Protein AF-A0AAD7FJ85-F1 (afdb_monomer_lite)

Organism: NCBI:txid1738132

Foldseek 3Di:
DDDDPPCDPLLVVLLVVLQVLQVVCCPPQPQNPPPDPPPPDPVLSVVQSVLCLSPSLSSLLLSQLLNQNPDHSVVSSVLLVPQDDFDPDDPCRSVLSSLLSLLVVQPDNPLVLLVLLCVLLPHFFQPVQSCLLVVHDQCPSVNRCSSVCSQKVRDPDSPDRGTIHGPDVVSSVQLQDCVRNPSSNNHAPDPSNQVSLLSLLVLQLVVVPDDPDDDPPRSNVSDALLSSLSHQDEPSSLVSNVSGDLVRLLVDPPSLVSLVSSLVRQCNYPPRHDPVSSVVSVLSNLLSLLQVLQPVLLVCLVPDDPVLADDVVVLVVQADPVNLLLLLLQLLQSPPPDADRDGPVLSCVLVVHDVVRVSVRRVVVCVVQNSDSVSSNRSSSNSNHPVCVCVSPVDDDSPPSNVSSVVVRCCVPVVDDPPPDD

Radius of gyration: 30.22 Å; chains: 1; bounding box: 59×48×95 Å

Secondary structure (DSSP, 8-state):
--------HHHHHHHHHHHHHHHHHHHH-TT-TTPPSS-S-HHHHHHHHHHTTT-HHHHHHHHHHHT-TTS-HHHHHHHHHHSPPPPTT-TTHHHHHHHHHHHTT-S-HHHHHHHHHHHHTT---BHHHHHHHHTPPTTHHHHHHGGGTTTEE--SSTT--PBPEESSHHHHHHHT-HHHHGGG--STT-HHHHHHHHHHHHHHHHTTT-SS-S-TT-GGGG--GGGGGGS---HHHHHHHTTS-GGGGGGSTTHHHHHHHHHHHHHT-SSPPPHHHHHHHHHHHHHHHHHHHHHHHHHHTTT--GGGSPPHHHHHHH--HHHHHHHHHHHHHHT-TTPPPPPHHHHHHHHT--HHHHHHHHTTHHHHH-S-HHHHHHHHHHHH-HHHHHHH-SS--HHHHHHHHHHHHHHHHS----TT--

pLDDT: mean 79.04, std 17.52, range [26.59, 97.38]

Sequence (422 aa):
MHQQMNISPSFTDIRTYLRDEFGRISRDHKMMVSVTAPWPSQQVLEHLIERSSGYFIYAATVIKFLDDPDFRPTDGVSIIMGMATPKHGSPYAALDQLYTQILEQVPDSSQLLLILAVLNAGYRLPMSQIEQLLGLESGDVSLTLRRAHSVIDVPSNPAAKTKLRPHHASFLNFLKDKARSGAFFTGPGSIHHQHLAGHILDALSYTYEDQYLNAVGHVAWEFTLTDIIQFLPTEDLVARLQLVNPDFILRYRNAESSAEAVLKWLKATQPAPPKDLIQVWEAYHFMAVCDSAWHPAAEKTRTASIDALLDIKQVLAWTSPGLRELLHVYVLLYNSVRGPTPSLYGIRHILDYSWDDLRRIICPLHETVGQESEALELLFLSACHPTRIQQLHPAATPQHLAQRGMRTMINLTTNRLPPNFW

Structure (mmCIF, N/CA/C/O backbone):
data_AF-A0AAD7FJ85-F1
#
_entry.id   AF-A0AAD7FJ85-F1
#
loop_
_atom_site.group_PDB
_atom_site.id
_atom_site.type_symbol
_atom_site.label_atom_id
_atom_site.label_alt_id
_atom_site.label_comp_id
_atom_site.label_asym_id
_atom_site.label_entity_id
_atom_site.label_seq_id
_atom_site.pdbx_PDB_ins_code
_atom_site.Cartn_x
_atom_site.Cartn_y
_atom_site.Cartn_z
_atom_site.occupancy
_atom_site.B_iso_or_equiv
_atom_site.auth_seq_id
_atom_site.auth_comp_id
_atom_site.auth_asym_id
_atom_site.auth_atom_id
_atom_site.pdbx_PDB_model_num
ATOM 1 N N . MET A 1 1 ? -16.459 21.238 41.725 1.00 31.16 1 MET A N 1
ATOM 2 C CA . MET A 1 1 ? -17.151 22.173 40.813 1.00 31.16 1 MET A CA 1
ATOM 3 C C . MET A 1 1 ? -17.684 21.368 39.647 1.00 31.16 1 MET A C 1
ATOM 5 O O . MET A 1 1 ? -16.892 20.875 38.858 1.00 31.16 1 MET A O 1
ATOM 9 N N . HIS A 1 2 ? -19.000 21.167 39.598 1.00 34.59 2 HIS A N 1
ATOM 10 C CA . HIS A 1 2 ? -19.678 20.538 38.469 1.00 34.59 2 HIS A CA 1
ATOM 11 C C . HIS A 1 2 ? -19.586 21.467 37.258 1.00 34.59 2 HIS A C 1
ATOM 13 O O . HIS A 1 2 ? -20.258 22.496 37.214 1.00 34.59 2 HIS A O 1
ATOM 19 N N . GLN A 1 3 ? -18.732 21.125 36.296 1.00 36.75 3 GLN A N 1
ATOM 20 C CA . GLN A 1 3 ? -18.805 21.702 34.962 1.00 36.75 3 GLN A CA 1
ATOM 21 C C . GLN A 1 3 ? -20.082 21.151 34.324 1.00 36.75 3 GLN A C 1
ATOM 23 O O . GLN A 1 3 ? -20.166 19.968 34.007 1.00 36.75 3 GLN A O 1
ATOM 28 N N . GLN A 1 4 ? -21.105 21.999 34.212 1.00 37.09 4 GLN A N 1
ATOM 29 C CA . GLN A 1 4 ? -22.248 21.735 33.349 1.00 37.09 4 GLN A CA 1
ATOM 30 C C . GLN A 1 4 ? -21.700 21.467 31.947 1.00 37.09 4 GLN A C 1
ATOM 32 O O . GLN A 1 4 ? -21.165 22.373 31.305 1.00 37.09 4 GLN A O 1
ATOM 37 N N . MET A 1 5 ? -21.783 20.209 31.507 1.00 46.00 5 MET A N 1
ATOM 38 C CA . MET A 1 5 ? -21.565 19.837 30.116 1.00 46.00 5 MET A CA 1
ATOM 39 C C . MET A 1 5 ? -22.492 20.706 29.273 1.00 46.00 5 MET A C 1
ATOM 41 O O . MET A 1 5 ? -23.710 20.553 29.319 1.00 46.00 5 MET A O 1
ATOM 45 N N . ASN A 1 6 ? -21.917 21.652 28.540 1.00 43.84 6 ASN A N 1
ATOM 46 C CA . ASN A 1 6 ? -22.616 22.359 27.486 1.00 43.84 6 ASN A CA 1
ATOM 47 C C . ASN A 1 6 ? -22.908 21.299 26.413 1.00 43.84 6 ASN A C 1
ATOM 49 O O . ASN A 1 6 ? -22.005 20.920 25.668 1.00 43.84 6 ASN A O 1
ATOM 53 N N . ILE A 1 7 ? -24.105 20.702 26.447 1.00 55.72 7 ILE A N 1
ATOM 54 C CA . ILE A 1 7 ? -24.459 19.540 25.624 1.00 55.72 7 ILE A CA 1
ATOM 55 C C . ILE A 1 7 ? -24.549 20.019 24.173 1.00 55.72 7 ILE A C 1
ATOM 57 O O . ILE A 1 7 ? -25.596 20.479 23.722 1.00 55.72 7 ILE A O 1
ATOM 61 N N . SER A 1 8 ? -23.437 19.960 23.437 1.00 75.38 8 SER A N 1
ATOM 62 C CA . SER A 1 8 ? -23.457 20.223 22.001 1.00 75.38 8 SER A CA 1
ATOM 63 C C . SER A 1 8 ? -24.345 19.182 21.301 1.00 75.38 8 SER A C 1
ATOM 65 O O . SER A 1 8 ? -24.464 18.053 21.793 1.00 75.38 8 SER A O 1
ATOM 67 N N . PRO A 1 9 ? -24.955 19.515 20.147 1.00 79.38 9 PRO A N 1
ATOM 68 C CA . PRO A 1 9 ? -25.798 18.584 19.388 1.00 79.38 9 PRO A CA 1
ATOM 69 C C . PRO A 1 9 ? -25.147 17.206 19.183 1.00 79.38 9 PRO A C 1
ATOM 71 O O . PRO A 1 9 ? -25.791 16.183 19.387 1.00 79.38 9 PRO A O 1
ATOM 74 N N . SER A 1 10 ? -23.830 17.179 18.956 1.00 86.75 10 SER A N 1
ATOM 75 C CA . SER A 1 10 ? -23.044 15.947 18.823 1.00 86.75 10 SER A CA 1
ATOM 76 C C . SER A 1 10 ? -23.133 14.995 20.024 1.00 86.75 10 SER A C 1
ATOM 78 O O . SER A 1 10 ? -23.246 13.790 19.823 1.00 86.75 10 SER A O 1
ATOM 80 N N . PHE A 1 11 ? -23.123 15.483 21.271 1.00 90.62 11 PHE A N 1
ATOM 81 C CA . PHE A 1 11 ? -23.262 14.610 22.448 1.00 90.62 11 PHE A CA 1
ATOM 82 C C . PHE A 1 11 ? -24.676 14.034 22.569 1.00 90.62 11 PHE A C 1
ATOM 84 O O . PHE A 1 11 ? -24.843 12.905 23.034 1.00 90.62 11 PHE A O 1
ATOM 91 N N . THR A 1 12 ? -25.690 14.789 22.140 1.00 92.88 12 THR A N 1
ATOM 92 C CA . THR A 1 12 ? -27.086 14.324 22.132 1.00 92.88 12 THR A CA 1
ATOM 93 C C . THR A 1 12 ? -27.291 13.230 21.085 1.00 92.88 12 THR A C 1
ATOM 95 O O . THR A 1 12 ? -27.898 12.197 21.386 1.00 92.88 12 THR A O 1
ATOM 98 N N . ASP A 1 13 ? -26.719 13.410 19.893 1.00 94.94 13 ASP A N 1
ATOM 99 C CA . ASP A 1 13 ? -26.773 12.420 18.815 1.00 94.94 13 ASP A CA 1
ATOM 100 C C . ASP A 1 13 ? -26.036 11.134 19.207 1.00 94.94 13 ASP A C 1
ATOM 102 O O . ASP A 1 13 ? -26.581 10.039 19.072 1.00 94.94 13 ASP A O 1
ATOM 106 N N . ILE A 1 14 ? -24.836 11.255 19.788 1.00 95.94 14 ILE A N 1
ATOM 107 C CA . ILE A 1 14 ? -24.052 10.109 20.277 1.00 95.94 14 ILE A CA 1
ATOM 108 C C . ILE A 1 14 ? -24.794 9.357 21.382 1.00 95.94 14 ILE A C 1
ATOM 110 O O . ILE A 1 14 ? -24.831 8.130 21.364 1.00 95.94 14 ILE A O 1
ATOM 114 N N . ARG A 1 15 ? -25.411 10.068 22.332 1.00 96.75 15 ARG A N 1
ATOM 115 C CA . ARG A 1 15 ? -26.214 9.450 23.396 1.00 96.75 15 ARG A CA 1
ATOM 116 C C . ARG A 1 15 ? -27.369 8.636 22.826 1.00 96.75 15 ARG A C 1
ATOM 118 O O . ARG A 1 15 ? -27.588 7.509 23.265 1.00 96.75 15 ARG A O 1
ATOM 125 N N . THR A 1 16 ? -28.108 9.223 21.887 1.00 96.62 16 THR A N 1
ATOM 126 C CA . THR A 1 16 ? -29.258 8.573 21.249 1.00 96.62 16 THR A CA 1
ATOM 127 C C . THR A 1 16 ? -28.800 7.326 20.502 1.00 96.62 16 THR A C 1
ATOM 129 O O . THR A 1 16 ? -29.293 6.238 20.781 1.00 96.62 16 THR A O 1
ATOM 132 N N . TYR A 1 17 ? -27.766 7.466 19.669 1.00 97.38 17 TYR A N 1
ATOM 133 C CA . TYR A 1 17 ? -27.159 6.364 18.930 1.00 97.38 17 TYR A CA 1
ATOM 134 C C . TYR A 1 17 ? -26.688 5.222 19.840 1.00 97.38 17 TYR A C 1
ATOM 136 O O . TYR A 1 17 ? -27.084 4.078 19.641 1.00 97.38 17 TYR A O 1
ATOM 144 N N . LEU A 1 18 ? -25.888 5.518 20.871 1.00 97.00 18 LEU A N 1
ATOM 145 C CA . LEU A 1 18 ? -25.374 4.497 21.785 1.00 97.00 18 LEU A CA 1
ATOM 146 C C . LEU A 1 18 ? -26.506 3.777 22.519 1.00 97.00 18 LEU A C 1
ATOM 148 O O . LEU A 1 18 ? -26.473 2.557 22.627 1.00 97.00 18 LEU A O 1
ATOM 152 N N . ARG A 1 19 ? -27.517 4.502 23.012 1.00 96.44 19 ARG A N 1
ATOM 153 C CA . ARG A 1 19 ? -28.655 3.886 23.710 1.00 96.44 19 ARG A CA 1
ATOM 154 C C . ARG A 1 19 ? -29.410 2.916 22.802 1.00 96.44 19 ARG A C 1
ATOM 156 O O . ARG A 1 19 ? -29.754 1.818 23.241 1.00 96.44 19 ARG A O 1
ATOM 163 N N . ASP A 1 20 ? -29.655 3.319 21.562 1.00 96.50 20 ASP A N 1
ATOM 164 C CA . ASP A 1 20 ? -30.409 2.515 20.606 1.00 96.50 20 ASP A CA 1
ATOM 165 C C . ASP A 1 20 ? -29.607 1.267 20.188 1.00 96.50 20 ASP A C 1
ATOM 167 O O . ASP A 1 20 ? -30.140 0.153 20.225 1.00 96.50 20 ASP A O 1
ATOM 171 N N . GLU A 1 21 ? -28.308 1.420 19.910 1.00 97.31 21 GLU A N 1
ATOM 172 C CA . GLU A 1 21 ? -27.412 0.316 19.539 1.00 97.31 21 GLU A CA 1
ATOM 173 C C . GLU A 1 21 ? -27.123 -0.646 20.695 1.00 97.31 21 GLU A C 1
ATOM 175 O O . GLU A 1 21 ? -27.128 -1.859 20.497 1.00 97.31 21 GLU A O 1
ATOM 180 N N . PHE A 1 22 ? -26.948 -0.159 21.925 1.00 96.62 22 PHE A N 1
ATOM 181 C CA . PHE A 1 22 ? -26.843 -1.036 23.093 1.00 96.62 22 PHE A CA 1
ATOM 182 C C . PHE A 1 22 ? -28.128 -1.827 23.326 1.00 96.62 22 PHE A C 1
ATOM 184 O O . PHE A 1 22 ? -28.075 -3.022 23.620 1.00 96.62 22 PHE A O 1
ATOM 191 N N . GLY A 1 23 ? -29.284 -1.185 23.133 1.00 94.69 23 GLY A N 1
ATOM 192 C CA . GLY A 1 23 ? -30.572 -1.865 23.152 1.00 94.69 23 GLY A CA 1
ATOM 193 C C . GLY A 1 23 ? -30.667 -2.951 22.078 1.00 94.69 23 GLY A C 1
ATOM 194 O O . GLY A 1 23 ? -31.196 -4.025 22.357 1.00 94.69 23 GLY A O 1
ATOM 195 N N . ARG A 1 24 ? -30.142 -2.698 20.872 1.00 95.56 24 ARG A N 1
ATOM 196 C CA . ARG A 1 24 ? -30.060 -3.687 19.787 1.00 95.56 24 ARG A CA 1
ATOM 197 C C . ARG A 1 24 ? -29.148 -4.857 20.160 1.00 95.56 24 ARG A C 1
ATOM 199 O O . ARG A 1 24 ? -29.616 -5.989 20.156 1.00 95.56 24 ARG A O 1
ATOM 206 N N . ILE A 1 25 ? -27.905 -4.598 20.569 1.00 95.44 25 ILE A N 1
ATOM 207 C CA . ILE A 1 25 ? -26.946 -5.641 20.979 1.00 95.44 25 ILE A CA 1
ATOM 208 C C . ILE A 1 25 ? -27.525 -6.486 22.121 1.00 95.44 25 ILE A C 1
ATOM 210 O O . ILE A 1 25 ? -27.482 -7.712 22.066 1.00 95.44 25 ILE A O 1
ATOM 214 N N . SER A 1 26 ? -28.133 -5.858 23.132 1.00 94.06 26 SER A N 1
ATOM 215 C CA . SER A 1 26 ? -28.737 -6.575 24.261 1.00 94.06 26 SER A CA 1
ATOM 216 C C . SER A 1 26 ? -29.875 -7.517 23.851 1.00 94.06 26 SER A C 1
ATOM 218 O O . SER A 1 26 ? -30.113 -8.487 24.567 1.00 94.06 26 SER A O 1
ATOM 220 N N . ARG A 1 27 ? -30.599 -7.228 22.761 1.00 92.19 27 ARG A N 1
ATOM 221 C CA . ARG A 1 27 ? -31.697 -8.072 22.260 1.00 92.19 27 ARG A CA 1
ATOM 222 C C . ARG A 1 27 ? -31.218 -9.143 21.286 1.00 92.19 27 ARG A C 1
ATOM 224 O O . ARG A 1 27 ? -31.671 -10.280 21.374 1.00 92.19 27 ARG A O 1
ATOM 231 N N . ASP A 1 28 ? -30.326 -8.772 20.374 1.00 92.81 28 ASP A N 1
ATOM 232 C CA . ASP A 1 28 ? -30.057 -9.555 19.167 1.00 92.81 28 ASP A CA 1
ATOM 233 C C . ASP A 1 28 ? -28.776 -10.398 19.290 1.00 92.81 28 ASP A C 1
ATOM 235 O O . ASP A 1 28 ? -28.624 -11.418 18.614 1.00 92.81 28 ASP A O 1
ATOM 239 N N . HIS A 1 29 ? -27.839 -10.006 20.159 1.00 92.12 29 HIS A N 1
ATOM 240 C CA . HIS A 1 29 ? -26.547 -10.672 20.257 1.00 92.12 29 HIS A CA 1
ATOM 241 C C . HIS A 1 29 ? -26.658 -12.016 20.995 1.00 92.12 29 HIS A C 1
ATOM 243 O O . HIS A 1 29 ? -27.034 -12.082 22.167 1.00 92.12 29 HIS A O 1
ATOM 249 N N . LYS A 1 30 ? -26.238 -13.111 20.346 1.00 90.56 30 LYS A N 1
ATOM 250 C CA . LYS A 1 30 ? -26.391 -14.496 20.851 1.00 90.56 30 LYS A CA 1
ATOM 251 C C . LYS A 1 30 ? -25.794 -14.747 22.244 1.00 90.56 30 LYS A C 1
ATOM 253 O O . LYS A 1 30 ? -26.230 -15.653 22.946 1.00 90.56 30 LYS A O 1
ATOM 258 N N . MET A 1 31 ? -24.793 -13.962 22.648 1.00 90.75 31 MET A N 1
ATOM 259 C CA . MET A 1 31 ? -24.142 -14.077 23.963 1.00 90.75 31 MET A CA 1
ATOM 260 C C . MET A 1 31 ? -24.776 -13.201 25.061 1.00 90.75 31 MET A C 1
ATOM 262 O O . MET A 1 31 ? -24.275 -13.197 26.181 1.00 90.75 31 MET A O 1
ATOM 266 N N . MET A 1 32 ? -25.860 -12.474 24.764 1.00 91.44 32 MET A N 1
ATOM 267 C CA . MET A 1 32 ? -26.547 -11.574 25.706 1.00 91.44 32 MET A CA 1
ATOM 268 C C . MET A 1 32 ? -27.770 -12.199 26.392 1.00 91.44 32 MET A C 1
ATOM 270 O O . MET A 1 32 ? -28.359 -11.573 27.266 1.00 91.44 32 MET A O 1
ATOM 274 N N . VAL A 1 33 ? -28.126 -13.449 26.063 1.00 85.19 33 VAL A N 1
ATOM 275 C CA . VAL A 1 33 ? -29.340 -14.139 26.557 1.00 85.19 33 VAL A CA 1
ATOM 276 C C . VAL A 1 33 ? -29.439 -14.174 28.090 1.00 85.19 33 VAL A C 1
ATOM 278 O O . VAL A 1 33 ? -30.535 -14.125 28.639 1.00 85.19 33 VAL A O 1
ATOM 281 N N . SER A 1 34 ? -28.305 -14.252 28.791 1.00 84.94 34 SER A N 1
ATOM 282 C CA . SER A 1 34 ? -28.247 -14.314 30.257 1.00 84.94 34 SER A CA 1
ATOM 283 C C . SER A 1 34 ? -27.930 -12.974 30.931 1.00 84.94 34 SER A C 1
ATOM 285 O O . SER A 1 34 ? -27.691 -12.951 32.138 1.00 84.94 34 SER A O 1
ATOM 287 N N . VAL A 1 35 ? -27.858 -11.871 30.181 1.00 87.88 35 VAL A N 1
ATOM 288 C CA . VAL A 1 35 ? -27.495 -10.553 30.716 1.00 87.88 35 VAL A CA 1
ATOM 289 C C . VAL A 1 35 ? -28.759 -9.763 31.048 1.00 87.88 35 VAL A C 1
ATOM 291 O O . VAL A 1 35 ? -29.616 -9.542 30.197 1.00 87.88 35 VAL A O 1
ATOM 294 N N . THR A 1 36 ? -28.880 -9.322 32.300 1.00 87.38 36 THR A N 1
ATOM 295 C CA . THR A 1 36 ? -30.046 -8.566 32.775 1.00 87.38 36 THR A CA 1
ATOM 296 C C . THR A 1 36 ? -30.060 -7.146 32.206 1.00 87.38 36 THR A C 1
ATOM 298 O O . THR A 1 36 ? -29.076 -6.417 32.320 1.00 87.38 36 THR A O 1
ATOM 301 N N . ALA A 1 37 ? -31.197 -6.732 31.644 1.00 84.88 37 ALA A N 1
ATOM 302 C CA . ALA A 1 37 ? -31.424 -5.359 31.195 1.00 84.88 37 ALA A CA 1
ATOM 303 C C . ALA A 1 37 ? -31.725 -4.403 32.379 1.00 84.88 37 ALA A C 1
ATOM 305 O O . ALA A 1 37 ? -32.321 -4.835 33.368 1.00 84.88 37 ALA A O 1
ATOM 306 N N . PRO A 1 38 ? -31.397 -3.097 32.279 1.00 86.00 38 PRO A N 1
ATOM 307 C CA . PRO A 1 38 ? -30.753 -2.435 31.144 1.00 86.00 38 PRO A CA 1
ATOM 308 C C . PRO A 1 38 ? -29.258 -2.762 31.048 1.00 86.00 38 PRO A C 1
ATOM 310 O O . PRO A 1 38 ? -28.552 -2.784 32.056 1.00 86.00 38 PRO A O 1
ATOM 313 N N . TRP A 1 39 ? -28.781 -2.977 29.820 1.00 92.56 39 TRP A N 1
ATOM 314 C CA . TRP A 1 39 ? -27.364 -3.151 29.522 1.00 92.56 39 TRP A CA 1
ATOM 315 C C . TRP A 1 39 ? -26.922 -2.178 28.417 1.00 92.56 39 TRP A C 1
ATOM 317 O O . TRP A 1 39 ? -27.640 -2.039 27.424 1.00 92.56 39 TRP A O 1
ATOM 327 N N . PRO A 1 40 ? -25.749 -1.533 28.558 1.00 94.12 40 PRO A N 1
ATOM 328 C CA . PRO A 1 40 ? -24.911 -1.472 29.757 1.00 94.12 40 PRO A CA 1
ATOM 329 C C . PRO A 1 40 ? -25.559 -0.587 30.841 1.00 94.12 40 PRO A C 1
ATOM 331 O O . PRO A 1 40 ? -26.653 -0.052 30.660 1.00 94.12 40 PRO A O 1
ATOM 334 N N . SER A 1 41 ? -24.902 -0.432 31.994 1.00 93.69 41 SER A N 1
ATOM 335 C CA . SER A 1 41 ? -25.393 0.484 33.030 1.00 93.69 41 SER A CA 1
ATOM 336 C C . SER A 1 41 ? -25.371 1.937 32.539 1.00 93.69 41 SER A C 1
ATOM 338 O O . SER A 1 41 ? -24.542 2.314 31.706 1.00 93.69 41 SER A O 1
ATOM 340 N N . GLN A 1 42 ? -26.236 2.788 33.104 1.00 94.19 42 GLN A N 1
ATOM 341 C CA . GLN A 1 42 ? -26.265 4.214 32.756 1.00 94.19 42 GLN A CA 1
ATOM 342 C C . GLN A 1 42 ? -24.892 4.875 32.945 1.00 94.19 42 GLN A C 1
ATOM 344 O O . GLN A 1 42 ? -24.483 5.688 32.128 1.00 94.19 42 GLN A O 1
ATOM 349 N N . GLN A 1 43 ? -24.147 4.488 33.984 1.00 93.75 43 GLN A N 1
ATOM 350 C CA . GLN A 1 43 ? -22.817 5.032 34.261 1.00 93.75 43 GLN A CA 1
ATOM 351 C C . GLN A 1 43 ? -21.798 4.692 33.163 1.00 93.75 43 GLN A C 1
ATOM 353 O O . GLN A 1 43 ? -20.988 5.541 32.798 1.00 93.75 43 GLN A O 1
ATOM 358 N N . VAL A 1 44 ? -21.856 3.475 32.610 1.00 94.62 44 VAL A N 1
ATOM 359 C CA . VAL A 1 44 ? -21.028 3.086 31.458 1.00 94.62 44 VAL A CA 1
ATOM 360 C C . VAL A 1 44 ? -21.421 3.902 30.228 1.00 94.62 44 VAL A C 1
ATOM 362 O O . VAL A 1 44 ? -20.544 4.419 29.542 1.00 94.62 44 VAL A O 1
ATOM 365 N N . LEU A 1 45 ? -22.722 4.075 29.973 1.00 95.50 45 LEU A N 1
ATOM 366 C CA . LEU A 1 45 ? -23.206 4.885 28.853 1.00 95.50 45 LEU A CA 1
ATOM 367 C C . LEU A 1 45 ? -22.695 6.334 28.930 1.00 95.50 45 LEU A C 1
ATOM 369 O O . LEU A 1 45 ? -22.133 6.824 27.953 1.00 95.50 45 LEU A O 1
ATOM 373 N N . GLU A 1 46 ? -22.832 6.998 30.083 1.00 94.62 46 GLU A N 1
ATOM 374 C CA . GLU A 1 46 ? -22.314 8.362 30.287 1.00 94.62 46 GLU A CA 1
ATOM 375 C C . GLU A 1 46 ? -20.804 8.441 30.056 1.00 94.62 46 GLU A C 1
ATOM 377 O O . GLU A 1 46 ? -20.327 9.329 29.352 1.00 94.62 46 GLU A O 1
ATOM 382 N N . HIS A 1 47 ? -20.051 7.472 30.580 1.00 93.19 47 HIS A N 1
ATOM 383 C CA . HIS A 1 47 ? -18.602 7.445 30.423 1.00 93.19 47 HIS A CA 1
ATOM 384 C C . HIS A 1 47 ? -18.174 7.341 28.953 1.00 93.19 47 HIS A C 1
ATOM 386 O O . HIS A 1 47 ? -17.241 8.019 28.524 1.00 93.19 47 HIS A O 1
ATOM 392 N N . LEU A 1 48 ? -18.862 6.521 28.154 1.00 94.12 48 LEU A N 1
ATOM 393 C CA . LEU A 1 48 ? -18.581 6.391 26.721 1.00 94.12 48 LEU A CA 1
ATOM 394 C C . LEU A 1 48 ? -18.945 7.660 25.942 1.00 94.12 48 LEU A C 1
ATOM 396 O O . LEU A 1 48 ? -18.210 8.046 25.029 1.00 94.12 48 LEU A O 1
ATOM 400 N N . ILE A 1 49 ? -20.041 8.329 26.316 1.00 93.94 49 ILE A N 1
ATOM 401 C CA . ILE A 1 49 ? -20.439 9.621 25.740 1.00 93.94 49 ILE A CA 1
ATOM 402 C C . ILE A 1 49 ? -19.357 10.667 26.017 1.00 93.94 49 ILE A C 1
ATOM 404 O O . ILE A 1 49 ? -18.904 11.333 25.087 1.00 93.94 49 ILE A O 1
ATOM 408 N N . GLU A 1 50 ? -18.890 10.779 27.260 1.00 91.12 50 GLU A N 1
ATOM 409 C CA . GLU A 1 50 ? -17.822 11.709 27.637 1.00 91.12 50 GLU A CA 1
ATOM 410 C C . GLU A 1 50 ? -16.510 11.391 26.903 1.00 91.12 50 GLU A C 1
ATOM 412 O O . GLU A 1 50 ? -15.923 12.276 26.275 1.00 91.12 50 GLU A O 1
ATOM 417 N N . ARG A 1 51 ? -16.078 10.119 26.886 1.00 90.12 51 ARG A N 1
ATOM 418 C CA . ARG A 1 51 ? -14.851 9.690 26.186 1.00 90.12 51 ARG A CA 1
ATOM 419 C C . ARG A 1 51 ? -14.891 9.949 24.688 1.00 90.12 51 ARG A C 1
ATOM 421 O O . ARG A 1 51 ? -13.842 10.218 24.104 1.00 90.12 51 ARG A O 1
ATOM 428 N N . SER A 1 52 ? -16.072 9.912 24.069 1.00 90.19 52 SER A N 1
ATOM 429 C CA . SER A 1 52 ? -16.213 10.211 22.643 1.00 90.19 52 SER A CA 1
ATOM 430 C C . SER A 1 52 ? -15.736 11.617 22.284 1.00 90.19 52 SER A C 1
ATOM 432 O O . SER A 1 52 ? -15.382 11.848 21.133 1.00 90.19 52 SER A O 1
ATOM 434 N N . SER A 1 53 ? -15.722 12.558 23.242 1.00 87.81 53 SER A N 1
ATOM 435 C CA . SER A 1 53 ? -15.393 13.972 23.010 1.00 87.81 53 SER A CA 1
ATOM 436 C C . SER A 1 53 ? -16.187 14.593 21.846 1.00 87.81 53 SER A C 1
ATOM 438 O O . SER A 1 53 ? -15.700 15.490 21.163 1.00 87.81 53 SER A O 1
ATOM 440 N N . GLY A 1 54 ? -17.402 14.093 21.584 1.00 87.81 54 GLY A N 1
ATOM 441 C CA . GLY A 1 54 ? -18.248 14.526 20.469 1.00 87.81 54 GLY A CA 1
ATOM 442 C C . GLY A 1 54 ? -17.928 13.876 19.113 1.00 87.81 54 GLY A C 1
ATOM 443 O O . GLY A 1 54 ? -18.590 14.197 18.127 1.00 87.81 54 GLY A O 1
ATOM 444 N N . TYR A 1 55 ? -16.960 12.957 19.032 1.00 89.88 55 TYR A N 1
ATOM 445 C CA . TYR A 1 55 ? -16.622 12.236 17.804 1.00 89.88 55 TYR A CA 1
ATOM 446 C C . TYR A 1 55 ? -17.493 10.991 17.628 1.00 89.88 55 TYR A C 1
ATOM 448 O O . TYR A 1 55 ? -17.277 9.960 18.264 1.00 89.88 55 TYR A O 1
ATOM 456 N N . PHE A 1 56 ? -18.429 11.049 16.681 1.00 93.19 56 PHE A N 1
ATOM 457 C CA . PHE A 1 56 ? -19.323 9.927 16.376 1.00 93.19 56 PHE A CA 1
ATOM 458 C C . PHE A 1 56 ? -18.570 8.645 15.983 1.00 93.19 56 PHE A C 1
ATOM 460 O O . PHE A 1 56 ? -18.989 7.544 16.333 1.00 93.19 56 PHE A O 1
ATOM 467 N N . ILE A 1 57 ? -17.412 8.773 15.322 1.00 94.62 57 ILE A N 1
ATOM 468 C CA . ILE A 1 57 ? -16.580 7.620 14.953 1.00 94.62 57 ILE A CA 1
ATOM 469 C C . ILE A 1 57 ? -16.114 6.813 16.171 1.00 94.62 57 ILE A C 1
ATOM 471 O O . ILE A 1 57 ? -15.993 5.595 16.071 1.00 94.62 57 ILE A O 1
ATOM 475 N N . TYR A 1 58 ? -15.907 7.449 17.329 1.00 95.25 58 TYR A N 1
ATOM 476 C CA . TYR A 1 58 ? -15.591 6.736 18.566 1.00 95.25 58 TYR A CA 1
ATOM 477 C C . TYR A 1 58 ? -16.758 5.832 18.972 1.00 95.25 58 TYR A C 1
ATOM 479 O O . TYR A 1 58 ? -16.574 4.628 19.130 1.00 95.25 58 TYR A O 1
ATOM 487 N N . ALA A 1 59 ? -17.968 6.394 19.051 1.00 95.75 59 ALA A N 1
ATOM 488 C CA . ALA A 1 59 ? -19.176 5.654 19.404 1.00 95.75 59 ALA A CA 1
ATOM 489 C C . ALA A 1 59 ? -19.452 4.507 18.420 1.00 95.75 59 ALA A C 1
ATOM 491 O O . ALA A 1 59 ? -19.668 3.376 18.844 1.00 95.75 59 ALA A O 1
ATOM 492 N N . ALA A 1 60 ? -19.364 4.768 17.113 1.00 96.31 60 ALA A N 1
ATOM 493 C CA . ALA A 1 60 ? -19.554 3.745 16.088 1.00 96.31 60 ALA A CA 1
ATOM 494 C C . ALA A 1 60 ? -18.510 2.618 16.182 1.00 96.31 60 ALA A C 1
ATOM 496 O O . ALA A 1 60 ? -18.857 1.448 16.047 1.00 96.31 60 ALA A O 1
ATOM 497 N N . THR A 1 61 ? -17.242 2.947 16.452 1.00 96.75 61 THR A N 1
ATOM 498 C CA . THR A 1 61 ? -16.175 1.944 16.620 1.00 96.75 61 THR A CA 1
ATOM 499 C C . THR A 1 61 ? -16.407 1.096 17.875 1.00 96.75 61 THR A C 1
ATOM 501 O O . THR A 1 61 ? -16.240 -0.120 17.817 1.00 96.75 61 THR A O 1
ATOM 504 N N . VAL A 1 62 ? -16.842 1.710 18.986 1.00 96.56 62 VAL A N 1
ATOM 505 C CA . VAL A 1 62 ? -17.224 0.995 20.217 1.00 96.56 62 VAL A CA 1
ATOM 506 C C . VAL A 1 62 ? -18.361 0.016 19.942 1.00 96.56 62 VAL A C 1
ATOM 508 O O . VAL A 1 62 ? -18.228 -1.157 20.265 1.00 96.56 62 VAL A O 1
ATOM 511 N N . ILE A 1 63 ? -19.448 0.465 19.311 1.00 96.81 63 ILE A N 1
ATOM 512 C CA . ILE A 1 63 ? -20.582 -0.411 18.992 1.00 96.81 63 ILE A CA 1
ATOM 513 C C . ILE A 1 63 ? -20.139 -1.575 18.109 1.00 96.81 63 ILE A C 1
ATOM 515 O O . ILE A 1 63 ? -20.440 -2.716 18.441 1.00 96.81 63 ILE A O 1
ATOM 519 N N . LYS A 1 64 ? -19.362 -1.320 17.047 1.00 95.12 64 LYS A N 1
ATOM 520 C CA . LYS A 1 64 ? -18.851 -2.399 16.190 1.00 95.12 64 LYS A CA 1
ATOM 521 C C . LYS A 1 64 ? -17.989 -3.394 16.963 1.00 95.12 64 LYS A C 1
ATOM 523 O O . LYS A 1 64 ? -18.159 -4.582 16.771 1.00 95.12 64 LYS A O 1
ATOM 528 N N . PHE A 1 65 ? -17.108 -2.924 17.848 1.00 94.50 65 PHE A N 1
ATOM 529 C CA . PHE A 1 65 ? -16.273 -3.799 18.680 1.00 94.50 65 PHE A CA 1
ATOM 530 C C . PHE A 1 65 ? -17.090 -4.685 19.627 1.00 94.50 65 PHE A C 1
ATOM 532 O O . PHE A 1 65 ? -16.703 -5.817 19.901 1.00 94.50 65 PHE A O 1
ATOM 539 N N . LEU A 1 66 ? -18.210 -4.172 20.135 1.00 94.38 66 LEU A N 1
ATOM 540 C CA . LEU A 1 66 ? -19.088 -4.903 21.046 1.00 94.38 66 LEU A CA 1
ATOM 541 C C . LEU A 1 66 ? -20.071 -5.831 20.330 1.00 94.38 66 LEU A C 1
ATOM 543 O O . LEU A 1 66 ? -20.575 -6.750 20.964 1.00 94.38 66 LEU A O 1
ATOM 547 N N . ASP A 1 67 ? -20.337 -5.603 19.047 1.00 92.56 67 ASP A N 1
ATOM 548 C CA . ASP A 1 67 ? -21.242 -6.404 18.215 1.00 92.56 67 ASP A CA 1
ATOM 549 C C . ASP A 1 67 ? -20.507 -7.513 17.434 1.00 92.56 67 ASP A C 1
ATOM 551 O O . ASP A 1 67 ? -20.974 -7.979 16.396 1.00 92.56 67 ASP A O 1
ATOM 555 N N . ASP A 1 68 ? -19.332 -7.925 17.918 1.00 89.00 68 ASP A N 1
ATOM 556 C CA . ASP A 1 68 ? -18.565 -9.047 17.377 1.00 89.00 68 ASP A CA 1
ATOM 557 C C . ASP A 1 68 ? -19.275 -10.375 17.694 1.00 89.00 68 ASP A C 1
ATOM 559 O O . ASP A 1 68 ? -19.338 -10.766 18.865 1.00 89.00 68 ASP A O 1
ATOM 563 N N . PRO A 1 69 ? -19.721 -11.143 16.681 1.00 85.38 69 PRO A N 1
ATOM 564 C CA . PRO A 1 69 ? -20.400 -12.415 16.901 1.00 85.38 69 PRO A CA 1
ATOM 565 C C . PRO A 1 69 ? -19.576 -13.428 17.702 1.00 85.38 69 PRO A C 1
ATOM 567 O O . PRO A 1 69 ? -20.134 -14.373 18.254 1.00 85.38 69 PRO A O 1
ATOM 570 N N . ASP A 1 70 ? -18.257 -13.296 17.748 1.00 84.31 70 ASP A N 1
ATOM 571 C CA . ASP A 1 70 ? -17.343 -14.239 18.384 1.00 84.31 70 ASP A CA 1
ATOM 572 C C . ASP A 1 70 ? -16.710 -13.681 19.659 1.00 84.31 70 ASP A C 1
ATOM 574 O O . ASP A 1 70 ? -15.662 -14.163 20.115 1.00 84.31 70 ASP A O 1
ATOM 578 N N . PHE A 1 71 ? -17.328 -12.655 20.238 1.00 86.44 71 PHE A N 1
ATOM 579 C CA . PHE A 1 71 ? -16.884 -12.014 21.463 1.00 86.44 71 PHE A CA 1
ATOM 580 C C . PHE A 1 71 ? -18.070 -11.689 22.373 1.00 86.44 71 PHE A C 1
ATOM 582 O O . PHE A 1 71 ? -19.184 -11.447 21.920 1.00 86.44 71 PHE A O 1
ATOM 589 N N . ARG A 1 72 ? -17.854 -11.704 23.692 1.00 91.06 72 ARG A N 1
ATOM 590 C CA . ARG A 1 72 ? -18.911 -11.339 24.641 1.00 91.06 72 ARG A CA 1
ATOM 591 C C . ARG A 1 72 ? -18.967 -9.818 24.774 1.00 91.06 72 ARG A C 1
ATOM 593 O O . ARG A 1 72 ? -17.973 -9.233 25.209 1.00 91.06 72 ARG A O 1
ATOM 600 N N . PRO A 1 73 ? -20.123 -9.175 24.526 1.00 93.62 73 PRO A N 1
ATOM 601 C CA . PRO A 1 73 ? -20.225 -7.723 24.649 1.00 93.62 73 PRO A CA 1
ATOM 602 C C . PRO A 1 73 ? -19.906 -7.232 26.070 1.00 93.62 73 PRO A C 1
ATOM 604 O O . PRO A 1 73 ? -19.325 -6.164 26.246 1.00 93.62 73 PRO A O 1
ATOM 607 N N . THR A 1 74 ? -20.220 -8.025 27.102 1.00 93.06 74 THR A N 1
ATOM 608 C CA . THR A 1 74 ? -19.868 -7.722 28.500 1.00 93.06 74 THR A CA 1
ATOM 609 C C . THR A 1 74 ? -18.362 -7.616 28.715 1.00 93.06 74 THR A C 1
ATOM 611 O O . THR A 1 74 ? -17.907 -6.670 29.354 1.00 93.06 74 THR A O 1
ATOM 614 N N . ASP A 1 75 ? -17.596 -8.543 28.139 1.00 92.75 75 ASP A N 1
ATOM 615 C CA . ASP A 1 75 ? -16.138 -8.575 28.260 1.00 92.75 75 ASP A CA 1
ATOM 616 C C . ASP A 1 75 ? -15.541 -7.385 27.497 1.00 92.75 75 ASP A C 1
ATOM 618 O O . ASP A 1 75 ? -14.633 -6.715 27.985 1.00 92.75 75 ASP A O 1
ATOM 622 N N . GLY A 1 76 ? -16.121 -7.039 26.344 1.00 92.25 76 GLY A N 1
ATOM 623 C CA . GLY A 1 76 ? -15.733 -5.854 25.584 1.00 92.25 76 GLY A CA 1
ATOM 624 C C . GLY A 1 76 ? -15.977 -4.539 26.307 1.00 92.25 76 GLY A C 1
ATOM 625 O O . GLY A 1 76 ? -15.118 -3.657 26.272 1.00 92.25 76 GLY A O 1
ATOM 626 N N . VAL A 1 77 ? -17.100 -4.410 27.019 1.00 93.75 77 VAL A N 1
ATOM 627 C CA . VAL A 1 77 ? -17.340 -3.251 27.887 1.00 93.75 77 VAL A CA 1
ATOM 628 C C . VAL A 1 77 ? -16.273 -3.191 28.975 1.00 93.75 77 VAL A C 1
ATOM 630 O O . VAL A 1 77 ? -15.703 -2.125 29.193 1.00 93.75 77 VAL A O 1
ATOM 633 N N . SER A 1 78 ? -15.946 -4.313 29.622 1.00 92.81 78 SER A N 1
ATOM 634 C CA . SER A 1 78 ? -14.877 -4.354 30.626 1.00 92.81 78 SER A CA 1
ATOM 635 C C . SER A 1 78 ? -13.519 -3.935 30.057 1.00 92.81 78 SER A C 1
ATOM 637 O O . SER A 1 78 ? -12.818 -3.158 30.703 1.00 92.81 78 SER A O 1
ATOM 639 N N . ILE A 1 79 ? -13.173 -4.369 28.841 1.00 92.62 79 ILE A N 1
ATOM 640 C CA . ILE A 1 79 ? -11.947 -3.948 28.146 1.00 92.62 79 ILE A CA 1
ATOM 641 C C . ILE A 1 79 ? -11.947 -2.434 27.908 1.00 92.62 79 ILE A C 1
ATOM 643 O O . ILE A 1 79 ? -10.992 -1.749 28.273 1.00 92.62 79 ILE A O 1
ATOM 647 N N . ILE A 1 80 ? -13.027 -1.892 27.337 1.00 92.75 80 ILE A N 1
ATOM 648 C CA . ILE A 1 80 ? -13.117 -0.465 27.002 1.00 92.75 80 ILE A CA 1
ATOM 649 C C . ILE A 1 80 ? -13.070 0.408 28.261 1.00 92.75 80 ILE A C 1
ATOM 651 O O . ILE A 1 80 ? -12.403 1.442 28.275 1.00 92.75 80 ILE A O 1
ATOM 655 N N . MET A 1 81 ? -13.750 -0.013 29.327 1.00 91.19 81 MET A N 1
ATOM 656 C CA . MET A 1 81 ? -13.776 0.702 30.604 1.00 91.19 81 MET A CA 1
ATOM 657 C C . MET A 1 81 ? -12.456 0.577 31.378 1.00 91.19 81 MET A C 1
ATOM 659 O O . MET A 1 81 ? -12.133 1.459 32.169 1.00 91.19 81 MET A O 1
ATOM 663 N N . GLY A 1 82 ? -11.685 -0.490 31.144 1.00 88.50 82 GLY A N 1
ATOM 664 C CA . GLY A 1 82 ? -10.352 -0.691 31.717 1.00 88.50 82 GLY A CA 1
ATOM 665 C C . GLY A 1 82 ? -9.257 0.162 31.069 1.00 88.50 82 GLY A C 1
ATOM 666 O O . GLY A 1 82 ? -8.162 0.276 31.621 1.00 88.50 82 GLY A O 1
ATOM 667 N N . MET A 1 83 ? -9.534 0.791 29.923 1.00 87.38 83 MET A N 1
ATOM 668 C CA . MET A 1 83 ? -8.583 1.673 29.252 1.00 87.38 83 MET A CA 1
ATOM 669 C C . MET A 1 83 ? -8.258 2.896 30.117 1.00 87.38 83 MET A C 1
ATOM 671 O O . MET A 1 83 ? -9.154 3.654 30.499 1.00 87.38 83 MET A O 1
ATOM 675 N N . ALA A 1 84 ? -6.964 3.153 30.337 1.00 80.62 84 ALA A N 1
ATOM 676 C CA . ALA A 1 84 ? -6.485 4.346 31.037 1.00 80.62 84 ALA A CA 1
ATOM 677 C C . ALA A 1 84 ? -7.119 5.635 30.480 1.00 80.62 84 ALA A C 1
ATOM 679 O O . ALA A 1 84 ? -7.438 5.720 29.294 1.00 80.62 84 ALA A O 1
ATOM 680 N N . THR A 1 85 ? -7.292 6.661 31.310 1.00 75.25 85 THR A N 1
ATOM 681 C CA . THR A 1 85 ? -7.752 7.965 30.819 1.00 75.25 85 THR A CA 1
ATOM 682 C C . THR A 1 85 ? -6.686 8.567 29.899 1.00 75.25 85 THR A C 1
ATOM 684 O O . THR A 1 85 ? -5.526 8.658 30.319 1.00 75.25 85 THR A O 1
ATOM 687 N N . PRO A 1 86 ? -7.035 8.990 28.670 1.00 71.75 86 PRO A N 1
ATOM 688 C CA . PRO A 1 86 ? -6.063 9.563 27.751 1.00 71.75 86 PRO A CA 1
ATOM 689 C C . PRO A 1 86 ? -5.394 10.791 28.373 1.00 71.75 86 PRO A C 1
ATOM 691 O O . PRO A 1 86 ? -6.067 11.645 28.952 1.00 71.75 86 PRO A O 1
ATOM 694 N N . LYS A 1 87 ? -4.066 10.903 28.251 1.00 64.62 87 LYS A N 1
ATOM 695 C CA . LYS A 1 87 ? -3.357 12.114 28.684 1.00 64.62 87 LYS A CA 1
ATOM 696 C C . LYS A 1 87 ? -3.836 13.295 27.837 1.00 64.62 87 LYS A C 1
ATOM 698 O O . LYS A 1 87 ? -3.900 13.196 26.612 1.00 64.62 87 LYS A O 1
ATOM 703 N N . HIS A 1 88 ? -4.162 14.410 28.488 1.00 55.12 88 HIS A N 1
ATOM 704 C CA . HIS A 1 88 ? -4.551 15.640 27.801 1.00 55.12 88 HIS A CA 1
ATOM 705 C C . HIS A 1 88 ? -3.408 16.093 26.876 1.00 55.12 88 HIS A C 1
ATOM 707 O O . HIS A 1 88 ? -2.292 16.315 27.342 1.00 55.12 88 HIS A O 1
ATOM 713 N N . GLY A 1 89 ? -3.665 16.181 25.567 1.00 64.62 89 GLY A N 1
ATOM 714 C CA . GLY A 1 89 ? -2.647 16.596 24.595 1.00 64.62 89 GLY A CA 1
ATOM 715 C C . GLY A 1 89 ? -3.026 16.415 23.123 1.00 64.62 89 GLY A C 1
ATOM 716 O O . GLY A 1 89 ? -2.612 17.222 22.300 1.00 64.62 89 GLY A O 1
ATOM 717 N N . SER A 1 90 ? -3.856 15.418 22.787 1.00 75.25 90 SER A N 1
ATOM 718 C CA . SER A 1 90 ? -4.369 15.211 21.422 1.00 75.25 90 SER A CA 1
ATOM 719 C C . SER A 1 90 ? -5.901 15.148 21.411 1.00 75.25 90 SER A C 1
ATOM 721 O O . SER A 1 90 ? -6.473 14.438 22.243 1.00 75.25 90 SER A O 1
ATOM 723 N N . PRO A 1 91 ? -6.585 15.819 20.461 1.00 78.81 91 PRO A N 1
ATOM 724 C CA . PRO A 1 91 ? -8.037 15.713 20.307 1.00 78.81 91 PRO A CA 1
ATOM 725 C C . PRO A 1 91 ? -8.495 14.295 19.932 1.00 78.81 91 PRO A C 1
ATOM 727 O O . PRO A 1 91 ? -9.659 13.964 20.128 1.00 78.81 91 PRO A O 1
ATOM 730 N N . TYR A 1 92 ? -7.589 13.447 19.432 1.00 84.75 92 TYR A N 1
ATOM 731 C CA . TYR A 1 92 ? -7.874 12.066 19.038 1.00 84.75 92 TYR A CA 1
ATOM 732 C C . TYR A 1 92 ? -7.453 11.034 20.088 1.00 84.75 92 TYR A C 1
ATOM 734 O O . TYR A 1 92 ? -7.619 9.845 19.849 1.00 84.75 92 TYR A O 1
ATOM 742 N N . ALA A 1 93 ? -6.944 11.447 21.255 1.00 88.12 93 ALA A N 1
ATOM 743 C CA . ALA A 1 93 ? -6.297 10.534 22.201 1.00 88.12 93 ALA A CA 1
ATOM 744 C C . ALA A 1 93 ? -7.198 9.366 22.653 1.00 88.12 93 ALA A C 1
ATOM 746 O O . ALA A 1 93 ? -6.732 8.236 22.768 1.00 88.12 93 ALA A O 1
ATOM 747 N N . ALA A 1 94 ? -8.496 9.615 22.865 1.00 90.75 94 ALA A N 1
ATOM 748 C CA . ALA A 1 94 ? -9.453 8.560 23.205 1.00 90.75 94 ALA A CA 1
ATOM 749 C C . ALA A 1 94 ? -9.681 7.570 22.050 1.00 90.75 94 ALA A C 1
ATOM 751 O O . ALA A 1 94 ? -9.808 6.370 22.287 1.00 90.75 94 ALA A O 1
ATOM 752 N N . LEU A 1 95 ? -9.720 8.068 20.811 1.00 93.19 95 LEU A N 1
ATOM 753 C CA . LEU A 1 95 ? -9.893 7.256 19.608 1.00 93.19 95 LEU A CA 1
ATOM 754 C C . LEU A 1 95 ? -8.630 6.449 19.289 1.00 93.19 95 LEU A C 1
ATOM 756 O O . LEU A 1 95 ? -8.730 5.267 18.982 1.00 93.19 95 LEU A O 1
ATOM 760 N N . ASP A 1 96 ? -7.456 7.064 19.423 1.00 93.94 96 ASP A N 1
ATOM 761 C CA . ASP A 1 96 ? -6.158 6.414 19.229 1.00 93.94 96 ASP A CA 1
ATOM 762 C C . ASP A 1 96 ? -5.978 5.267 20.221 1.00 93.94 96 ASP A C 1
ATOM 764 O O . ASP A 1 96 ? -5.599 4.166 19.837 1.00 93.94 96 ASP A O 1
ATOM 768 N N . GLN A 1 97 ? -6.339 5.488 21.487 1.00 93.38 97 GLN A N 1
ATOM 769 C CA . GLN A 1 97 ? -6.309 4.437 22.496 1.00 93.38 97 GLN A CA 1
ATOM 770 C C . GLN A 1 97 ? -7.291 3.303 22.188 1.00 93.38 97 GLN A C 1
ATOM 772 O O . GLN A 1 97 ? -6.945 2.142 22.381 1.00 93.38 97 GLN A O 1
ATOM 777 N N . LEU A 1 98 ? -8.491 3.621 21.690 1.00 95.19 98 LEU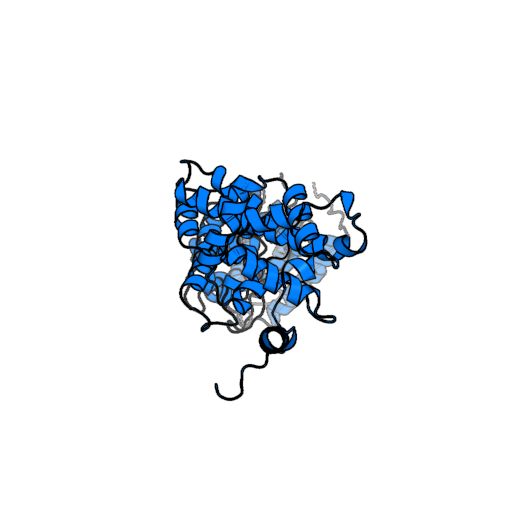 A N 1
ATOM 778 C CA . LEU A 1 98 ? -9.451 2.603 21.268 1.00 95.19 98 LEU A CA 1
ATOM 779 C C . LEU A 1 98 ? -8.892 1.760 20.112 1.00 95.19 98 LEU A C 1
ATOM 781 O O . LEU A 1 98 ? -8.995 0.538 20.154 1.00 95.19 98 LEU A O 1
ATOM 785 N N . TYR A 1 99 ? -8.262 2.384 19.112 1.00 96.06 99 TYR A N 1
ATOM 786 C CA . TYR A 1 99 ? -7.605 1.656 18.024 1.00 96.06 99 TYR A CA 1
ATOM 787 C C . TYR A 1 99 ? -6.473 0.765 18.528 1.00 96.06 99 TYR A C 1
ATOM 789 O O . TYR A 1 99 ? -6.451 -0.413 18.186 1.00 96.06 99 TYR A O 1
ATOM 797 N N . THR A 1 100 ? -5.587 1.286 19.377 1.00 95.25 100 THR A N 1
ATOM 798 C CA . THR A 1 100 ? -4.521 0.498 20.009 1.00 95.25 100 THR A CA 1
ATOM 799 C C . THR A 1 100 ? -5.098 -0.707 20.750 1.00 95.25 100 THR A C 1
ATOM 801 O O . THR A 1 100 ? -4.682 -1.831 20.487 1.00 95.25 100 THR A O 1
ATOM 804 N N . GLN A 1 101 ? -6.120 -0.501 21.587 1.00 94.69 101 GLN A N 1
ATOM 805 C CA . GLN A 1 101 ? -6.743 -1.573 22.366 1.00 94.69 101 GLN A CA 1
ATOM 806 C C . GLN A 1 101 ? -7.331 -2.679 21.482 1.00 94.69 101 GLN A C 1
ATOM 808 O O . GLN A 1 101 ? -7.234 -3.852 21.838 1.00 94.69 101 GLN A O 1
ATOM 813 N N . ILE A 1 102 ? -7.946 -2.314 20.350 1.00 94.69 102 ILE A N 1
ATOM 814 C CA . ILE A 1 102 ? -8.506 -3.260 19.373 1.00 94.69 102 ILE A CA 1
ATOM 815 C C . ILE A 1 102 ? -7.387 -4.072 18.714 1.00 94.69 102 ILE A C 1
ATOM 817 O O . ILE A 1 102 ? -7.484 -5.294 18.635 1.00 94.69 102 ILE A O 1
ATOM 821 N N . LEU A 1 103 ? -6.315 -3.412 18.265 1.00 95.62 103 LEU A N 1
ATOM 822 C CA . LEU A 1 103 ? -5.200 -4.084 17.593 1.00 95.62 103 LEU A CA 1
ATOM 823 C C . LEU A 1 103 ? -4.402 -4.990 18.542 1.00 95.62 103 LEU A C 1
ATOM 825 O O . LEU A 1 103 ? -3.934 -6.042 18.118 1.00 95.62 103 LEU A O 1
ATOM 829 N N . GLU A 1 104 ? -4.313 -4.647 19.828 1.00 93.69 104 GLU A N 1
ATOM 830 C CA . GLU A 1 104 ? -3.708 -5.494 20.868 1.00 93.69 104 GLU A CA 1
ATOM 831 C C . GLU A 1 104 ? -4.476 -6.803 21.119 1.00 93.69 104 GLU A C 1
ATOM 833 O O . GLU A 1 104 ? -3.908 -7.739 21.676 1.00 93.69 104 GLU A O 1
ATOM 838 N N . GLN A 1 105 ? -5.744 -6.911 20.695 1.00 90.00 105 GLN A N 1
ATOM 839 C CA . GLN A 1 105 ? -6.500 -8.169 20.790 1.00 90.00 105 GLN A CA 1
ATOM 840 C C . GLN A 1 105 ? -6.141 -9.180 19.691 1.00 90.00 105 GLN A C 1
ATOM 842 O O . GLN A 1 105 ? -6.632 -10.311 19.717 1.00 90.00 105 GLN A O 1
ATOM 847 N N . VAL A 1 106 ? -5.342 -8.792 18.694 1.00 91.75 106 VAL A N 1
ATOM 848 C CA . VAL A 1 106 ? -4.948 -9.677 17.594 1.00 91.75 106 VAL A CA 1
ATOM 849 C C . VAL A 1 106 ? -3.730 -10.508 18.026 1.00 91.75 106 VAL A C 1
ATOM 851 O O . VAL A 1 106 ? -2.689 -9.923 18.322 1.00 91.75 106 VAL A O 1
ATOM 854 N N . PRO A 1 107 ? -3.812 -11.856 18.045 1.00 88.38 107 PRO A N 1
ATOM 855 C CA . PRO A 1 107 ? -2.722 -12.699 18.548 1.00 88.38 107 PRO A CA 1
ATOM 856 C C . PRO A 1 107 ? -1.423 -12.601 17.736 1.00 88.38 107 PRO A C 1
ATOM 858 O O . PRO A 1 107 ? -0.340 -12.546 18.315 1.00 88.38 107 PRO A O 1
ATOM 861 N N . ASP A 1 108 ? -1.527 -12.574 16.402 1.00 90.12 108 ASP A N 1
ATOM 862 C CA . ASP A 1 108 ? -0.373 -12.464 15.504 1.00 90.12 108 ASP A CA 1
ATOM 863 C C . ASP A 1 108 ? -0.159 -11.015 15.069 1.00 90.12 108 ASP A C 1
ATOM 865 O O . ASP A 1 108 ? -0.701 -10.535 14.067 1.00 90.12 108 ASP A O 1
ATOM 869 N N . SER A 1 109 ? 0.650 -10.309 15.852 1.00 88.62 109 SER A N 1
ATOM 870 C CA . SER A 1 109 ? 1.011 -8.925 15.569 1.00 88.62 109 SER A CA 1
ATOM 871 C C . SER A 1 109 ? 1.877 -8.782 14.316 1.00 88.62 109 SER A C 1
ATOM 873 O O . SER A 1 109 ? 1.779 -7.765 13.633 1.00 88.62 109 SER A O 1
ATOM 875 N N . SER A 1 110 ? 2.689 -9.781 13.967 1.00 91.75 110 SER A N 1
ATOM 876 C CA . SER A 1 110 ? 3.597 -9.691 12.821 1.00 91.75 110 SER A CA 1
ATOM 877 C C . SER A 1 110 ? 2.830 -9.717 11.498 1.00 91.75 110 SER A C 1
ATOM 879 O O . SER A 1 110 ? 3.000 -8.821 10.664 1.00 91.75 110 SER A O 1
ATOM 881 N N . GLN A 1 111 ? 1.906 -10.671 11.361 1.00 94.56 111 GLN A N 1
ATOM 882 C CA . GLN A 1 111 ? 1.019 -10.788 10.212 1.00 94.56 111 GLN A CA 1
ATOM 883 C C . GLN A 1 111 ? 0.062 -9.598 10.131 1.00 94.56 111 GLN A C 1
ATOM 885 O O . GLN A 1 111 ? -0.118 -9.017 9.058 1.00 94.56 111 GLN A O 1
ATOM 890 N N . LEU A 1 112 ? -0.494 -9.165 11.271 1.00 96.19 112 LEU A N 1
ATOM 891 C CA . LEU A 1 112 ? -1.338 -7.972 11.329 1.00 96.19 112 LEU A CA 1
ATOM 892 C C . LEU A 1 112 ? -0.613 -6.749 10.762 1.00 96.19 112 LEU A C 1
ATOM 894 O O . LEU A 1 112 ? -1.173 -6.045 9.926 1.00 96.19 112 LEU A O 1
ATOM 898 N N . LEU A 1 113 ? 0.621 -6.485 11.193 1.00 96.62 113 LEU A N 1
ATOM 899 C CA . LEU A 1 113 ? 1.364 -5.295 10.777 1.00 96.62 113 LEU A CA 1
ATOM 900 C C . LEU A 1 113 ? 1.667 -5.289 9.273 1.00 96.62 113 LEU A C 1
ATOM 902 O O . LEU A 1 113 ? 1.626 -4.223 8.659 1.00 96.62 113 LEU A O 1
ATOM 906 N N . LEU A 1 114 ? 1.898 -6.453 8.658 1.00 95.62 114 LEU A N 1
ATOM 907 C CA . LEU A 1 114 ? 2.040 -6.565 7.202 1.00 95.62 114 LEU A CA 1
ATOM 908 C C . LEU A 1 114 ? 0.716 -6.288 6.476 1.00 95.62 114 LEU A C 1
ATOM 910 O O . LEU A 1 114 ? 0.689 -5.486 5.541 1.00 95.62 114 LEU A O 1
ATOM 914 N N . ILE A 1 115 ? -0.402 -6.854 6.941 1.00 96.00 115 ILE A N 1
ATOM 915 C CA . ILE A 1 115 ? -1.734 -6.586 6.366 1.00 96.00 115 ILE A CA 1
ATOM 916 C C . ILE A 1 115 ? -2.100 -5.097 6.501 1.00 96.00 115 ILE A C 1
ATOM 918 O O . ILE A 1 115 ? -2.607 -4.474 5.563 1.00 96.00 115 ILE A O 1
ATOM 922 N N . LEU A 1 116 ? -1.807 -4.491 7.654 1.00 95.94 116 LEU A N 1
ATOM 923 C CA . LEU A 1 116 ? -2.007 -3.061 7.884 1.00 95.94 116 LEU A CA 1
ATOM 924 C C . LEU A 1 116 ? -1.103 -2.211 6.981 1.00 95.94 116 LEU A C 1
ATOM 926 O O . LEU A 1 116 ? -1.568 -1.191 6.472 1.00 95.94 116 LEU A O 1
ATOM 930 N N . ALA A 1 117 ? 0.139 -2.634 6.720 1.00 95.00 117 ALA A N 1
ATOM 931 C CA . ALA A 1 117 ? 1.030 -1.956 5.779 1.00 95.00 117 ALA A CA 1
ATOM 932 C C . ALA A 1 117 ? 0.464 -1.956 4.349 1.00 95.00 117 ALA A C 1
ATOM 934 O O . ALA A 1 117 ? 0.486 -0.908 3.702 1.00 95.00 117 ALA A O 1
ATOM 935 N N . VAL A 1 118 ? -0.129 -3.068 3.890 1.00 94.69 118 VAL A N 1
ATOM 936 C CA . VAL A 1 118 ? -0.828 -3.146 2.589 1.00 94.69 118 VAL A CA 1
ATOM 937 C C . VAL A 1 118 ? -1.964 -2.120 2.521 1.00 94.69 118 VAL A C 1
ATOM 939 O O . VAL A 1 118 ? -2.045 -1.326 1.580 1.00 94.69 118 VAL A O 1
ATOM 942 N N . LEU A 1 119 ? -2.824 -2.080 3.545 1.00 93.06 119 LEU A N 1
ATOM 943 C CA . LEU A 1 119 ? -3.938 -1.128 3.612 1.00 93.06 119 LEU A CA 1
ATOM 944 C C . LEU A 1 119 ? -3.466 0.330 3.652 1.00 93.06 119 LEU A C 1
ATOM 946 O O . LEU A 1 119 ? -4.090 1.204 3.031 1.00 93.06 119 LEU A O 1
ATOM 950 N N . ASN A 1 120 ? -2.390 0.595 4.392 1.00 92.12 120 ASN A N 1
ATOM 951 C CA . ASN A 1 120 ? -1.852 1.929 4.610 1.00 92.12 120 ASN A CA 1
ATOM 952 C C . ASN A 1 120 ? -1.113 2.486 3.385 1.00 92.12 120 ASN A C 1
ATOM 954 O O . ASN A 1 120 ? -1.212 3.685 3.108 1.00 92.12 120 ASN A O 1
ATOM 958 N N . ALA A 1 121 ? -0.459 1.611 2.614 1.00 89.38 121 ALA A N 1
ATOM 959 C CA . ALA A 1 121 ? 0.119 1.923 1.307 1.00 89.38 121 ALA A CA 1
ATOM 960 C C . ALA A 1 121 ? -0.947 2.250 0.241 1.00 89.38 121 ALA A C 1
ATOM 962 O O . ALA A 1 121 ? -0.625 2.698 -0.851 1.00 89.38 121 ALA A O 1
ATOM 963 N N . GLY A 1 122 ? -2.235 2.091 0.568 1.00 88.31 122 GLY A N 1
ATOM 964 C CA . GLY A 1 122 ? -3.347 2.490 -0.294 1.00 88.31 122 GLY A CA 1
ATOM 965 C C . GLY A 1 122 ? -3.874 1.368 -1.181 1.00 88.31 122 GLY A C 1
ATOM 966 O O . GLY A 1 122 ? -4.888 1.565 -1.852 1.00 88.31 122 GLY A O 1
ATOM 967 N N . TYR A 1 123 ? -3.275 0.178 -1.121 1.00 89.88 123 TYR A N 1
ATOM 968 C CA . TYR A 1 123 ? -3.756 -0.970 -1.870 1.00 89.88 123 TYR A CA 1
ATOM 969 C C . TYR A 1 123 ? -5.122 -1.421 -1.343 1.00 89.88 123 TYR A C 1
ATOM 971 O O . TYR A 1 123 ? -5.404 -1.454 -0.138 1.00 89.88 123 TYR A O 1
ATOM 979 N N . ARG A 1 124 ? -6.023 -1.713 -2.280 1.00 88.44 124 ARG A N 1
ATOM 980 C CA . ARG A 1 124 ? -7.377 -2.205 -2.013 1.00 88.44 124 ARG A CA 1
ATOM 981 C C . ARG A 1 124 ? -7.505 -3.539 -2.717 1.00 88.44 124 ARG A C 1
ATOM 983 O O . ARG A 1 124 ? -7.903 -3.590 -3.879 1.00 88.44 124 ARG A O 1
ATOM 990 N N . LEU A 1 125 ? -7.135 -4.588 -1.999 1.00 91.38 125 LEU A N 1
ATOM 991 C CA . LEU A 1 125 ? -7.063 -5.955 -2.495 1.00 91.38 125 LEU A CA 1
ATOM 992 C C . LEU A 1 125 ? -8.112 -6.816 -1.770 1.00 91.38 125 LEU A C 1
ATOM 994 O O . LEU A 1 125 ? -8.417 -6.545 -0.602 1.00 91.38 125 LEU A O 1
ATOM 998 N N . PRO A 1 126 ? -8.719 -7.813 -2.435 1.00 91.69 126 PRO A N 1
ATOM 999 C CA . PRO A 1 126 ? -9.409 -8.909 -1.762 1.00 91.69 126 PRO A CA 1
ATOM 1000 C C . PRO A 1 126 ? -8.455 -9.678 -0.842 1.00 91.69 126 PRO A C 1
ATOM 1002 O O . PRO A 1 126 ? -7.245 -9.678 -1.067 1.00 91.69 126 PRO A O 1
ATOM 1005 N N . MET A 1 127 ? -8.996 -10.368 0.164 1.00 91.75 127 MET A N 1
ATOM 1006 C CA . MET A 1 127 ? -8.179 -11.108 1.139 1.00 91.75 127 MET A CA 1
ATOM 1007 C C . MET A 1 127 ? -7.270 -12.144 0.468 1.00 91.75 127 MET A C 1
ATOM 1009 O O . MET A 1 127 ? -6.084 -12.166 0.768 1.00 91.75 127 MET A O 1
ATOM 1013 N N . SER A 1 128 ? -7.772 -12.881 -0.527 1.00 90.69 128 SER A N 1
ATOM 1014 C CA . SER A 1 128 ? -6.977 -13.864 -1.280 1.00 90.69 128 SER A CA 1
ATOM 1015 C C . SER A 1 128 ? -5.768 -13.265 -2.004 1.00 90.69 128 SER A C 1
ATOM 1017 O O . SER A 1 128 ? -4.721 -13.894 -2.100 1.00 90.69 128 SER A O 1
ATOM 1019 N N . GLN A 1 129 ? -5.881 -12.029 -2.496 1.00 91.44 129 GLN A N 1
ATOM 1020 C CA . GLN A 1 129 ? -4.761 -11.324 -3.119 1.00 91.44 129 GLN A CA 1
ATOM 1021 C C . GLN A 1 129 ? -3.753 -10.823 -2.078 1.00 91.44 129 GLN A C 1
ATOM 1023 O O . GLN A 1 129 ? -2.560 -10.801 -2.358 1.00 91.44 129 GLN A O 1
ATOM 1028 N N . ILE A 1 130 ? -4.208 -10.437 -0.880 1.00 94.31 130 ILE A N 1
ATOM 1029 C CA . ILE A 1 130 ? -3.309 -10.091 0.231 1.00 94.31 130 ILE A CA 1
ATOM 1030 C C . ILE A 1 130 ? -2.541 -11.336 0.686 1.00 94.31 130 ILE A C 1
ATOM 1032 O O . ILE A 1 130 ? -1.332 -11.257 0.868 1.00 94.31 130 ILE A O 1
ATOM 1036 N N . GLU A 1 131 ? -3.220 -12.477 0.821 1.00 93.88 131 GLU A N 1
ATOM 1037 C CA . GLU A 1 131 ? -2.597 -13.762 1.170 1.00 93.88 131 GLU A CA 1
ATOM 1038 C C . GLU A 1 131 ? -1.532 -14.136 0.144 1.00 93.88 131 GLU A C 1
ATOM 1040 O O . GLU A 1 131 ? -0.383 -14.375 0.495 1.00 93.88 131 GLU A O 1
ATOM 1045 N N . GLN A 1 132 ? -1.877 -14.053 -1.138 1.00 92.19 132 GLN A N 1
ATOM 1046 C CA . GLN A 1 132 ? -0.950 -14.315 -2.228 1.00 92.19 132 GLN A CA 1
ATOM 1047 C C . GLN A 1 132 ? 0.258 -13.365 -2.243 1.00 92.19 132 GLN A C 1
ATOM 1049 O O . GLN A 1 132 ? 1.377 -13.811 -2.472 1.00 92.19 132 GLN A O 1
ATOM 1054 N N . LEU A 1 133 ? 0.049 -12.067 -2.006 1.00 94.12 133 LEU A N 1
ATOM 1055 C CA . LEU A 1 133 ? 1.130 -11.078 -1.954 1.00 94.12 133 LEU A CA 1
ATOM 1056 C 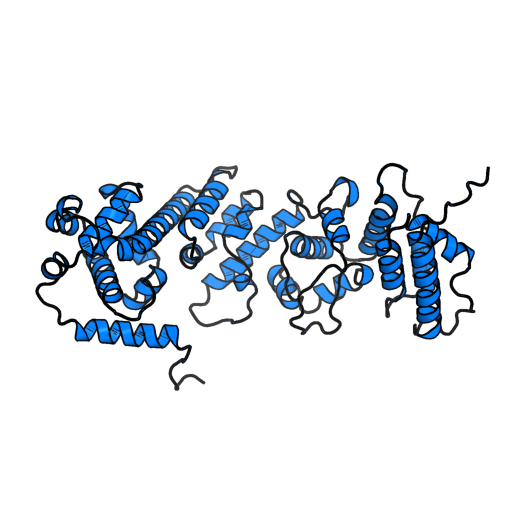C . LEU A 1 133 ? 2.095 -11.356 -0.798 1.00 94.12 133 LEU A C 1
ATOM 1058 O O . LEU A 1 133 ? 3.307 -11.258 -0.958 1.00 94.12 133 LEU A O 1
ATOM 1062 N N . LEU A 1 134 ? 1.545 -11.665 0.374 1.00 94.44 134 LEU A N 1
ATOM 1063 C CA . LEU A 1 134 ? 2.312 -11.846 1.602 1.00 94.44 134 LEU A CA 1
ATOM 1064 C C . LEU A 1 134 ? 2.838 -13.282 1.777 1.00 94.44 134 LEU A C 1
ATOM 1066 O O . LEU A 1 134 ? 3.594 -13.529 2.712 1.00 94.44 134 LEU A O 1
ATOM 1070 N N . GLY A 1 135 ? 2.469 -14.212 0.889 1.00 92.50 135 GLY A N 1
ATOM 1071 C CA . GLY A 1 135 ? 2.840 -15.626 0.981 1.00 92.50 135 GLY A CA 1
ATOM 1072 C C . GLY A 1 135 ? 2.144 -16.369 2.128 1.00 92.50 135 GLY A C 1
ATOM 1073 O O . GLY A 1 135 ? 2.749 -17.253 2.727 1.00 92.50 135 GLY A O 1
ATOM 1074 N N . LEU A 1 136 ? 0.909 -15.983 2.457 1.00 93.81 136 LEU A N 1
ATOM 1075 C CA . LEU A 1 136 ? 0.096 -16.572 3.528 1.00 93.81 136 LEU A CA 1
ATOM 1076 C C . LEU A 1 136 ? -0.805 -17.697 3.002 1.00 93.81 136 LEU A C 1
ATOM 1078 O O . LEU A 1 136 ? -1.108 -17.763 1.806 1.00 93.81 136 LEU A O 1
ATOM 1082 N N . GLU A 1 137 ? -1.275 -18.560 3.901 1.00 92.69 137 GLU A N 1
ATOM 1083 C CA . GLU A 1 137 ? -2.246 -19.596 3.564 1.00 92.69 137 GLU A CA 1
ATOM 1084 C C . GLU A 1 137 ? -3.656 -19.011 3.384 1.00 92.69 137 GLU A C 1
ATOM 1086 O O . GLU A 1 137 ? -4.022 -17.964 3.923 1.00 92.69 137 GLU A O 1
ATOM 1091 N N . SER A 1 138 ? -4.492 -19.707 2.611 1.00 91.00 138 SER A N 1
ATOM 1092 C CA . SER A 1 138 ? -5.880 -19.291 2.393 1.00 91.00 138 SER A CA 1
ATOM 1093 C C . SER A 1 138 ? -6.653 -19.252 3.715 1.00 91.00 138 SER A C 1
ATOM 1095 O O . SER A 1 138 ? -6.885 -20.290 4.333 1.00 91.00 138 SER A O 1
ATOM 1097 N N . GLY A 1 139 ? -7.165 -18.081 4.088 1.00 89.88 139 GLY A N 1
ATOM 1098 C CA . GLY A 1 139 ? -7.914 -17.848 5.323 1.00 89.88 139 GLY A CA 1
ATOM 1099 C C . GLY A 1 139 ? -7.112 -17.136 6.413 1.00 89.88 139 GLY A C 1
ATOM 1100 O O . GLY A 1 139 ? -7.722 -16.611 7.349 1.00 89.88 139 GLY A O 1
ATOM 1101 N N . ASP A 1 140 ? -5.791 -17.041 6.282 1.00 92.75 140 ASP A N 1
ATOM 1102 C CA . ASP A 1 140 ? -4.910 -16.393 7.254 1.00 92.75 140 ASP A CA 1
ATOM 1103 C C . ASP A 1 140 ? -5.275 -14.922 7.476 1.00 92.75 140 ASP A C 1
ATOM 1105 O O . ASP A 1 140 ? -5.389 -14.466 8.618 1.00 92.75 140 ASP A O 1
ATOM 1109 N N . VAL A 1 141 ? -5.570 -14.177 6.404 1.00 93.75 141 VAL A N 1
ATOM 1110 C CA . VAL A 1 141 ? -5.979 -12.767 6.523 1.00 93.75 141 VAL A CA 1
ATOM 1111 C C . VAL A 1 141 ? -7.310 -12.654 7.264 1.00 93.75 141 VAL A C 1
ATOM 1113 O O . VAL A 1 141 ? -7.469 -11.792 8.133 1.00 93.75 141 VAL A O 1
ATOM 1116 N N . SER A 1 142 ? -8.261 -13.546 6.971 1.00 91.56 142 SER A N 1
ATOM 1117 C CA . SER A 1 142 ? -9.551 -13.577 7.665 1.00 91.56 142 SER A CA 1
ATOM 1118 C C . SER A 1 142 ? -9.389 -13.903 9.152 1.00 91.56 142 SER A C 1
ATOM 1120 O O . SER A 1 142 ? -10.088 -13.317 9.981 1.00 91.56 142 SER A O 1
ATOM 1122 N N . LEU A 1 143 ? -8.491 -14.827 9.503 1.00 90.62 143 LEU A N 1
ATOM 1123 C CA . LEU A 1 143 ? -8.225 -15.218 10.887 1.00 90.62 143 LEU A CA 1
ATOM 1124 C C . LEU A 1 143 ? -7.568 -14.081 11.675 1.00 90.62 143 LEU A C 1
ATOM 1126 O O . LEU A 1 143 ? -8.027 -13.766 12.776 1.00 90.62 143 LEU A O 1
ATOM 1130 N N . THR A 1 144 ? -6.561 -13.415 11.102 1.00 93.75 144 THR A N 1
ATOM 1131 C CA . THR A 1 144 ? -5.883 -12.276 11.742 1.00 93.75 144 THR A CA 1
ATOM 1132 C C . THR A 1 144 ? -6.825 -11.102 11.960 1.00 93.75 144 THR A C 1
ATOM 1134 O O . THR A 1 144 ? -6.853 -10.516 13.041 1.00 93.75 144 THR A O 1
ATOM 1137 N N . LEU A 1 145 ? -7.630 -10.756 10.953 1.00 92.38 145 LEU A N 1
ATOM 1138 C CA . LEU A 1 145 ? -8.494 -9.578 11.016 1.00 92.38 145 LEU A CA 1
ATOM 1139 C C . LEU A 1 145 ? -9.796 -9.800 11.788 1.00 92.38 145 LEU A C 1
ATOM 1141 O O . LEU A 1 145 ? -10.509 -8.829 12.046 1.00 92.38 145 LEU A O 1
ATOM 1145 N N . ARG A 1 146 ? -10.093 -11.032 12.226 1.00 88.94 146 ARG A N 1
ATOM 1146 C CA . ARG A 1 146 ? -11.300 -11.356 13.007 1.00 88.94 146 ARG A CA 1
ATOM 1147 C C . ARG A 1 146 ? -11.476 -10.428 14.214 1.00 88.94 146 ARG A C 1
ATOM 1149 O O . ARG A 1 146 ? -12.573 -9.934 14.460 1.00 88.94 146 ARG A O 1
ATOM 1156 N N . ARG A 1 147 ? -10.385 -10.118 14.925 1.00 88.00 147 ARG A N 1
ATOM 1157 C CA . ARG A 1 147 ? -10.391 -9.222 16.102 1.00 88.00 147 ARG A CA 1
ATOM 1158 C C . ARG A 1 147 ? -10.266 -7.731 15.770 1.00 88.00 147 ARG A C 1
ATOM 1160 O O . ARG A 1 147 ? -10.376 -6.903 16.665 1.00 88.00 147 ARG A O 1
ATOM 1167 N N . ALA A 1 148 ? -10.121 -7.385 14.493 1.00 92.62 148 ALA A N 1
ATOM 1168 C CA . ALA A 1 148 ? -10.039 -6.013 13.992 1.00 92.62 148 ALA A CA 1
ATOM 1169 C C . ALA A 1 148 ? -11.252 -5.606 13.122 1.00 92.62 148 ALA A C 1
ATOM 1171 O O . ALA A 1 148 ? -11.229 -4.545 12.495 1.00 92.62 148 ALA A O 1
ATOM 1172 N N . HIS A 1 149 ? -12.333 -6.398 13.096 1.00 91.38 149 HIS A N 1
ATOM 1173 C CA . HIS A 1 149 ? -13.542 -6.123 12.295 1.00 91.38 149 HIS A CA 1
ATOM 1174 C C . HIS A 1 149 ? -14.229 -4.786 12.653 1.00 91.38 149 HIS A C 1
ATOM 1176 O O . HIS A 1 149 ? -14.998 -4.229 11.868 1.00 91.38 149 HIS A O 1
ATOM 1182 N N . SER A 1 150 ? -13.968 -4.249 13.848 1.00 94.12 150 SER A N 1
ATOM 1183 C CA . SER A 1 150 ? -14.514 -2.971 14.307 1.00 94.12 150 SER A CA 1
ATOM 1184 C C . SER A 1 150 ? -13.846 -1.758 13.661 1.00 94.12 150 SER A C 1
ATOM 1186 O O . SER A 1 150 ? -14.449 -0.685 13.594 1.00 94.12 150 SER A O 1
ATOM 1188 N N . VAL A 1 151 ? -12.634 -1.933 13.124 1.00 95.62 151 VAL A N 1
ATOM 1189 C CA . VAL A 1 151 ? -11.865 -0.898 12.414 1.00 95.62 151 VAL A CA 1
ATOM 1190 C C . VAL A 1 151 ? -11.719 -1.185 10.920 1.00 95.62 151 VAL A C 1
ATOM 1192 O O . VAL A 1 151 ? -11.606 -0.245 10.130 1.00 95.62 151 VAL A O 1
ATOM 1195 N N . ILE A 1 152 ? -11.792 -2.456 10.519 1.00 94.00 152 ILE A N 1
ATOM 1196 C CA . ILE A 1 152 ? -11.681 -2.918 9.134 1.00 94.00 152 ILE A CA 1
ATOM 1197 C C . ILE A 1 152 ? -12.953 -3.670 8.739 1.00 94.00 152 ILE A C 1
ATOM 1199 O O . ILE A 1 152 ? -13.440 -4.524 9.467 1.00 94.00 152 ILE A O 1
ATOM 1203 N N . ASP A 1 153 ? -13.490 -3.359 7.568 1.00 90.06 153 ASP A N 1
ATOM 1204 C CA . ASP A 1 153 ? -14.591 -4.086 6.952 1.00 90.06 153 ASP A CA 1
ATOM 1205 C C . ASP A 1 153 ? -14.080 -5.420 6.399 1.00 90.06 153 ASP A C 1
ATOM 1207 O O . ASP A 1 153 ? -13.460 -5.464 5.333 1.00 90.06 153 ASP A O 1
ATOM 1211 N N . VAL A 1 154 ? -14.275 -6.489 7.175 1.00 86.06 154 VAL A N 1
ATOM 1212 C CA . VAL A 1 154 ? -13.844 -7.852 6.846 1.00 86.06 154 VAL A CA 1
ATOM 1213 C C . VAL A 1 154 ? -15.028 -8.608 6.232 1.00 86.06 154 VAL A C 1
ATOM 1215 O O . VAL A 1 154 ? -16.004 -8.881 6.936 1.00 86.06 154 VAL A O 1
ATOM 1218 N N . PRO A 1 155 ? -14.975 -8.974 4.938 1.00 80.69 155 PRO A N 1
ATOM 1219 C CA . PRO A 1 155 ? -16.042 -9.738 4.301 1.00 80.69 155 PRO A CA 1
ATOM 1220 C C . PRO A 1 155 ? -16.248 -11.096 4.982 1.00 80.69 155 PRO A C 1
ATOM 1222 O O . PRO A 1 155 ? -15.297 -11.850 5.164 1.00 80.69 155 PRO A O 1
ATOM 1225 N N . SER A 1 156 ? -17.500 -11.460 5.279 1.00 76.06 156 SER A N 1
ATOM 1226 C CA . SER A 1 156 ? -17.824 -12.749 5.918 1.00 76.06 156 SER A CA 1
ATOM 1227 C C . SER A 1 156 ? -17.533 -13.969 5.039 1.00 76.06 156 SER A C 1
ATOM 1229 O O . SER A 1 156 ? -17.418 -15.077 5.552 1.00 76.06 156 SER A O 1
ATOM 1231 N N . ASN A 1 157 ? -17.450 -13.784 3.718 1.00 78.44 157 ASN A N 1
ATOM 1232 C CA . ASN A 1 157 ? -17.047 -14.822 2.777 1.00 78.44 157 ASN A CA 1
ATOM 1233 C C . ASN A 1 157 ? -15.598 -14.563 2.324 1.00 78.44 157 ASN A C 1
ATOM 1235 O O . ASN A 1 157 ? -15.389 -13.631 1.542 1.00 78.44 157 ASN A O 1
ATOM 1239 N N . PRO A 1 158 ? -14.622 -15.391 2.740 1.00 67.94 158 PRO A N 1
ATOM 1240 C CA . PRO A 1 158 ? -13.225 -15.254 2.332 1.00 67.94 158 PRO A CA 1
ATOM 1241 C C . PRO A 1 158 ? -12.992 -15.331 0.820 1.00 67.94 158 PRO A C 1
ATOM 1243 O O . PRO A 1 158 ? -12.094 -14.678 0.298 1.00 67.94 158 PRO A O 1
ATOM 1246 N N . ALA A 1 159 ? -13.846 -16.063 0.097 1.00 70.56 159 ALA A N 1
ATOM 1247 C CA . ALA A 1 159 ? -13.782 -16.176 -1.359 1.00 70.56 159 ALA A CA 1
ATOM 1248 C C . ALA A 1 159 ? -14.400 -14.970 -2.092 1.00 70.56 159 ALA A C 1
ATOM 1250 O O . ALA A 1 159 ? -14.401 -14.915 -3.326 1.00 70.56 159 ALA A O 1
ATOM 1251 N N . ALA A 1 160 ? -14.968 -14.001 -1.366 1.00 74.62 160 ALA A N 1
ATOM 1252 C CA . ALA A 1 160 ? -15.510 -12.804 -1.981 1.00 74.62 160 ALA A CA 1
ATOM 1253 C C . ALA A 1 160 ? -14.383 -11.959 -2.587 1.00 74.62 160 ALA A C 1
ATOM 1255 O O . ALA A 1 160 ? -13.392 -11.639 -1.938 1.00 74.62 160 ALA A O 1
ATOM 1256 N N . LYS A 1 161 ? -14.596 -11.472 -3.812 1.00 81.19 161 LYS A N 1
ATOM 1257 C CA . LYS A 1 161 ? -13.706 -10.496 -4.472 1.00 81.19 161 LYS A CA 1
ATOM 1258 C C . LYS A 1 161 ? -13.827 -9.080 -3.879 1.00 81.19 161 LYS A C 1
ATOM 1260 O O . LYS A 1 161 ? -13.432 -8.099 -4.508 1.00 81.19 161 LYS A O 1
ATOM 1265 N N . THR A 1 162 ? -14.420 -8.956 -2.694 1.00 86.50 162 THR A N 1
ATOM 1266 C CA . THR A 1 162 ? -14.621 -7.682 -2.011 1.00 86.50 162 THR A CA 1
ATOM 1267 C C . THR A 1 162 ? -13.289 -7.196 -1.460 1.00 86.50 162 THR A C 1
ATOM 1269 O O . THR A 1 162 ? -12.616 -7.899 -0.712 1.00 86.50 162 THR A O 1
ATOM 1272 N N . LYS A 1 163 ? -12.907 -5.978 -1.845 1.00 89.81 163 LYS A N 1
ATOM 1273 C CA . LYS A 1 163 ? -11.653 -5.351 -1.422 1.00 89.81 163 LYS A CA 1
ATOM 1274 C C . LYS A 1 163 ? -11.731 -4.949 0.051 1.00 89.81 163 LYS A C 1
ATOM 1276 O O . LYS A 1 163 ? -12.704 -4.310 0.450 1.00 89.81 163 LYS A O 1
ATOM 1281 N N . LEU A 1 164 ? -10.682 -5.253 0.810 1.00 91.75 164 LEU A N 1
ATOM 1282 C CA . LEU A 1 164 ? -10.567 -4.893 2.220 1.00 91.75 164 LEU A CA 1
ATOM 1283 C C . LEU A 1 164 ? -10.506 -3.365 2.388 1.00 91.75 164 LEU A C 1
ATOM 1285 O O . LEU A 1 164 ? -9.805 -2.672 1.638 1.00 91.75 164 LEU A O 1
ATOM 1289 N N . ARG A 1 165 ? -11.260 -2.819 3.350 1.00 91.88 165 ARG A N 1
ATOM 1290 C CA . ARG A 1 165 ? -11.357 -1.368 3.580 1.00 91.88 165 ARG A CA 1
ATOM 1291 C C . ARG A 1 165 ? -11.444 -1.044 5.069 1.00 91.88 165 ARG A C 1
ATOM 1293 O O . ARG A 1 165 ? -12.136 -1.746 5.790 1.00 91.88 165 ARG A O 1
ATOM 1300 N N . PRO A 1 166 ? -10.804 0.030 5.549 1.00 93.56 166 PRO A N 1
ATOM 1301 C CA . PRO A 1 166 ? -11.089 0.543 6.883 1.00 93.56 166 PRO A CA 1
ATOM 1302 C C . PRO A 1 166 ? -12.497 1.154 6.926 1.00 93.56 166 PRO A C 1
ATOM 1304 O O . PRO A 1 166 ? -12.938 1.755 5.944 1.00 93.56 166 PRO A O 1
ATOM 1307 N N . HIS A 1 167 ? -13.172 1.083 8.075 1.00 93.50 167 HIS A N 1
ATOM 1308 C CA . HIS A 1 167 ? -14.489 1.715 8.255 1.00 93.50 167 HIS A CA 1
ATOM 1309 C C . HIS A 1 167 ? -14.428 3.244 8.188 1.00 93.50 167 HIS A C 1
ATOM 1311 O O . HIS A 1 167 ? -15.426 3.889 7.873 1.00 93.50 167 HIS A O 1
ATOM 1317 N N . HIS A 1 168 ? -13.269 3.838 8.492 1.00 94.00 168 HIS A N 1
ATOM 1318 C CA . HIS A 1 168 ? -13.090 5.286 8.472 1.00 94.00 168 HIS A CA 1
ATOM 1319 C C . HIS A 1 168 ? -11.633 5.699 8.218 1.00 94.00 168 HIS A C 1
ATOM 1321 O O . HIS A 1 168 ? -10.690 5.026 8.638 1.00 94.00 168 HIS A O 1
ATOM 1327 N N . ALA A 1 169 ? -11.434 6.854 7.573 1.00 92.94 169 ALA A N 1
ATOM 1328 C CA . ALA A 1 169 ? -10.108 7.368 7.220 1.00 92.94 169 ALA A CA 1
ATOM 1329 C C . ALA A 1 169 ? -9.231 7.714 8.442 1.00 92.94 169 ALA A C 1
ATOM 1331 O O . ALA A 1 169 ? -8.005 7.658 8.350 1.00 92.94 169 ALA A O 1
ATOM 1332 N N . SER A 1 170 ? -9.833 8.023 9.600 1.00 94.12 170 SER A N 1
ATOM 1333 C CA . SER A 1 170 ? -9.092 8.294 10.846 1.00 94.12 170 SER A CA 1
ATOM 1334 C C . SER A 1 170 ? -8.216 7.125 11.287 1.00 94.12 170 SER A C 1
ATOM 1336 O O . SER A 1 170 ? -7.174 7.370 11.887 1.00 94.12 170 SER A O 1
ATOM 1338 N N . PHE A 1 171 ? -8.605 5.886 10.967 1.00 95.81 171 PHE A N 1
ATOM 1339 C CA . PHE A 1 171 ? -7.809 4.701 11.273 1.00 95.81 171 PHE A CA 1
ATOM 1340 C C . PHE A 1 171 ? -6.517 4.662 10.446 1.00 95.81 171 PHE A C 1
ATOM 1342 O O . PHE A 1 171 ? -5.438 4.472 10.997 1.00 95.81 171 PHE A O 1
ATOM 1349 N N . LEU A 1 172 ? -6.581 4.964 9.144 1.00 94.50 172 LEU A N 1
ATOM 1350 C CA . LEU A 1 172 ? -5.366 5.092 8.328 1.00 94.50 172 LEU A CA 1
ATOM 1351 C C . LEU A 1 172 ? -4.498 6.267 8.794 1.00 94.50 172 LEU A C 1
ATOM 1353 O O . LEU A 1 172 ? -3.281 6.139 8.866 1.00 94.50 172 LEU A O 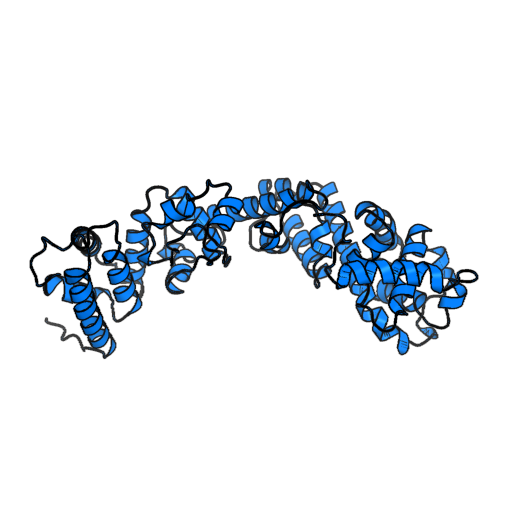1
ATOM 1357 N N . ASN A 1 173 ? -5.108 7.398 9.166 1.00 93.88 173 ASN A N 1
ATOM 1358 C CA . ASN A 1 173 ? -4.365 8.538 9.712 1.00 93.88 173 ASN A CA 1
ATOM 1359 C C . ASN A 1 173 ? -3.659 8.196 11.032 1.00 93.88 173 ASN A C 1
ATOM 1361 O O . ASN A 1 173 ? -2.600 8.747 11.307 1.00 93.88 173 ASN A O 1
ATOM 1365 N N . PHE A 1 174 ? -4.238 7.306 11.840 1.00 95.31 174 PHE A N 1
ATOM 1366 C CA . PHE A 1 174 ? -3.599 6.761 13.035 1.00 95.31 174 PHE A CA 1
ATOM 1367 C C . PHE A 1 174 ? -2.380 5.902 12.662 1.00 95.31 174 PHE A C 1
ATOM 1369 O O . PHE A 1 174 ? -1.288 6.186 13.136 1.00 95.31 174 PHE A O 1
ATOM 1376 N N . LEU A 1 175 ? -2.518 4.942 11.739 1.00 95.69 175 LEU A N 1
ATOM 1377 C CA . LEU A 1 175 ? -1.420 4.053 11.312 1.00 95.69 175 LEU A CA 1
ATOM 1378 C C . LEU A 1 175 ? -0.229 4.782 10.657 1.00 95.69 175 LEU A C 1
ATOM 1380 O O . LEU A 1 175 ? 0.898 4.277 10.675 1.00 95.69 175 LEU A O 1
ATOM 1384 N N . LYS A 1 176 ? -0.474 5.959 10.062 1.00 93.19 176 LYS A N 1
ATOM 1385 C CA . LYS A 1 176 ? 0.547 6.827 9.447 1.00 93.19 176 LYS A CA 1
ATOM 1386 C C . LYS A 1 176 ? 1.314 7.695 10.438 1.00 93.19 176 LYS A C 1
ATOM 1388 O O . LYS A 1 176 ? 2.313 8.285 10.039 1.00 93.19 176 LYS A O 1
ATOM 1393 N N . ASP A 1 177 ? 0.875 7.801 11.687 1.00 93.44 177 ASP A N 1
ATOM 1394 C CA . ASP A 1 177 ? 1.488 8.680 12.679 1.00 93.44 177 ASP A CA 1
ATOM 1395 C C . ASP A 1 177 ? 2.114 7.858 13.809 1.00 93.44 177 ASP A C 1
ATOM 1397 O O . ASP A 1 177 ? 1.426 7.347 14.693 1.00 93.44 177 ASP A O 1
ATOM 1401 N N . LYS A 1 178 ? 3.450 7.775 13.808 1.00 93.94 178 LYS A N 1
ATOM 1402 C CA . LYS A 1 178 ? 4.217 7.000 14.792 1.00 93.94 178 LYS A CA 1
ATOM 1403 C C . LYS A 1 178 ? 3.963 7.445 16.234 1.00 93.94 178 LYS A C 1
ATOM 1405 O O . LYS A 1 178 ? 4.001 6.606 17.132 1.00 93.94 178 LYS A O 1
ATOM 1410 N N . ALA A 1 179 ? 3.710 8.733 16.468 1.00 92.06 179 ALA A N 1
ATOM 1411 C CA . ALA A 1 179 ? 3.442 9.241 17.811 1.00 92.06 179 ALA A CA 1
ATOM 1412 C C . ALA A 1 179 ? 2.073 8.779 18.333 1.00 92.06 179 ALA A C 1
ATOM 1414 O O . ALA A 1 179 ? 1.897 8.648 19.544 1.00 92.06 179 ALA A O 1
ATOM 1415 N N . ARG A 1 180 ? 1.124 8.509 17.428 1.00 92.31 180 ARG A N 1
ATOM 1416 C CA . ARG A 1 180 ? -0.227 8.040 17.759 1.00 92.31 180 ARG A CA 1
ATOM 1417 C C . ARG A 1 180 ? -0.306 6.519 17.836 1.00 92.31 180 ARG A C 1
ATOM 1419 O O . ARG A 1 180 ? -0.863 6.003 18.797 1.00 92.31 180 ARG A O 1
ATOM 1426 N N . SER A 1 181 ? 0.262 5.806 16.861 1.00 94.12 181 SER A N 1
ATOM 1427 C CA . SER A 1 181 ? 0.110 4.350 16.743 1.00 94.12 181 SER A CA 1
ATOM 1428 C C . SER A 1 181 ? 1.178 3.523 17.451 1.00 94.12 181 SER A C 1
ATOM 1430 O O . SER A 1 181 ? 0.981 2.323 17.636 1.00 94.12 181 SER A O 1
ATOM 1432 N N . GLY A 1 182 ? 2.313 4.117 17.834 1.00 93.62 182 GLY A N 1
ATOM 1433 C CA . GLY A 1 182 ? 3.380 3.417 18.552 1.00 93.62 182 GLY A CA 1
ATOM 1434 C C . GLY A 1 182 ? 3.844 2.151 17.821 1.00 93.62 182 GLY A C 1
ATOM 1435 O O . GLY A 1 182 ? 4.363 2.230 16.707 1.00 93.62 182 GLY A O 1
ATOM 1436 N N . ALA A 1 183 ? 3.633 0.986 18.442 1.00 93.94 183 ALA A N 1
ATOM 1437 C CA . ALA A 1 183 ? 3.983 -0.324 17.882 1.00 93.94 183 ALA A CA 1
ATOM 1438 C C . ALA A 1 183 ? 3.212 -0.675 16.594 1.00 93.94 183 ALA A C 1
ATOM 1440 O O . ALA A 1 183 ? 3.692 -1.476 15.800 1.00 93.94 183 ALA A O 1
ATOM 1441 N N . PHE A 1 184 ? 2.060 -0.042 16.349 1.00 96.00 184 PHE A N 1
ATOM 1442 C CA . PHE A 1 184 ? 1.223 -0.269 15.166 1.00 96.00 184 PHE A CA 1
ATOM 1443 C C . PHE A 1 184 ? 1.537 0.665 13.990 1.00 96.00 184 PHE A C 1
ATOM 1445 O O . PHE A 1 184 ? 0.776 0.751 13.027 1.00 96.00 184 PHE A O 1
ATOM 1452 N N . PHE A 1 185 ? 2.647 1.403 14.062 1.00 95.88 185 PHE A N 1
ATOM 1453 C CA . PHE A 1 185 ? 3.082 2.284 12.984 1.00 95.88 185 PHE A CA 1
ATOM 1454 C C . PHE A 1 185 ? 3.473 1.499 11.724 1.00 95.88 185 PHE A C 1
ATOM 1456 O O . PHE A 1 185 ? 4.457 0.762 11.713 1.00 95.88 185 PHE A O 1
ATOM 1463 N N . THR A 1 186 ? 2.728 1.725 10.640 1.00 94.19 186 THR A N 1
ATOM 1464 C CA . THR A 1 186 ? 2.953 1.107 9.318 1.00 94.19 186 THR A CA 1
ATOM 1465 C C . THR A 1 186 ? 3.120 2.154 8.214 1.00 94.19 186 THR A C 1
ATOM 1467 O O . THR A 1 186 ? 2.938 1.876 7.029 1.00 94.19 186 THR A O 1
ATOM 1470 N N . GLY A 1 187 ? 3.420 3.401 8.592 1.00 87.88 187 GLY A N 1
ATOM 1471 C CA . GLY A 1 187 ? 3.687 4.495 7.660 1.00 87.88 187 GLY A CA 1
ATOM 1472 C C . GLY A 1 187 ? 5.040 4.383 6.946 1.00 87.88 187 GLY A C 1
ATOM 1473 O O . GLY A 1 187 ? 5.811 3.446 7.204 1.00 87.88 187 GLY A O 1
ATOM 1474 N N . PRO A 1 188 ? 5.349 5.361 6.072 1.00 85.12 188 PRO A N 1
ATOM 1475 C CA . PRO A 1 188 ? 6.649 5.468 5.419 1.00 85.12 188 PRO A CA 1
ATOM 1476 C C . PRO A 1 188 ? 7.797 5.403 6.432 1.00 85.12 188 PRO A C 1
ATOM 1478 O O . PRO A 1 188 ? 7.767 6.062 7.471 1.00 85.12 188 PRO A O 1
ATOM 1481 N N . GLY A 1 189 ? 8.801 4.576 6.140 1.00 83.19 189 GLY A N 1
ATOM 1482 C CA . GLY A 1 189 ? 9.946 4.345 7.027 1.00 83.19 189 GLY A CA 1
ATOM 1483 C C . GLY A 1 189 ? 9.741 3.281 8.114 1.00 83.19 189 GLY A C 1
ATOM 1484 O O . GLY A 1 189 ? 10.688 2.984 8.837 1.00 83.19 189 GLY A O 1
ATOM 1485 N N . SER A 1 190 ? 8.553 2.677 8.244 1.00 90.12 190 SER A N 1
ATOM 1486 C CA . SER A 1 190 ? 8.384 1.473 9.075 1.00 90.12 190 SER A CA 1
ATOM 1487 C C . SER A 1 190 ? 8.999 0.238 8.405 1.00 90.12 190 SER A C 1
ATOM 1489 O O . SER A 1 190 ? 9.024 0.138 7.178 1.00 90.12 190 SER A O 1
ATOM 1491 N N . ILE A 1 191 ? 9.453 -0.732 9.206 1.00 90.56 191 ILE A N 1
ATOM 1492 C CA . ILE A 1 191 ? 10.012 -1.992 8.690 1.00 90.56 191 ILE A CA 1
ATOM 1493 C C . ILE A 1 191 ? 8.978 -2.789 7.880 1.00 90.56 191 ILE A C 1
ATOM 1495 O O . ILE A 1 191 ? 9.303 -3.315 6.825 1.00 90.56 191 ILE A O 1
ATOM 1499 N N . HIS A 1 192 ? 7.710 -2.791 8.304 1.00 90.75 192 HIS A N 1
ATOM 1500 C CA . HIS A 1 192 ? 6.620 -3.469 7.594 1.00 90.75 192 HIS A CA 1
ATOM 1501 C C . HIS A 1 192 ? 6.322 -2.828 6.239 1.00 90.75 192 HIS A C 1
ATOM 1503 O O . HIS A 1 192 ? 6.062 -3.533 5.268 1.00 90.75 192 HIS A O 1
ATOM 1509 N N . HIS A 1 193 ? 6.411 -1.497 6.155 1.00 86.19 193 HIS A N 1
ATOM 1510 C CA . HIS A 1 193 ? 6.323 -0.793 4.881 1.00 86.19 193 HIS A CA 1
ATOM 1511 C C . H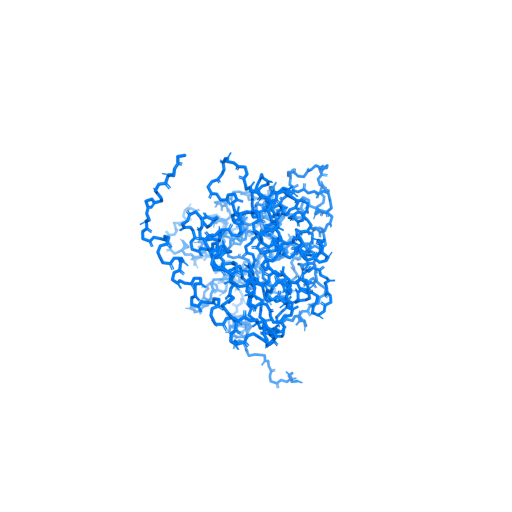IS A 1 193 ? 7.494 -1.178 3.963 1.00 86.19 193 HIS A C 1
ATOM 1513 O O . HIS A 1 193 ? 7.268 -1.406 2.785 1.00 86.19 193 HIS A O 1
ATOM 1519 N N . GLN A 1 194 ? 8.717 -1.351 4.481 1.00 88.19 194 GLN A N 1
ATOM 1520 C CA . GLN A 1 194 ? 9.842 -1.840 3.664 1.00 88.19 194 GLN A CA 1
ATOM 1521 C C . GLN A 1 194 ? 9.676 -3.305 3.230 1.00 88.19 194 GLN A C 1
ATOM 1523 O O . GLN A 1 194 ? 9.924 -3.625 2.073 1.00 88.19 194 GLN A O 1
ATOM 1528 N N . HIS A 1 195 ? 9.213 -4.193 4.114 1.00 92.44 195 HIS A N 1
ATOM 1529 C CA . HIS A 1 195 ? 8.964 -5.598 3.764 1.00 92.44 195 HIS A CA 1
ATOM 1530 C C . HIS A 1 195 ? 7.905 -5.740 2.666 1.00 92.44 195 HIS A C 1
ATOM 1532 O O . HIS A 1 195 ? 8.048 -6.583 1.783 1.00 92.44 195 HIS A O 1
ATOM 1538 N N . LEU A 1 196 ? 6.877 -4.882 2.669 1.00 93.38 196 LEU A N 1
ATOM 1539 C CA . LEU A 1 196 ? 5.873 -4.845 1.607 1.00 93.38 196 LEU A CA 1
ATOM 1540 C C . LEU A 1 196 ? 6.499 -4.630 0.220 1.00 93.38 196 LEU A C 1
ATOM 1542 O O . LEU A 1 196 ? 6.049 -5.241 -0.743 1.00 93.38 196 LEU A O 1
ATOM 1546 N N . ALA A 1 197 ? 7.551 -3.815 0.109 1.00 92.25 197 ALA A N 1
ATOM 1547 C CA . ALA A 1 197 ? 8.257 -3.614 -1.155 1.00 92.25 197 ALA A CA 1
ATOM 1548 C C . ALA A 1 197 ? 8.879 -4.916 -1.682 1.00 92.25 197 ALA A C 1
ATOM 1550 O O . ALA A 1 197 ? 8.797 -5.196 -2.876 1.00 92.25 197 ALA A O 1
ATOM 1551 N N . GLY A 1 198 ? 9.451 -5.728 -0.786 1.00 92.94 198 GLY A N 1
ATOM 1552 C CA . GLY A 1 198 ? 10.002 -7.040 -1.124 1.00 92.94 198 GLY A CA 1
ATOM 1553 C C . GLY A 1 198 ? 8.923 -7.979 -1.656 1.00 92.94 198 GLY A C 1
ATOM 1554 O O . GLY A 1 198 ? 9.081 -8.530 -2.737 1.00 92.94 198 GLY A O 1
ATOM 1555 N N . HIS A 1 199 ? 7.780 -8.055 -0.969 1.00 93.38 199 HIS A N 1
ATOM 1556 C CA . HIS A 1 199 ? 6.624 -8.837 -1.421 1.00 93.38 199 HIS A CA 1
ATOM 1557 C C . HIS A 1 199 ? 6.078 -8.376 -2.782 1.00 93.38 199 HIS A C 1
ATOM 1559 O O . HIS A 1 199 ? 5.701 -9.204 -3.608 1.00 93.38 199 HIS A O 1
ATOM 1565 N N . ILE A 1 200 ? 6.052 -7.064 -3.046 1.00 92.06 200 ILE A N 1
ATOM 1566 C CA . ILE A 1 200 ? 5.656 -6.529 -4.357 1.00 92.06 200 ILE A CA 1
ATOM 1567 C C . ILE A 1 200 ? 6.646 -6.979 -5.439 1.00 92.06 200 ILE A C 1
ATOM 1569 O O . ILE A 1 200 ? 6.218 -7.429 -6.499 1.00 92.06 200 ILE A O 1
ATOM 1573 N N . LEU A 1 201 ? 7.955 -6.891 -5.182 1.00 90.81 201 LEU A N 1
ATOM 1574 C CA . LEU A 1 201 ? 8.981 -7.344 -6.128 1.00 90.81 201 LEU A CA 1
ATOM 1575 C C . LEU A 1 201 ? 8.907 -8.856 -6.375 1.00 90.81 201 LEU A C 1
ATOM 1577 O O . LEU A 1 201 ? 8.996 -9.272 -7.526 1.00 90.81 201 LEU A O 1
ATOM 1581 N N . ASP A 1 202 ? 8.666 -9.660 -5.340 1.00 89.75 202 ASP A N 1
ATOM 1582 C CA . ASP A 1 202 ? 8.476 -11.110 -5.467 1.00 89.75 202 ASP A CA 1
ATOM 1583 C C . ASP A 1 202 ? 7.214 -11.445 -6.281 1.00 89.75 202 ASP A C 1
ATOM 1585 O O . ASP A 1 202 ? 7.216 -12.325 -7.142 1.00 89.75 202 ASP A O 1
ATOM 1589 N N . ALA A 1 203 ? 6.122 -10.703 -6.074 1.00 87.69 203 ALA A N 1
ATOM 1590 C CA . ALA A 1 203 ? 4.918 -10.862 -6.882 1.00 87.69 203 ALA A CA 1
ATOM 1591 C C . ALA A 1 203 ? 5.173 -10.492 -8.354 1.00 87.69 203 ALA A C 1
ATOM 1593 O O . ALA A 1 203 ? 4.666 -11.163 -9.255 1.00 87.69 203 ALA A O 1
ATOM 1594 N N . LEU A 1 204 ? 5.959 -9.442 -8.611 1.00 84.19 204 LEU A N 1
ATOM 1595 C CA . LEU A 1 204 ? 6.338 -9.033 -9.964 1.00 84.19 204 LEU A CA 1
ATOM 1596 C C . LEU A 1 204 ? 7.308 -10.031 -10.619 1.00 84.19 204 LEU A C 1
ATOM 1598 O O . LEU A 1 204 ? 7.186 -10.268 -11.821 1.00 84.19 204 LEU A O 1
ATOM 1602 N N . SER A 1 205 ? 8.217 -10.664 -9.873 1.00 82.31 205 SER A N 1
ATOM 1603 C CA . SER A 1 205 ? 9.123 -11.683 -10.422 1.00 82.31 205 SER A CA 1
ATOM 1604 C C . SER A 1 205 ? 8.382 -12.962 -10.828 1.00 82.31 205 SER A C 1
ATOM 1606 O O . SER A 1 205 ? 8.720 -13.545 -11.852 1.00 82.31 205 SER A O 1
ATOM 1608 N N . TYR A 1 206 ? 7.294 -13.339 -10.143 1.00 70.06 206 TYR A N 1
ATOM 1609 C CA . TYR A 1 206 ? 6.476 -14.513 -10.501 1.00 70.06 206 TYR A CA 1
ATOM 1610 C C . TYR A 1 206 ? 5.964 -14.487 -11.953 1.00 70.06 206 TYR A C 1
ATOM 1612 O O . TYR A 1 206 ? 5.863 -15.508 -12.628 1.00 70.06 206 TYR A O 1
ATOM 1620 N N . THR A 1 207 ? 5.666 -13.300 -12.478 1.00 60.19 207 THR A N 1
ATOM 1621 C CA . THR A 1 207 ? 5.173 -13.141 -13.855 1.00 60.19 207 THR A CA 1
ATOM 1622 C C . THR A 1 207 ? 6.240 -13.359 -14.939 1.00 60.19 207 THR A C 1
ATOM 1624 O O . THR A 1 207 ? 5.910 -13.355 -16.126 1.00 60.19 207 THR A O 1
ATOM 1627 N N . TYR A 1 208 ? 7.506 -13.536 -14.549 1.00 55.44 208 TYR A N 1
ATOM 1628 C CA . TYR A 1 208 ? 8.636 -13.787 -15.443 1.00 55.44 208 TYR A CA 1
ATOM 1629 C C . TYR A 1 208 ? 8.722 -15.245 -15.913 1.00 55.44 208 TYR A C 1
ATOM 1631 O O . TYR A 1 208 ? 9.137 -15.488 -17.046 1.00 55.44 208 TYR A O 1
ATOM 1639 N N . GLU A 1 209 ? 8.327 -16.207 -15.075 1.00 51.38 209 GLU A N 1
ATOM 1640 C CA . GLU A 1 209 ? 8.595 -17.630 -15.331 1.00 51.38 209 GLU A CA 1
ATOM 1641 C C . GLU A 1 209 ? 7.609 -18.274 -16.319 1.00 51.38 209 GLU A C 1
ATOM 1643 O O . GLU A 1 209 ? 7.986 -19.192 -17.046 1.00 51.38 209 GLU A O 1
ATOM 1648 N N . ASP A 1 210 ? 6.374 -17.771 -16.412 1.00 45.44 210 ASP A N 1
ATOM 1649 C CA . ASP A 1 210 ? 5.304 -18.432 -17.163 1.00 45.44 210 ASP A CA 1
ATOM 1650 C C . ASP A 1 210 ? 4.936 -17.637 -18.428 1.00 45.44 210 ASP A C 1
ATOM 1652 O O . ASP A 1 210 ? 4.052 -16.772 -18.446 1.00 45.44 210 ASP A O 1
ATOM 1656 N N . GLN A 1 211 ? 5.656 -17.907 -19.525 1.00 48.16 211 GLN A N 1
ATOM 1657 C CA . GLN A 1 211 ? 5.325 -17.371 -20.844 1.00 48.16 211 GLN A CA 1
ATOM 1658 C C . GLN A 1 211 ? 3.901 -17.805 -21.225 1.00 48.16 211 GLN A C 1
ATOM 1660 O O . GLN A 1 211 ? 3.651 -18.945 -21.601 1.00 48.16 211 GLN A O 1
ATOM 1665 N N . TYR A 1 212 ? 2.976 -16.849 -21.167 1.00 46.44 212 TYR A N 1
ATOM 1666 C CA . TYR A 1 212 ? 1.613 -16.919 -21.701 1.00 46.44 212 TYR A CA 1
ATOM 1667 C C . TYR A 1 212 ? 0.568 -17.787 -20.977 1.00 46.44 212 TYR A C 1
ATOM 1669 O O . TYR A 1 212 ? -0.581 -17.745 -21.419 1.00 46.44 212 TYR A O 1
ATOM 1677 N N . LEU A 1 213 ? 0.868 -18.501 -19.882 1.00 42.84 213 LEU A N 1
ATOM 1678 C CA . LEU A 1 213 ? -0.058 -19.545 -19.403 1.00 42.84 213 LEU A CA 1
ATOM 1679 C C . LEU A 1 213 ? -0.802 -19.345 -18.071 1.00 42.84 213 LEU A C 1
ATOM 1681 O O . LEU A 1 213 ? -1.871 -19.929 -17.952 1.00 42.84 213 LEU A O 1
ATOM 1685 N N . ASN A 1 214 ? -0.413 -18.475 -17.134 1.00 43.31 214 ASN A N 1
ATOM 1686 C CA . ASN A 1 214 ? -1.180 -18.275 -15.883 1.00 43.31 214 ASN A CA 1
ATOM 1687 C C . ASN A 1 214 ? -1.050 -16.809 -15.404 1.00 43.31 214 ASN A C 1
ATOM 1689 O O . ASN A 1 214 ? 0.034 -16.251 -15.444 1.00 43.31 214 ASN A O 1
ATOM 1693 N N . ALA A 1 215 ? -2.033 -16.040 -14.930 1.00 49.97 215 ALA A N 1
ATOM 1694 C CA . ALA A 1 215 ? -3.423 -16.257 -14.579 1.00 49.97 215 ALA A CA 1
ATOM 1695 C C . ALA A 1 215 ? -4.123 -14.880 -14.575 1.00 49.97 215 ALA A C 1
ATOM 1697 O O . ALA A 1 215 ? -3.683 -13.955 -13.882 1.00 49.97 215 ALA A O 1
ATOM 1698 N N . VAL A 1 216 ? -5.236 -14.723 -15.297 1.00 52.28 216 VAL A N 1
ATOM 1699 C CA . VAL A 1 216 ? -6.173 -13.626 -15.006 1.00 52.28 216 VAL A CA 1
ATOM 1700 C C . VAL A 1 216 ? -6.578 -13.776 -13.536 1.00 52.28 216 VAL A C 1
ATOM 1702 O O . VAL A 1 216 ? -7.237 -14.749 -13.179 1.00 52.28 216 VAL A O 1
ATOM 1705 N N . GLY A 1 217 ? -6.149 -12.845 -12.680 1.00 62.31 217 GLY A N 1
ATOM 1706 C CA . GLY A 1 217 ? -6.418 -12.880 -11.238 1.00 62.31 217 GLY A CA 1
ATOM 1707 C C . GLY A 1 217 ? -5.196 -12.964 -10.315 1.00 62.31 217 GLY A C 1
ATOM 1708 O O . GLY A 1 217 ? -5.391 -12.802 -9.113 1.00 62.31 217 GLY A O 1
ATOM 1709 N N . HIS A 1 218 ? -3.968 -13.152 -10.826 1.00 78.81 218 HIS A N 1
ATOM 1710 C CA . HIS A 1 218 ? -2.748 -13.073 -9.999 1.00 78.81 218 HIS A CA 1
ATOM 1711 C C . HIS A 1 218 ? -2.542 -11.648 -9.444 1.00 78.81 218 HIS A C 1
ATOM 1713 O O . HIS A 1 218 ? -2.782 -10.673 -10.158 1.00 78.81 218 HIS A O 1
ATOM 1719 N N . VAL A 1 219 ? -2.061 -11.508 -8.201 1.00 83.94 219 VAL A N 1
ATOM 1720 C CA . VAL A 1 219 ? -1.951 -10.199 -7.525 1.00 83.94 219 VAL A CA 1
ATOM 1721 C C . VAL A 1 219 ? -0.953 -9.238 -8.182 1.00 83.94 219 VAL A C 1
ATOM 1723 O O . VAL A 1 219 ? -1.122 -8.029 -8.105 1.00 83.94 219 VAL A O 1
ATOM 1726 N N . ALA A 1 220 ? 0.041 -9.757 -8.904 1.00 82.19 220 ALA A N 1
ATOM 1727 C CA . ALA A 1 220 ? 1.024 -8.955 -9.644 1.00 82.19 220 ALA A CA 1
ATOM 1728 C C . ALA A 1 220 ? 0.401 -7.913 -10.594 1.00 82.19 220 ALA A C 1
ATOM 1730 O O . ALA A 1 220 ? 0.988 -6.861 -10.810 1.00 82.19 220 ALA A O 1
ATOM 1731 N N . TRP A 1 221 ? -0.799 -8.174 -11.129 1.00 78.88 221 TRP A N 1
ATOM 1732 C CA . TRP A 1 221 ? -1.516 -7.237 -12.005 1.00 78.88 221 TRP A CA 1
ATOM 1733 C C . TRP A 1 221 ? -2.049 -5.992 -11.285 1.00 78.88 221 TRP A C 1
ATOM 1735 O O . TRP A 1 221 ? -2.475 -5.044 -11.942 1.00 78.88 221 TRP A O 1
ATOM 1745 N N . GLU A 1 222 ? -2.049 -5.993 -9.954 1.00 83.12 222 GLU A N 1
ATOM 1746 C CA . GLU A 1 222 ? -2.448 -4.848 -9.134 1.00 83.12 222 GLU A CA 1
ATOM 1747 C C . GLU A 1 222 ? -1.266 -3.904 -8.850 1.00 83.12 222 GLU A C 1
ATOM 1749 O O . GLU A 1 222 ? -1.477 -2.849 -8.254 1.00 83.12 222 GLU A O 1
ATOM 1754 N N . PHE A 1 223 ? -0.049 -4.264 -9.282 1.00 85.62 223 PHE A N 1
ATOM 1755 C CA . PHE A 1 223 ? 1.176 -3.509 -9.030 1.00 85.62 223 PHE A CA 1
ATOM 1756 C C . PHE A 1 223 ? 1.890 -3.102 -10.316 1.00 85.62 223 PHE A C 1
ATOM 1758 O O . PHE A 1 223 ? 1.801 -3.741 -11.364 1.00 85.62 223 PHE A O 1
ATOM 1765 N N . THR A 1 224 ? 2.665 -2.037 -10.195 1.00 84.25 224 THR A N 1
ATOM 1766 C CA . THR A 1 224 ? 3.591 -1.532 -11.196 1.00 84.25 224 THR A CA 1
ATOM 1767 C C . THR A 1 224 ? 4.987 -1.409 -10.600 1.00 84.25 224 THR A C 1
ATOM 1769 O O . THR A 1 224 ? 5.163 -1.261 -9.394 1.00 84.25 224 THR A O 1
ATOM 1772 N N . LEU A 1 225 ? 6.011 -1.385 -11.453 1.00 83.50 225 LEU A N 1
ATOM 1773 C CA . LEU A 1 225 ? 7.387 -1.155 -11.000 1.00 83.50 225 LEU A CA 1
ATOM 1774 C C . LEU A 1 225 ? 7.559 0.190 -10.284 1.00 83.50 225 LEU A C 1
ATOM 1776 O O . LEU A 1 225 ? 8.434 0.320 -9.440 1.00 83.50 225 LEU A O 1
ATOM 1780 N N . THR A 1 226 ? 6.720 1.188 -10.575 1.00 86.62 226 THR A N 1
ATOM 1781 C CA . THR A 1 226 ? 6.792 2.487 -9.897 1.00 86.62 226 THR A CA 1
ATOM 1782 C C . THR A 1 226 ? 6.288 2.454 -8.459 1.00 86.62 226 THR A C 1
ATOM 1784 O O . THR A 1 226 ? 6.650 3.331 -7.676 1.00 86.62 226 THR A O 1
ATOM 1787 N N . ASP A 1 227 ? 5.524 1.427 -8.076 1.00 86.88 227 ASP A N 1
ATOM 1788 C CA . ASP A 1 227 ? 5.050 1.275 -6.701 1.00 86.88 227 ASP A CA 1
ATOM 1789 C C . ASP A 1 227 ? 6.202 1.111 -5.712 1.00 86.88 227 ASP A C 1
ATOM 1791 O O . ASP A 1 227 ? 6.045 1.461 -4.543 1.00 86.88 227 ASP A O 1
ATOM 1795 N N . ILE A 1 228 ? 7.374 0.645 -6.164 1.00 88.38 228 ILE A N 1
ATOM 1796 C CA . ILE A 1 228 ? 8.525 0.463 -5.276 1.00 88.38 228 ILE A CA 1
ATOM 1797 C C . ILE A 1 228 ? 9.191 1.794 -4.878 1.00 88.38 228 ILE A C 1
ATOM 1799 O O . ILE A 1 228 ? 9.917 1.868 -3.888 1.00 88.38 228 ILE A O 1
ATOM 1803 N N . ILE A 1 229 ? 8.930 2.869 -5.628 1.00 87.44 229 ILE A N 1
ATOM 1804 C CA . ILE A 1 229 ? 9.631 4.156 -5.491 1.00 87.44 229 ILE A CA 1
ATOM 1805 C C . ILE A 1 229 ? 9.250 4.871 -4.188 1.00 87.44 229 ILE A C 1
ATOM 1807 O O . ILE A 1 229 ? 10.011 5.692 -3.678 1.00 87.44 229 ILE A O 1
ATOM 1811 N N . GLN A 1 230 ? 8.089 4.543 -3.617 1.00 85.62 230 GLN A N 1
ATOM 1812 C CA . GLN A 1 230 ? 7.665 5.067 -2.316 1.00 85.62 230 GLN A CA 1
ATOM 1813 C C . GLN A 1 230 ? 8.452 4.471 -1.133 1.00 85.62 230 GLN A C 1
ATOM 1815 O O . GLN A 1 230 ? 8.368 4.997 -0.022 1.00 85.62 230 GLN A O 1
ATOM 1820 N N . PHE A 1 231 ? 9.213 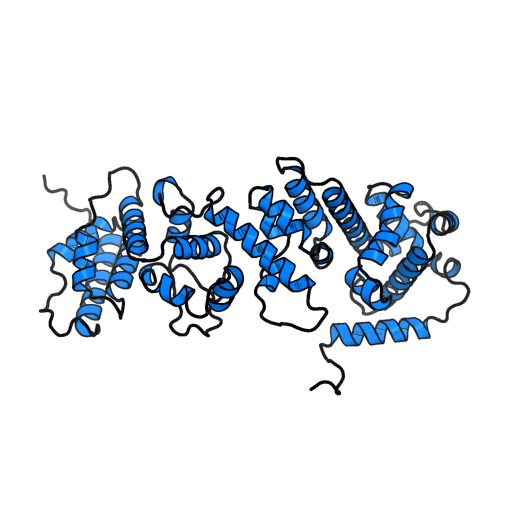3.393 -1.355 1.00 88.44 231 PHE A N 1
ATOM 1821 C CA . PHE A 1 231 ? 10.018 2.718 -0.336 1.00 88.44 231 PHE A CA 1
ATOM 1822 C C . PHE A 1 231 ? 11.486 3.151 -0.404 1.00 88.44 231 PHE A C 1
ATOM 1824 O O . PHE A 1 231 ? 11.933 3.752 -1.380 1.00 88.44 231 PHE A O 1
ATOM 1831 N N . LEU A 1 232 ? 12.255 2.855 0.648 1.00 87.56 232 LEU A N 1
ATOM 1832 C CA . LEU A 1 232 ? 13.674 3.209 0.659 1.00 87.56 232 LEU A CA 1
ATOM 1833 C C . LEU A 1 232 ? 14.441 2.155 -0.142 1.00 87.56 232 LEU A C 1
ATOM 1835 O O . LEU A 1 232 ? 14.222 0.970 0.090 1.00 87.56 232 LEU A O 1
ATOM 1839 N N . PRO A 1 233 ? 15.352 2.548 -1.042 1.00 88.56 233 PRO A N 1
ATOM 1840 C CA . PRO A 1 233 ? 16.175 1.584 -1.749 1.00 88.56 233 PRO A CA 1
ATOM 1841 C C . PRO A 1 233 ? 17.163 0.925 -0.782 1.00 88.56 233 PRO A C 1
ATOM 1843 O O . PRO A 1 233 ? 18.045 1.585 -0.229 1.00 88.56 233 PRO A O 1
ATOM 1846 N N . THR A 1 234 ? 17.003 -0.380 -0.565 1.00 90.12 234 THR A N 1
ATOM 1847 C CA . THR A 1 234 ? 17.906 -1.209 0.245 1.00 90.12 234 THR A CA 1
ATOM 1848 C C . THR A 1 234 ? 18.599 -2.247 -0.631 1.00 90.12 234 THR A C 1
ATOM 1850 O O . THR A 1 234 ? 18.119 -2.576 -1.715 1.00 90.12 234 THR A O 1
ATOM 1853 N N . GLU A 1 235 ? 19.718 -2.792 -0.153 1.00 90.44 235 GLU A N 1
ATOM 1854 C CA . GLU A 1 235 ? 20.446 -3.862 -0.849 1.00 90.44 235 GLU A CA 1
ATOM 1855 C C . GLU A 1 235 ? 19.555 -5.085 -1.139 1.00 90.44 235 GLU A C 1
ATOM 1857 O O . GLU A 1 235 ? 19.590 -5.613 -2.248 1.00 90.44 235 GLU A O 1
ATOM 1862 N N . ASP A 1 236 ? 18.691 -5.474 -0.192 1.00 90.44 236 ASP A N 1
ATOM 1863 C CA . ASP A 1 236 ? 17.728 -6.575 -0.364 1.00 90.44 236 ASP A CA 1
ATOM 1864 C C . ASP A 1 236 ? 16.729 -6.296 -1.497 1.00 90.44 236 ASP A C 1
ATOM 1866 O O . ASP A 1 236 ? 16.517 -7.139 -2.368 1.00 90.44 236 ASP A O 1
ATOM 1870 N N . LEU A 1 237 ? 16.159 -5.086 -1.547 1.00 91.31 237 LEU A N 1
ATOM 1871 C CA . LEU A 1 237 ? 15.221 -4.725 -2.612 1.00 91.31 237 LEU A CA 1
ATOM 1872 C C . LEU A 1 237 ? 15.913 -4.627 -3.973 1.00 91.31 237 LEU A C 1
ATOM 1874 O O . LEU A 1 237 ? 15.321 -4.998 -4.984 1.00 91.31 237 LEU A O 1
ATOM 1878 N N . VAL A 1 238 ? 17.167 -4.172 -4.017 1.00 91.12 238 VAL A N 1
ATOM 1879 C CA . VAL A 1 238 ? 17.957 -4.172 -5.254 1.00 91.12 238 VAL A CA 1
ATOM 1880 C C . VAL A 1 238 ? 18.223 -5.597 -5.736 1.00 91.12 238 VAL A C 1
ATOM 1882 O O . VAL A 1 238 ? 18.064 -5.857 -6.927 1.00 91.12 238 VAL A O 1
ATOM 1885 N N . ALA A 1 239 ? 18.564 -6.525 -4.839 1.00 90.31 239 ALA A N 1
ATOM 1886 C CA . ALA A 1 239 ? 18.751 -7.931 -5.190 1.00 90.31 239 ALA A CA 1
ATOM 1887 C C . ALA A 1 239 ? 17.458 -8.557 -5.742 1.00 90.31 239 ALA A C 1
ATOM 1889 O O . ALA A 1 239 ? 17.489 -9.238 -6.764 1.00 90.31 239 ALA A O 1
ATOM 1890 N N . ARG A 1 240 ? 16.301 -8.264 -5.135 1.00 90.81 240 ARG A N 1
ATOM 1891 C CA . ARG A 1 240 ? 14.994 -8.714 -5.650 1.00 90.81 240 ARG A CA 1
ATOM 1892 C C . ARG A 1 240 ? 14.652 -8.086 -6.998 1.00 90.81 240 ARG A C 1
ATOM 1894 O O . ARG A 1 240 ? 14.149 -8.777 -7.877 1.00 90.81 240 ARG A O 1
ATOM 1901 N N . LEU A 1 241 ? 14.970 -6.805 -7.200 1.00 89.94 241 LEU A N 1
ATOM 1902 C CA . LEU A 1 241 ? 14.740 -6.113 -8.471 1.00 89.94 241 LEU A CA 1
ATOM 1903 C C . LEU A 1 241 ? 15.506 -6.763 -9.635 1.00 89.94 241 LEU A C 1
ATOM 1905 O O . LEU A 1 241 ? 15.006 -6.741 -10.754 1.00 89.94 241 LEU A O 1
ATOM 1909 N N . GLN A 1 242 ? 16.673 -7.376 -9.392 1.00 87.88 242 GLN A N 1
ATOM 1910 C CA . GLN A 1 242 ? 17.411 -8.128 -10.424 1.00 87.88 242 GLN A CA 1
ATOM 1911 C C . GLN A 1 242 ? 16.634 -9.334 -10.966 1.00 87.88 242 GLN A C 1
ATOM 1913 O O . GLN A 1 242 ? 16.887 -9.761 -12.089 1.00 87.88 242 GLN A O 1
ATOM 1918 N N . LEU A 1 243 ? 15.704 -9.878 -10.178 1.00 85.94 243 LEU A N 1
ATOM 1919 C CA . LEU A 1 243 ? 14.853 -11.005 -10.560 1.00 85.94 243 LEU A CA 1
ATOM 1920 C C . LEU A 1 243 ? 13.565 -10.553 -11.260 1.00 85.94 243 LEU A C 1
ATOM 1922 O O . LEU A 1 243 ? 12.823 -11.383 -11.781 1.00 85.94 243 LEU A O 1
ATOM 1926 N N . VAL A 1 244 ? 13.273 -9.250 -11.266 1.00 84.12 244 VAL A N 1
ATOM 1927 C CA . VAL A 1 244 ? 12.083 -8.701 -11.915 1.00 84.12 244 VAL A CA 1
ATOM 1928 C C . VAL A 1 244 ? 12.398 -8.349 -13.356 1.00 84.12 244 VAL A C 1
ATOM 1930 O O . VAL A 1 244 ? 13.416 -7.734 -13.666 1.00 84.12 244 VAL A O 1
ATOM 1933 N N . ASN A 1 245 ? 11.472 -8.687 -14.248 1.00 78.69 245 ASN A N 1
ATOM 1934 C CA . ASN A 1 245 ? 11.620 -8.358 -15.649 1.00 78.69 245 ASN A CA 1
ATOM 1935 C C . ASN A 1 245 ? 11.429 -6.843 -15.906 1.00 78.69 245 ASN A C 1
ATOM 1937 O O . ASN A 1 245 ? 10.317 -6.335 -15.733 1.00 78.69 245 ASN A O 1
ATOM 1941 N N . PRO A 1 246 ? 12.450 -6.100 -16.369 1.00 77.56 246 PRO A N 1
ATOM 1942 C CA . PRO A 1 246 ? 12.315 -4.669 -16.666 1.00 77.56 246 PRO A CA 1
ATOM 1943 C C . PRO A 1 246 ? 11.309 -4.363 -17.792 1.00 77.56 246 PRO A C 1
ATOM 1945 O O . PRO A 1 246 ? 10.765 -3.260 -17.850 1.00 77.56 246 PRO A O 1
ATOM 1948 N N . ASP A 1 247 ? 10.975 -5.351 -18.626 1.00 75.19 247 ASP A N 1
ATOM 1949 C CA . ASP A 1 247 ? 9.998 -5.283 -19.721 1.00 75.19 247 ASP A CA 1
ATOM 1950 C C . ASP A 1 247 ? 8.632 -4.717 -19.328 1.00 75.19 247 ASP A C 1
ATOM 1952 O O . ASP A 1 247 ? 7.923 -4.138 -20.159 1.00 75.19 247 ASP A O 1
ATOM 1956 N N . PHE A 1 248 ? 8.238 -4.887 -18.061 1.00 71.25 248 PHE A N 1
ATOM 1957 C CA . PHE A 1 248 ? 6.986 -4.347 -17.539 1.00 71.25 248 PHE A CA 1
ATOM 1958 C C . PHE A 1 248 ? 6.880 -2.842 -17.734 1.00 71.25 248 PHE A C 1
ATOM 1960 O O . PHE A 1 248 ? 5.780 -2.340 -17.956 1.00 71.25 248 PHE A O 1
ATOM 1967 N N . ILE A 1 249 ? 8.006 -2.128 -17.700 1.00 75.12 249 ILE A N 1
ATOM 1968 C CA . ILE A 1 249 ? 7.992 -0.674 -17.775 1.00 75.12 249 ILE A CA 1
ATOM 1969 C C . ILE A 1 249 ? 7.514 -0.159 -19.131 1.00 75.12 249 ILE A C 1
ATOM 1971 O O . ILE A 1 249 ? 6.820 0.851 -19.196 1.00 75.12 249 ILE A O 1
ATOM 1975 N N . LEU A 1 250 ? 7.791 -0.914 -20.196 1.00 72.19 250 LEU A N 1
ATOM 1976 C CA . LEU A 1 250 ? 7.420 -0.586 -21.573 1.00 72.19 250 LEU A CA 1
ATOM 1977 C C . LEU A 1 250 ? 5.965 -0.956 -21.904 1.00 72.19 250 LEU A C 1
ATOM 1979 O O . LEU A 1 250 ? 5.498 -0.719 -23.015 1.00 72.19 250 LEU A O 1
ATOM 1983 N N . ARG A 1 251 ? 5.220 -1.532 -20.949 1.00 67.56 251 ARG A N 1
ATOM 1984 C CA . ARG A 1 251 ? 3.766 -1.724 -21.071 1.00 67.56 251 ARG A CA 1
ATOM 1985 C C . ARG A 1 251 ? 2.975 -0.485 -20.643 1.00 67.56 251 ARG A C 1
ATOM 1987 O O . ARG A 1 251 ? 1.786 -0.395 -20.949 1.00 67.56 251 ARG A O 1
ATOM 1994 N N . TYR A 1 252 ? 3.594 0.447 -19.917 1.00 69.25 252 TYR A N 1
ATOM 1995 C CA . TYR A 1 252 ? 2.909 1.621 -19.384 1.00 69.25 252 TYR A CA 1
ATOM 1996 C C . TYR A 1 252 ? 2.877 2.766 -20.396 1.00 69.25 252 TYR A C 1
ATOM 1998 O O . TYR A 1 252 ? 3.841 3.016 -21.109 1.00 69.25 252 TYR A O 1
ATOM 2006 N N . ARG A 1 253 ? 1.783 3.539 -20.406 1.00 66.56 253 ARG A N 1
ATOM 2007 C CA . ARG A 1 253 ? 1.668 4.747 -21.248 1.00 66.56 253 ARG A CA 1
ATOM 2008 C C . ARG A 1 253 ? 2.744 5.794 -20.916 1.00 66.56 253 ARG A C 1
ATOM 2010 O O . ARG A 1 253 ? 3.112 6.590 -21.765 1.00 66.56 253 ARG A O 1
ATOM 2017 N N . ASN A 1 254 ? 3.211 5.813 -19.675 1.00 77.44 254 ASN A N 1
ATOM 2018 C CA . ASN A 1 254 ? 4.230 6.712 -19.140 1.00 77.44 254 ASN A CA 1
ATOM 2019 C C . ASN A 1 254 ? 5.552 5.964 -18.880 1.00 77.44 254 ASN A C 1
ATOM 2021 O O . ASN A 1 254 ? 6.187 6.174 -17.845 1.00 77.44 254 ASN A O 1
ATOM 2025 N N . ALA A 1 255 ? 5.934 5.055 -19.783 1.00 81.38 255 ALA A N 1
ATOM 2026 C CA . ALA A 1 255 ? 7.119 4.208 -19.646 1.00 81.38 255 ALA A CA 1
ATOM 2027 C C . ALA A 1 255 ? 8.401 5.009 -19.368 1.00 81.38 255 ALA A C 1
ATOM 2029 O O . ALA A 1 255 ? 9.178 4.624 -18.499 1.00 81.38 255 ALA A O 1
ATOM 2030 N N . GLU A 1 256 ? 8.595 6.139 -20.055 1.00 85.38 256 GLU A N 1
ATOM 2031 C CA . GLU A 1 256 ? 9.777 7.000 -19.915 1.00 85.38 256 GLU A CA 1
ATOM 2032 C C . GLU A 1 256 ? 9.937 7.529 -18.487 1.00 85.38 256 GLU A C 1
ATOM 2034 O O . GLU A 1 256 ? 10.917 7.211 -17.815 1.00 85.38 256 GLU A O 1
ATOM 2039 N N . SER A 1 257 ? 8.933 8.251 -17.980 1.00 86.44 257 SER A N 1
ATOM 2040 C CA . SER A 1 257 ? 8.982 8.810 -16.625 1.00 86.44 257 SER A CA 1
ATOM 2041 C C . SER A 1 257 ? 9.008 7.727 -15.548 1.00 86.44 257 SER A C 1
ATOM 2043 O O . SER A 1 257 ? 9.631 7.904 -14.502 1.00 86.44 257 SER A O 1
ATOM 2045 N N . SER A 1 258 ? 8.382 6.578 -15.809 1.00 87.75 258 SER A N 1
ATOM 2046 C CA . SER A 1 258 ? 8.447 5.419 -14.917 1.00 87.75 258 SER A CA 1
ATOM 2047 C C . SER A 1 258 ? 9.871 4.865 -14.834 1.00 87.75 258 SER A C 1
ATOM 2049 O O . SER A 1 258 ? 10.376 4.635 -13.736 1.00 87.75 258 SER A O 1
ATOM 2051 N N . ALA A 1 259 ? 10.534 4.672 -15.978 1.00 88.69 259 ALA A N 1
ATOM 2052 C CA . ALA A 1 259 ? 11.894 4.144 -16.042 1.00 88.69 259 ALA A CA 1
ATOM 2053 C C . ALA A 1 259 ? 12.916 5.114 -15.454 1.00 88.69 259 ALA A C 1
ATOM 2055 O O . ALA A 1 259 ? 13.806 4.685 -14.720 1.00 88.69 259 ALA A O 1
ATOM 2056 N N . GLU A 1 260 ? 12.746 6.414 -15.691 1.00 91.19 260 GLU A N 1
ATOM 2057 C CA . GLU A 1 260 ? 13.569 7.448 -15.068 1.00 91.19 260 GLU A CA 1
ATOM 2058 C C . GLU A 1 260 ? 13.453 7.392 -13.539 1.00 91.19 260 GLU A C 1
ATOM 2060 O O . GLU A 1 260 ? 14.457 7.412 -12.820 1.00 91.19 260 GLU A O 1
ATOM 2065 N N . ALA A 1 261 ? 12.228 7.273 -13.026 1.00 91.94 261 ALA A N 1
ATOM 2066 C CA . ALA A 1 261 ? 11.977 7.271 -11.595 1.00 91.94 261 ALA A CA 1
ATOM 2067 C C . ALA A 1 261 ? 12.527 6.004 -10.909 1.00 91.94 261 ALA A C 1
ATOM 2069 O O . ALA A 1 261 ? 13.137 6.115 -9.842 1.00 91.94 261 ALA A O 1
ATOM 2070 N N . VAL A 1 262 ? 12.410 4.827 -11.541 1.00 91.38 262 VAL A N 1
ATOM 2071 C CA . VAL A 1 262 ? 13.051 3.587 -11.058 1.00 91.38 262 VAL A CA 1
ATOM 2072 C C . VAL A 1 262 ? 14.576 3.703 -11.101 1.00 91.38 262 VAL A C 1
ATOM 2074 O O . VAL A 1 262 ? 15.243 3.343 -10.133 1.00 91.38 262 VAL A O 1
ATOM 2077 N N . LEU A 1 263 ? 15.151 4.261 -12.171 1.00 92.06 263 LEU A N 1
ATOM 2078 C CA . LEU A 1 263 ? 16.599 4.453 -12.284 1.00 92.06 263 LEU A CA 1
ATOM 2079 C C . LEU A 1 263 ? 17.133 5.412 -11.209 1.00 92.06 263 LEU A C 1
ATOM 2081 O O . LEU A 1 263 ? 18.179 5.155 -10.610 1.00 92.06 263 LEU A O 1
ATOM 2085 N N . LYS A 1 264 ? 16.411 6.503 -10.932 1.00 93.25 264 LYS A N 1
ATOM 2086 C CA . LYS A 1 264 ? 16.741 7.449 -9.858 1.00 93.25 264 LYS A CA 1
ATOM 2087 C C . LYS A 1 264 ? 16.662 6.788 -8.484 1.00 93.25 264 LYS A C 1
ATOM 2089 O O . LYS A 1 264 ? 17.548 7.006 -7.660 1.00 93.25 264 LYS A O 1
ATOM 2094 N N . TRP A 1 265 ? 15.629 5.979 -8.253 1.00 93.81 265 TRP A N 1
ATOM 2095 C CA . TRP A 1 265 ? 15.468 5.196 -7.030 1.00 93.81 265 TRP A CA 1
ATOM 2096 C C . TRP A 1 265 ? 16.626 4.204 -6.848 1.00 93.81 265 TRP A C 1
ATOM 2098 O O . TRP A 1 265 ? 17.276 4.206 -5.805 1.00 93.81 265 TRP A O 1
ATOM 2108 N N . LEU A 1 266 ? 16.976 3.455 -7.896 1.00 92.69 266 LEU A N 1
ATOM 2109 C CA . LEU A 1 266 ? 18.082 2.499 -7.892 1.00 92.69 266 LEU A CA 1
ATOM 2110 C C . LEU A 1 266 ? 19.419 3.188 -7.577 1.00 92.69 266 LEU A C 1
ATOM 2112 O O . LEU A 1 266 ? 20.159 2.741 -6.700 1.00 92.69 266 LEU A O 1
ATOM 2116 N N . LYS A 1 267 ? 19.714 4.317 -8.234 1.00 92.25 267 LYS A N 1
ATOM 2117 C CA . LYS A 1 267 ? 20.949 5.095 -8.024 1.00 92.25 267 LYS A CA 1
ATOM 2118 C C . LYS A 1 267 ? 21.061 5.712 -6.623 1.00 92.25 267 LYS A C 1
ATOM 2120 O O . LYS A 1 267 ? 22.162 6.086 -6.229 1.00 92.25 267 LYS A O 1
ATOM 2125 N N . ALA A 1 268 ? 19.962 5.814 -5.873 1.00 92.00 268 ALA A N 1
ATOM 2126 C CA . ALA A 1 268 ? 19.965 6.310 -4.497 1.00 92.00 268 ALA A CA 1
ATOM 2127 C C . ALA A 1 268 ? 20.323 5.233 -3.448 1.00 92.00 268 ALA A C 1
ATOM 2129 O O . ALA A 1 268 ? 20.500 5.576 -2.278 1.00 92.00 268 ALA A O 1
ATOM 2130 N N . THR A 1 269 ? 20.452 3.958 -3.843 1.00 89.44 269 THR A N 1
ATOM 2131 C CA . THR A 1 269 ? 20.803 2.846 -2.936 1.00 89.44 269 THR A CA 1
ATOM 2132 C C . THR A 1 269 ? 22.218 2.987 -2.368 1.00 89.44 269 THR A C 1
ATOM 2134 O O . THR A 1 269 ? 23.148 3.381 -3.077 1.00 89.44 269 THR A O 1
ATOM 2137 N N . GLN A 1 270 ? 22.397 2.599 -1.101 1.00 85.44 270 GLN A N 1
ATOM 2138 C CA . GLN A 1 270 ? 23.711 2.358 -0.500 1.00 85.44 270 GLN A CA 1
ATOM 2139 C C . GLN A 1 270 ? 23.774 0.941 0.109 1.00 85.44 270 GLN A C 1
ATOM 2141 O O . GLN A 1 270 ? 22.878 0.607 0.887 1.00 85.44 270 GLN A O 1
ATOM 2146 N N . PRO A 1 271 ? 24.811 0.126 -0.197 1.00 86.94 271 PRO A N 1
ATOM 2147 C CA . PRO A 1 271 ? 25.933 0.410 -1.102 1.00 86.94 271 PRO A CA 1
ATOM 2148 C C . PRO A 1 271 ? 25.489 0.586 -2.564 1.00 86.94 271 PRO A C 1
ATOM 2150 O O . PRO A 1 271 ? 24.351 0.289 -2.920 1.00 86.94 271 PRO A O 1
ATOM 2153 N N . ALA A 1 272 ? 26.379 1.136 -3.398 1.00 88.62 272 ALA A N 1
ATOM 2154 C CA . ALA A 1 272 ? 26.063 1.402 -4.799 1.00 88.62 272 ALA A CA 1
ATOM 2155 C C . ALA A 1 272 ? 25.637 0.103 -5.510 1.00 88.62 272 ALA A C 1
ATOM 2157 O O . ALA A 1 272 ? 26.312 -0.919 -5.346 1.00 88.62 272 ALA A O 1
ATOM 2158 N N . PRO A 1 273 ? 24.552 0.131 -6.303 1.00 91.44 273 PRO A N 1
ATOM 2159 C CA . PRO A 1 273 ? 24.038 -1.069 -6.940 1.00 91.44 273 PRO A CA 1
ATOM 2160 C C . PRO A 1 273 ? 25.007 -1.595 -8.013 1.00 91.44 273 PRO A C 1
ATOM 2162 O O . PRO A 1 273 ? 25.856 -0.845 -8.516 1.00 91.44 273 PRO A O 1
ATOM 2165 N N . PRO A 1 274 ? 24.876 -2.876 -8.400 1.00 91.56 274 PRO A N 1
ATOM 2166 C CA . PRO A 1 274 ? 25.709 -3.483 -9.433 1.00 91.56 274 PRO A CA 1
ATOM 2167 C C . PRO A 1 274 ? 25.662 -2.702 -10.758 1.00 91.56 274 PRO A C 1
ATOM 2169 O O . PRO A 1 274 ? 24.601 -2.265 -11.209 1.00 91.56 274 PRO A O 1
ATOM 2172 N N . LYS A 1 275 ? 26.831 -2.486 -11.381 1.00 90.19 275 LYS A N 1
ATOM 2173 C CA . LYS A 1 275 ? 26.958 -1.652 -12.594 1.00 90.19 275 LYS A CA 1
ATOM 2174 C C . LYS A 1 275 ? 26.173 -2.211 -13.779 1.00 90.19 275 LYS A C 1
ATOM 2176 O O . LYS A 1 275 ? 25.613 -1.445 -14.552 1.00 90.19 275 LYS A O 1
ATOM 2181 N N . ASP A 1 276 ? 26.153 -3.527 -13.911 1.00 90.25 276 ASP A N 1
ATOM 2182 C CA . ASP A 1 276 ? 25.368 -4.275 -14.888 1.00 90.25 276 ASP A CA 1
ATOM 2183 C C . ASP A 1 276 ? 23.867 -4.007 -14.728 1.00 90.25 276 ASP A C 1
ATOM 2185 O O . ASP A 1 276 ? 23.194 -3.713 -15.713 1.00 90.25 276 ASP A O 1
ATOM 2189 N N . LEU A 1 277 ? 23.353 -3.994 -13.493 1.00 89.75 277 LEU A N 1
ATOM 2190 C CA . LEU A 1 277 ? 21.950 -3.667 -13.234 1.00 89.75 277 LEU A CA 1
ATOM 2191 C C . LEU A 1 277 ? 21.623 -2.224 -13.639 1.00 89.75 277 LEU A C 1
ATOM 2193 O O . LEU A 1 277 ? 20.608 -1.984 -14.290 1.00 89.75 277 LEU A O 1
ATOM 2197 N N . ILE A 1 278 ? 22.490 -1.262 -13.304 1.00 91.00 278 ILE A N 1
ATOM 2198 C CA . ILE A 1 278 ? 22.316 0.136 -13.734 1.00 91.00 278 ILE A CA 1
ATOM 2199 C C . ILE A 1 278 ? 22.272 0.223 -15.265 1.00 91.00 278 ILE A C 1
ATOM 2201 O O . ILE A 1 278 ? 21.376 0.867 -15.804 1.00 91.00 278 ILE A O 1
ATOM 2205 N N . GLN A 1 279 ? 23.196 -0.446 -15.961 1.00 89.94 279 GLN A N 1
ATOM 2206 C CA . GLN A 1 279 ? 23.256 -0.449 -17.427 1.00 89.94 279 GLN A CA 1
ATOM 2207 C C . GLN A 1 279 ? 21.995 -1.044 -18.059 1.00 89.94 279 GLN A C 1
ATOM 2209 O O . GLN A 1 279 ? 21.517 -0.530 -19.070 1.00 89.94 279 GLN A O 1
ATOM 2214 N N . VAL A 1 280 ? 21.430 -2.098 -17.461 1.00 88.31 280 VAL A N 1
ATOM 2215 C CA . VAL A 1 280 ? 20.144 -2.657 -17.894 1.00 88.31 280 VAL A CA 1
ATOM 2216 C C . VAL A 1 280 ? 19.051 -1.594 -17.780 1.00 88.31 280 VAL A C 1
ATOM 2218 O O . VAL A 1 280 ? 18.389 -1.302 -18.771 1.00 88.31 280 VAL A O 1
ATOM 2221 N N . TRP A 1 281 ? 18.889 -0.948 -16.625 1.00 90.12 281 TRP A N 1
ATOM 2222 C CA . TRP A 1 281 ? 17.846 0.071 -16.450 1.00 90.12 281 TRP A CA 1
ATOM 2223 C C . TRP A 1 281 ? 18.061 1.327 -17.306 1.00 90.12 281 TRP A C 1
ATOM 2225 O O . TRP A 1 281 ? 17.087 1.904 -17.784 1.00 90.12 281 TRP A O 1
ATOM 2235 N N . GLU A 1 282 ? 19.307 1.726 -17.570 1.00 90.88 282 GLU A N 1
ATOM 2236 C CA . GLU A 1 282 ? 19.629 2.803 -18.518 1.00 90.88 282 GLU A CA 1
ATOM 2237 C C . GLU A 1 282 ? 19.217 2.443 -19.951 1.00 90.88 282 GLU A C 1
ATOM 2239 O O . GLU A 1 282 ? 18.658 3.282 -20.661 1.00 90.88 282 GLU A O 1
ATOM 2244 N N . ALA A 1 283 ? 19.416 1.186 -20.355 1.00 88.81 283 ALA A N 1
ATOM 2245 C CA . ALA A 1 283 ? 18.958 0.683 -21.643 1.00 88.81 283 ALA A CA 1
ATOM 2246 C C . ALA A 1 283 ? 17.422 0.704 -21.754 1.00 88.81 283 ALA A C 1
ATOM 2248 O O . ALA A 1 283 ? 16.896 1.198 -22.751 1.00 88.81 283 ALA A O 1
ATOM 2249 N N . TYR A 1 284 ? 16.697 0.241 -20.728 1.00 88.31 284 TYR A N 1
ATOM 2250 C CA . TYR A 1 284 ? 15.225 0.270 -20.720 1.00 88.31 284 TYR A CA 1
ATOM 2251 C C . TYR A 1 284 ? 14.658 1.687 -20.672 1.00 88.31 284 TYR A C 1
ATOM 2253 O O . TYR A 1 284 ? 13.679 1.972 -21.360 1.00 88.31 284 TYR A O 1
ATOM 2261 N N . HIS A 1 285 ? 15.289 2.593 -19.923 1.00 90.12 285 HIS A N 1
ATOM 2262 C CA . HIS A 1 285 ? 14.941 4.010 -19.952 1.00 90.12 285 HIS A CA 1
ATOM 2263 C C . HIS A 1 285 ? 15.100 4.587 -21.363 1.00 90.12 285 HIS A C 1
ATOM 2265 O O . HIS A 1 285 ? 14.175 5.206 -21.877 1.00 90.12 285 HIS A O 1
ATOM 2271 N N . PHE A 1 286 ? 16.220 4.317 -22.041 1.00 88.75 286 PHE A N 1
ATOM 2272 C CA . PHE A 1 286 ? 16.427 4.780 -23.414 1.00 88.75 286 PHE A CA 1
ATOM 2273 C C . PHE A 1 286 ? 15.421 4.178 -24.409 1.00 88.75 286 PHE A C 1
ATOM 2275 O O . PHE A 1 286 ? 14.909 4.885 -25.277 1.00 88.75 286 PHE A O 1
ATOM 2282 N N . MET A 1 287 ? 15.087 2.891 -24.270 1.00 87.06 287 MET A N 1
ATOM 2283 C CA . MET A 1 287 ? 14.028 2.263 -25.068 1.00 87.06 287 MET A CA 1
ATOM 2284 C C . MET A 1 287 ? 12.670 2.935 -24.836 1.00 87.06 287 MET A C 1
ATOM 2286 O O . MET A 1 287 ? 11.934 3.143 -25.797 1.00 87.06 287 MET A O 1
ATOM 2290 N N . ALA A 1 288 ? 12.358 3.316 -23.596 1.00 87.12 288 ALA A N 1
ATOM 2291 C CA . ALA A 1 288 ? 11.134 4.035 -23.261 1.00 87.12 288 ALA A CA 1
ATOM 2292 C C . ALA A 1 288 ? 11.109 5.458 -23.846 1.00 87.12 288 ALA A C 1
ATOM 2294 O O . ALA A 1 288 ? 10.079 5.873 -24.364 1.00 87.12 288 ALA A O 1
ATOM 2295 N N . VAL A 1 289 ? 12.242 6.172 -23.840 1.00 85.44 289 VAL A N 1
ATOM 2296 C CA . VAL A 1 289 ? 12.393 7.474 -24.521 1.00 85.44 289 VAL A CA 1
ATOM 2297 C C . VAL A 1 289 ? 12.156 7.329 -26.027 1.00 85.44 289 VAL A C 1
ATOM 2299 O O . VAL A 1 289 ? 11.439 8.132 -26.620 1.00 85.44 289 VAL A O 1
ATOM 2302 N N . CYS A 1 290 ? 12.709 6.285 -26.656 1.00 82.31 290 CYS A N 1
ATOM 2303 C CA . CYS A 1 290 ? 12.454 6.002 -28.071 1.00 82.31 290 CYS A CA 1
ATOM 2304 C C . CYS A 1 290 ? 10.965 5.722 -28.331 1.00 82.31 290 CYS A C 1
ATOM 2306 O O . CYS A 1 290 ? 10.416 6.228 -29.309 1.00 82.31 290 CYS A O 1
ATOM 2308 N N . ASP A 1 291 ? 10.313 4.965 -27.438 1.00 80.50 291 ASP A N 1
ATOM 2309 C CA . ASP A 1 291 ? 8.881 4.663 -27.527 1.00 80.50 291 ASP A CA 1
ATOM 2310 C C . ASP A 1 291 ? 8.004 5.911 -27.418 1.00 80.50 291 ASP A C 1
ATOM 2312 O O . ASP A 1 291 ? 7.124 6.140 -28.252 1.00 80.50 291 ASP A O 1
ATOM 2316 N N . SER A 1 292 ? 8.317 6.781 -26.457 1.00 79.31 292 SER A N 1
ATOM 2317 C CA . SER A 1 292 ? 7.701 8.099 -26.330 1.00 79.31 292 SER A CA 1
ATOM 2318 C C . SER A 1 292 ? 7.906 8.947 -27.582 1.00 79.31 292 SER A C 1
ATOM 2320 O O . SER A 1 292 ? 6.944 9.535 -28.060 1.00 79.31 292 SER A O 1
ATOM 2322 N N . ALA A 1 293 ? 9.120 9.009 -28.141 1.00 76.12 293 ALA A N 1
ATOM 2323 C CA . ALA A 1 293 ? 9.435 9.849 -29.300 1.00 76.12 293 ALA A CA 1
ATOM 2324 C C . ALA A 1 293 ? 8.694 9.414 -30.580 1.00 76.12 293 ALA A C 1
ATOM 2326 O O . ALA A 1 293 ? 8.377 10.253 -31.430 1.00 76.12 293 ALA A O 1
ATOM 2327 N N . TRP A 1 294 ? 8.353 8.125 -30.720 1.00 74.38 294 TRP A N 1
ATOM 2328 C CA . TRP A 1 294 ? 7.516 7.648 -31.825 1.00 74.38 294 TRP A CA 1
ATOM 2329 C C . TRP A 1 294 ? 6.123 8.292 -31.816 1.00 74.38 294 TRP A C 1
ATOM 2331 O O . TRP A 1 294 ? 5.643 8.752 -32.857 1.00 74.38 294 TRP A O 1
ATOM 2341 N N . HIS A 1 295 ? 5.476 8.380 -30.651 1.00 66.69 295 HIS A N 1
ATOM 2342 C CA . HIS A 1 295 ? 4.069 8.774 -30.551 1.00 66.69 295 HIS A CA 1
ATOM 2343 C C . HIS A 1 295 ? 3.752 10.192 -31.093 1.00 66.69 295 HIS A C 1
ATOM 2345 O O . HIS A 1 295 ? 2.864 10.296 -31.945 1.00 66.69 295 HIS A O 1
ATOM 2351 N N . PRO A 1 296 ? 4.446 11.280 -30.697 1.00 58.38 296 PRO A N 1
ATOM 2352 C CA . PRO A 1 296 ? 4.224 12.627 -31.232 1.00 58.38 296 PRO A CA 1
ATOM 2353 C C . PRO A 1 296 ? 4.705 12.800 -32.678 1.00 58.38 296 PRO A C 1
ATOM 2355 O O . PRO A 1 296 ? 4.101 13.558 -33.443 1.00 58.38 296 PRO A O 1
ATOM 2358 N N . ALA A 1 297 ? 5.780 12.108 -33.078 1.00 56.53 297 ALA A N 1
ATOM 2359 C CA . ALA A 1 297 ? 6.341 12.205 -34.427 1.00 56.53 297 ALA A CA 1
ATOM 2360 C C . ALA A 1 297 ? 5.338 11.750 -35.507 1.00 56.53 297 ALA A C 1
ATOM 2362 O O . ALA A 1 297 ? 5.284 12.314 -36.605 1.00 56.53 297 ALA A O 1
ATOM 2363 N N . ALA A 1 298 ? 4.477 10.779 -35.192 1.00 55.06 298 ALA A N 1
ATOM 2364 C CA . ALA A 1 298 ? 3.403 10.337 -36.082 1.00 55.06 298 ALA A CA 1
ATOM 2365 C C . ALA A 1 298 ? 2.399 11.459 -36.433 1.00 55.06 298 ALA A C 1
ATOM 2367 O O . ALA A 1 298 ? 1.913 11.540 -37.562 1.00 55.06 298 ALA A O 1
ATOM 2368 N N . GLU A 1 299 ? 2.084 12.353 -35.497 1.00 58.75 299 GLU A N 1
ATOM 2369 C CA . GLU A 1 299 ? 1.121 13.435 -35.742 1.00 58.75 299 GLU A CA 1
ATOM 2370 C C . GLU A 1 299 ? 1.796 14.662 -36.382 1.00 58.75 299 GLU A C 1
ATOM 2372 O O . GLU A 1 299 ? 1.273 15.238 -37.340 1.00 58.75 299 GLU A O 1
ATOM 2377 N N . LYS A 1 300 ? 3.016 14.996 -35.933 1.00 62.97 300 LYS A N 1
ATOM 2378 C CA . LYS A 1 300 ? 3.832 16.118 -36.439 1.00 62.97 300 LYS A CA 1
ATOM 2379 C C . LYS A 1 300 ? 4.370 15.909 -37.869 1.00 62.97 300 LYS A C 1
ATOM 2381 O O . LYS A 1 300 ? 4.665 16.882 -38.561 1.00 62.97 300 LYS A O 1
ATOM 2386 N N . THR A 1 301 ? 4.472 14.669 -38.359 1.00 61.72 301 THR A N 1
ATOM 2387 C CA . THR A 1 301 ? 4.991 14.355 -39.714 1.00 61.72 301 THR A CA 1
ATOM 2388 C C . THR A 1 301 ? 4.202 15.017 -40.847 1.00 61.72 301 THR A C 1
ATOM 2390 O O . THR A 1 301 ? 4.774 15.273 -41.902 1.00 61.72 301 THR A O 1
ATOM 2393 N N . ARG A 1 302 ? 2.905 15.310 -40.664 1.00 58.81 302 ARG A N 1
ATOM 2394 C CA . ARG A 1 302 ? 2.063 15.926 -41.713 1.00 58.81 302 ARG A CA 1
ATOM 2395 C C . ARG A 1 302 ? 2.309 17.423 -41.911 1.00 58.81 302 ARG A C 1
ATOM 2397 O O . ARG A 1 302 ? 1.873 17.967 -42.921 1.00 58.81 302 ARG A O 1
ATOM 2404 N N . THR A 1 303 ? 2.958 18.082 -40.954 1.00 61.75 303 THR A N 1
ATOM 2405 C CA . THR A 1 303 ? 3.151 19.541 -40.929 1.00 61.75 303 THR A CA 1
ATOM 2406 C C . THR A 1 303 ? 4.621 19.961 -40.906 1.00 61.75 303 THR A C 1
ATOM 2408 O O . THR A 1 303 ? 4.909 21.148 -41.048 1.00 61.75 303 THR A O 1
ATOM 2411 N N . ALA A 1 304 ? 5.554 19.016 -40.749 1.00 65.50 304 ALA A N 1
ATOM 2412 C CA . ALA A 1 304 ? 6.986 19.292 -40.731 1.00 65.50 304 ALA A CA 1
ATOM 2413 C C . ALA A 1 304 ? 7.508 19.757 -42.108 1.00 65.50 304 ALA A C 1
ATOM 2415 O O . ALA A 1 304 ? 7.176 19.177 -43.141 1.00 65.50 304 ALA A O 1
ATOM 2416 N N . SER A 1 305 ? 8.356 20.793 -42.118 1.00 67.56 305 SER A N 1
ATOM 2417 C CA . SER A 1 305 ? 9.058 21.241 -43.331 1.00 67.56 305 SER A CA 1
ATOM 2418 C C . SER A 1 305 ? 10.149 20.243 -43.727 1.00 67.56 305 SER A C 1
ATOM 2420 O O . SER A 1 305 ? 10.889 19.767 -42.867 1.00 67.56 305 SER A O 1
ATOM 2422 N N . ILE A 1 306 ? 10.302 19.981 -45.030 1.00 63.12 306 ILE A N 1
ATOM 2423 C CA . ILE A 1 306 ? 11.337 19.085 -45.579 1.00 63.12 306 ILE A CA 1
ATOM 2424 C C . ILE A 1 306 ? 12.749 19.545 -45.188 1.00 63.12 306 ILE A C 1
ATOM 2426 O O . ILE A 1 306 ? 13.617 18.703 -44.956 1.00 63.12 306 ILE A O 1
ATOM 2430 N N . ASP A 1 307 ? 12.961 20.856 -45.065 1.00 66.25 307 ASP A N 1
ATOM 2431 C CA . ASP A 1 307 ? 14.267 21.445 -44.746 1.00 66.25 307 ASP A CA 1
ATOM 2432 C C . ASP A 1 307 ? 14.721 21.161 -43.304 1.00 66.25 307 ASP A C 1
ATOM 2434 O O . ASP A 1 307 ? 15.907 21.257 -43.003 1.00 66.25 307 ASP A O 1
ATOM 2438 N N . ALA A 1 308 ? 13.796 20.776 -42.416 1.00 66.31 308 ALA A N 1
ATOM 2439 C CA . ALA A 1 308 ? 14.092 20.414 -41.029 1.00 66.31 308 ALA A CA 1
ATOM 2440 C C . ALA A 1 308 ? 14.383 18.909 -40.838 1.00 66.31 308 ALA A C 1
ATOM 2442 O O . ALA A 1 308 ? 14.660 18.482 -39.721 1.00 66.31 308 ALA A O 1
ATOM 2443 N N . LEU A 1 309 ? 14.303 18.088 -41.895 1.00 68.31 309 LEU A N 1
ATOM 2444 C CA . LEU A 1 309 ? 14.4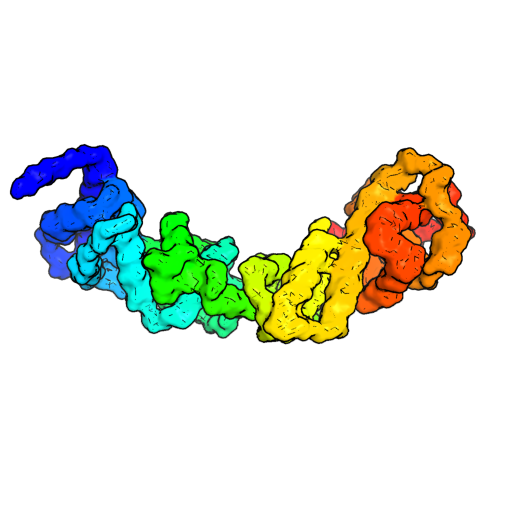03 16.625 -41.809 1.00 68.31 309 LEU A CA 1
ATOM 2445 C C . LEU A 1 309 ? 15.776 16.095 -42.251 1.00 68.31 309 LEU A C 1
ATOM 2447 O O . LEU A 1 309 ? 16.235 16.386 -43.359 1.00 68.31 309 LEU A O 1
ATOM 2451 N N . LEU A 1 310 ? 16.354 15.187 -41.462 1.00 69.31 310 LEU A N 1
ATOM 2452 C CA . LEU A 1 310 ? 17.614 14.481 -41.743 1.00 69.31 310 LEU A CA 1
ATOM 2453 C C . LEU A 1 310 ? 17.588 13.762 -43.096 1.00 69.31 310 LEU A C 1
ATOM 2455 O O . LEU A 1 310 ? 16.623 13.059 -43.389 1.00 69.31 310 LEU A O 1
ATOM 2459 N N . ASP A 1 311 ? 18.646 13.883 -43.907 1.00 69.38 311 ASP A N 1
ATOM 2460 C CA . ASP A 1 311 ? 18.744 13.189 -45.202 1.00 69.38 311 ASP A CA 1
ATOM 2461 C C . ASP A 1 311 ? 18.523 11.679 -45.020 1.00 69.38 311 ASP A C 1
ATOM 2463 O O . ASP A 1 311 ? 19.158 11.032 -44.185 1.00 69.38 311 ASP A O 1
ATOM 2467 N N . ILE A 1 312 ? 17.644 11.095 -45.838 1.00 59.78 312 ILE A N 1
ATOM 2468 C CA . ILE A 1 312 ? 17.327 9.669 -45.788 1.00 59.78 312 ILE A CA 1
ATOM 2469 C C . ILE A 1 312 ? 18.570 8.792 -45.948 1.00 59.78 312 ILE A C 1
ATOM 2471 O O . ILE A 1 312 ? 18.620 7.701 -45.390 1.00 59.78 312 ILE A O 1
ATOM 2475 N N . LYS A 1 313 ? 19.585 9.255 -46.692 1.00 61.62 313 LYS A N 1
ATOM 2476 C CA . LYS A 1 313 ? 20.853 8.533 -46.845 1.00 61.62 313 LYS A CA 1
ATOM 2477 C C . LYS A 1 313 ? 21.652 8.512 -45.549 1.00 61.62 313 LYS A C 1
ATOM 2479 O O . LYS A 1 313 ? 22.286 7.502 -45.267 1.00 61.62 313 LYS A O 1
ATOM 2484 N N . GLN A 1 314 ? 21.596 9.583 -44.760 1.00 66.56 314 GLN A N 1
ATOM 2485 C CA . GLN A 1 314 ? 22.209 9.631 -43.431 1.00 66.56 314 GLN A CA 1
ATOM 2486 C C . GLN A 1 314 ? 21.438 8.734 -42.457 1.00 66.56 314 GLN A C 1
ATOM 2488 O O . GLN A 1 314 ? 22.046 7.887 -41.810 1.00 66.56 314 GLN A O 1
ATOM 2493 N N . VAL A 1 315 ? 20.101 8.800 -42.465 1.00 62.97 315 VAL A N 1
ATOM 2494 C CA . VAL A 1 315 ? 19.233 7.899 -41.681 1.00 62.97 315 VAL A CA 1
ATOM 2495 C C . VAL A 1 315 ? 19.504 6.425 -42.023 1.00 62.97 315 VAL A C 1
ATOM 2497 O O . VAL A 1 315 ? 19.651 5.579 -41.144 1.00 62.97 315 VAL A O 1
ATOM 2500 N N . LEU A 1 316 ? 19.633 6.091 -43.308 1.00 58.41 316 LEU A N 1
ATOM 2501 C CA . LEU A 1 316 ? 19.922 4.732 -43.773 1.00 58.41 316 LEU A CA 1
ATOM 2502 C C . LEU A 1 316 ? 21.353 4.270 -43.471 1.00 58.41 316 LEU A C 1
ATOM 2504 O O . LEU A 1 316 ? 21.562 3.082 -43.222 1.00 58.41 316 LEU A O 1
ATOM 2508 N N . ALA A 1 317 ? 22.330 5.177 -43.492 1.00 63.31 317 ALA A N 1
ATOM 2509 C CA . ALA A 1 317 ? 23.722 4.868 -43.172 1.00 63.31 317 ALA A CA 1
ATOM 2510 C C . ALA A 1 317 ? 23.921 4.524 -41.687 1.00 63.31 317 ALA A C 1
ATOM 2512 O O . ALA A 1 317 ? 24.815 3.749 -41.362 1.00 63.31 317 ALA A O 1
ATOM 2513 N N . TRP A 1 318 ? 23.071 5.059 -40.807 1.00 59.03 318 TRP A N 1
ATOM 2514 C CA . TRP A 1 318 ? 23.110 4.819 -39.360 1.00 59.03 318 TRP A CA 1
ATOM 2515 C C . TRP A 1 318 ? 22.302 3.599 -38.906 1.00 59.03 318 TRP A C 1
ATOM 2517 O O . TRP A 1 318 ? 22.453 3.133 -37.780 1.00 59.03 318 TRP A O 1
ATOM 2527 N N . THR A 1 319 ? 21.426 3.068 -39.760 1.00 64.19 319 THR A N 1
ATOM 2528 C CA . THR A 1 319 ? 20.471 2.031 -39.355 1.00 64.19 319 THR A CA 1
ATOM 2529 C C . THR A 1 319 ? 21.019 0.627 -39.588 1.00 64.19 319 THR A C 1
ATOM 2531 O O . THR A 1 319 ? 21.291 0.219 -40.721 1.00 64.19 319 THR A O 1
ATOM 2534 N N . SER A 1 320 ? 21.134 -0.143 -38.501 1.00 73.31 320 SER A N 1
ATOM 2535 C CA . SER A 1 320 ? 21.358 -1.589 -38.567 1.00 73.31 320 SER A CA 1
ATOM 2536 C C . SER A 1 320 ? 20.210 -2.275 -39.331 1.00 73.31 320 SER A C 1
ATOM 2538 O O . SER A 1 320 ? 19.098 -1.737 -39.374 1.00 73.31 320 SER A O 1
ATOM 2540 N N . PRO A 1 321 ? 20.422 -3.466 -39.926 1.00 73.94 321 PRO A N 1
ATOM 2541 C CA . PRO A 1 321 ? 19.350 -4.203 -40.599 1.00 73.94 321 PRO A CA 1
ATOM 2542 C C . PRO A 1 321 ? 18.101 -4.388 -39.723 1.00 73.94 321 PRO A C 1
ATOM 2544 O O . PRO A 1 321 ? 16.995 -4.130 -40.188 1.00 73.94 321 PRO A O 1
ATOM 2547 N N . GLY A 1 322 ? 18.284 -4.717 -38.438 1.00 75.38 322 GLY A N 1
ATOM 2548 C CA . GLY A 1 322 ? 17.181 -4.851 -37.482 1.00 75.38 322 GLY A CA 1
ATOM 2549 C C . GLY A 1 322 ? 16.447 -3.534 -37.220 1.00 75.38 322 GLY A C 1
ATOM 2550 O O . GLY A 1 322 ? 15.222 -3.513 -37.162 1.00 75.38 322 GLY A O 1
ATOM 2551 N N . LEU A 1 323 ? 17.160 -2.403 -37.146 1.00 77.31 323 LEU A N 1
ATOM 2552 C CA . LEU A 1 323 ? 16.516 -1.098 -36.988 1.00 77.31 323 LEU A CA 1
ATOM 2553 C C . LEU A 1 323 ? 15.719 -0.702 -38.239 1.00 77.31 323 LEU A C 1
ATOM 2555 O O . LEU A 1 323 ? 14.651 -0.107 -38.119 1.00 77.31 323 LEU A O 1
ATOM 2559 N N . ARG A 1 324 ? 16.193 -1.066 -39.439 1.00 73.75 324 ARG A N 1
ATOM 2560 C CA . ARG A 1 324 ? 15.431 -0.858 -40.683 1.00 73.75 324 ARG A CA 1
ATOM 2561 C C . ARG A 1 324 ? 14.136 -1.659 -40.686 1.00 73.75 324 ARG A C 1
ATOM 2563 O O . ARG A 1 324 ? 13.103 -1.107 -41.043 1.00 73.75 324 ARG A O 1
ATOM 2570 N N . GLU A 1 325 ? 14.167 -2.921 -40.259 1.00 73.44 325 GLU A N 1
ATOM 2571 C CA . GLU A 1 325 ? 12.956 -3.744 -40.117 1.00 73.44 325 GLU A CA 1
ATOM 2572 C C . GLU A 1 325 ? 11.961 -3.134 -39.119 1.00 73.44 325 GLU A C 1
ATOM 2574 O O . GLU A 1 325 ? 10.767 -3.040 -39.412 1.00 73.44 325 GLU A O 1
ATOM 2579 N N . LEU A 1 326 ? 12.462 -2.643 -37.984 1.00 78.38 326 LEU A N 1
ATOM 2580 C CA . LEU A 1 326 ? 11.668 -1.983 -36.947 1.00 78.38 326 LEU A CA 1
ATOM 2581 C C . LEU A 1 326 ? 10.990 -0.709 -37.476 1.00 78.38 326 LEU A C 1
ATOM 2583 O O . LEU A 1 326 ? 9.770 -0.560 -37.375 1.00 78.38 326 LEU A O 1
ATOM 2587 N N . LEU A 1 327 ? 11.763 0.165 -38.129 1.00 74.62 327 LEU A N 1
ATOM 2588 C CA . LEU A 1 327 ? 11.258 1.375 -38.780 1.00 74.62 327 LEU A CA 1
ATOM 2589 C C . LEU A 1 327 ? 10.269 1.050 -39.907 1.00 74.62 327 LEU A C 1
ATOM 2591 O O . LEU A 1 327 ? 9.263 1.739 -40.055 1.00 74.62 327 LEU A O 1
ATOM 2595 N N . HIS A 1 328 ? 10.504 -0.011 -40.682 1.00 72.44 328 HIS A N 1
ATOM 2596 C CA . HIS A 1 328 ? 9.578 -0.443 -41.729 1.00 72.44 328 HIS A CA 1
ATOM 2597 C C . HIS A 1 328 ? 8.225 -0.859 -41.156 1.00 72.44 328 HIS A C 1
ATOM 2599 O O . HIS A 1 328 ? 7.190 -0.410 -41.651 1.00 72.44 328 HIS A O 1
ATOM 2605 N N . VAL A 1 329 ? 8.206 -1.688 -40.109 1.00 74.00 329 VAL A N 1
ATOM 2606 C CA . VAL A 1 329 ? 6.951 -2.087 -39.456 1.00 74.00 329 VAL A CA 1
ATOM 2607 C C . VAL A 1 329 ? 6.241 -0.876 -38.863 1.00 74.00 329 VAL A C 1
ATOM 2609 O O . VAL A 1 329 ? 5.035 -0.731 -39.058 1.00 74.00 329 VAL A O 1
ATOM 2612 N N . TYR A 1 330 ? 6.979 0.031 -38.228 1.00 73.50 330 TYR A N 1
ATOM 2613 C CA . TYR A 1 330 ? 6.433 1.283 -37.713 1.00 73.50 330 TYR A CA 1
ATOM 2614 C C . TYR A 1 330 ? 5.744 2.117 -38.811 1.00 73.50 330 TYR A C 1
ATOM 2616 O O . TYR A 1 330 ? 4.571 2.473 -38.681 1.00 73.50 330 TYR A O 1
ATOM 2624 N N . VAL A 1 331 ? 6.427 2.353 -39.937 1.00 70.62 331 VAL A N 1
ATOM 2625 C CA . VAL A 1 331 ? 5.896 3.095 -41.098 1.00 70.62 331 VAL A CA 1
ATOM 2626 C C . VAL A 1 331 ? 4.661 2.414 -41.697 1.00 70.62 331 VAL A C 1
ATOM 2628 O O . VAL A 1 331 ? 3.715 3.084 -42.119 1.00 70.62 331 VAL A O 1
ATOM 2631 N N . LEU A 1 332 ? 4.634 1.081 -41.749 1.00 68.06 332 LEU A N 1
ATOM 2632 C CA . LEU A 1 332 ? 3.475 0.335 -42.246 1.00 68.06 332 LEU A CA 1
ATOM 2633 C C . LEU A 1 332 ? 2.263 0.484 -41.322 1.00 68.06 332 LEU A C 1
ATOM 2635 O O . LEU A 1 332 ? 1.151 0.715 -41.800 1.00 68.06 332 LEU A O 1
ATOM 2639 N N . LEU A 1 333 ? 2.475 0.379 -40.009 1.00 68.12 333 LEU A N 1
ATOM 2640 C CA . LEU A 1 333 ? 1.424 0.543 -39.006 1.00 68.12 333 LEU A CA 1
ATOM 2641 C C . LEU A 1 333 ? 0.872 1.971 -39.003 1.00 68.12 333 LEU A C 1
ATOM 2643 O O . LEU A 1 333 ? -0.347 2.143 -38.968 1.00 68.12 333 LEU A O 1
ATOM 2647 N N . TYR A 1 334 ? 1.741 2.973 -39.161 1.00 64.25 334 TYR A N 1
ATOM 2648 C CA . TYR A 1 334 ? 1.367 4.380 -39.312 1.00 64.25 334 TYR A CA 1
ATOM 2649 C C . TYR A 1 334 ? 0.379 4.627 -40.464 1.00 64.25 334 TYR A C 1
ATOM 2651 O O . TYR A 1 334 ? -0.601 5.354 -40.315 1.00 64.25 334 TYR A O 1
ATOM 2659 N N . ASN A 1 335 ? 0.606 3.995 -41.618 1.00 60.75 335 ASN A N 1
ATOM 2660 C CA . ASN A 1 335 ? -0.231 4.180 -42.806 1.00 60.75 335 ASN A CA 1
ATOM 2661 C C . ASN A 1 335 ? -1.550 3.385 -42.763 1.00 60.75 335 ASN A C 1
ATOM 2663 O O . ASN A 1 335 ? -2.393 3.523 -43.655 1.00 60.75 335 ASN A O 1
ATOM 2667 N N . SER A 1 336 ? -1.763 2.554 -41.737 1.00 59.66 336 SER A N 1
ATOM 2668 C CA . SER A 1 336 ? -3.015 1.823 -41.563 1.00 59.66 336 SER A CA 1
ATOM 2669 C C . SER A 1 336 ? -4.087 2.743 -40.953 1.00 59.66 336 SER A C 1
ATOM 2671 O O . SER A 1 336 ? -4.081 3.078 -39.775 1.00 59.66 336 SER A O 1
ATOM 2673 N N . VAL A 1 337 ? -5.040 3.170 -41.785 1.00 47.38 337 VAL A N 1
ATOM 2674 C CA . VAL A 1 337 ? -6.024 4.257 -41.557 1.00 47.38 337 VAL A CA 1
ATOM 2675 C C . VAL A 1 337 ? -6.952 4.075 -40.326 1.00 47.38 337 VAL A C 1
ATOM 2677 O O . VAL A 1 337 ? -7.779 4.941 -40.050 1.00 47.38 337 VAL A O 1
ATOM 2680 N N . ARG A 1 338 ? -6.861 2.973 -39.565 1.00 46.53 338 ARG A N 1
ATOM 2681 C CA . ARG A 1 338 ? -7.751 2.664 -38.420 1.00 46.53 338 ARG A CA 1
ATOM 2682 C C . ARG A 1 338 ? -7.086 1.899 -37.256 1.00 46.53 338 ARG A C 1
ATOM 2684 O O . ARG A 1 338 ? -7.795 1.224 -36.513 1.00 46.53 338 ARG A O 1
ATOM 2691 N N . GLY A 1 339 ? -5.759 1.940 -37.109 1.00 47.69 339 GLY A N 1
ATOM 2692 C CA . GLY A 1 339 ? -5.044 1.236 -36.029 1.00 47.69 339 GLY A CA 1
ATOM 2693 C C . GLY A 1 339 ? -4.662 2.139 -34.842 1.00 47.69 339 GLY A C 1
ATOM 2694 O O . GLY A 1 339 ? -4.522 3.347 -35.036 1.00 47.69 339 GLY A O 1
ATOM 2695 N N . PRO A 1 340 ? -4.479 1.591 -33.621 1.00 51.56 340 PRO A N 1
ATOM 2696 C CA . PRO A 1 340 ? -3.797 2.312 -32.543 1.00 51.56 340 PRO A CA 1
ATOM 2697 C C . PRO A 1 340 ? -2.365 2.671 -32.971 1.00 51.56 340 PRO A C 1
ATOM 2699 O O . PRO A 1 340 ? -1.754 1.947 -33.761 1.00 51.56 340 PRO A O 1
ATOM 2702 N N . THR A 1 341 ? -1.822 3.777 -32.453 1.00 57.69 341 THR A N 1
ATOM 2703 C CA . THR A 1 341 ? -0.414 4.133 -32.667 1.00 57.69 341 THR A CA 1
ATOM 2704 C C . THR A 1 341 ? 0.486 2.982 -32.199 1.00 57.69 341 THR A C 1
ATOM 2706 O O . THR A 1 341 ? 0.290 2.468 -31.095 1.00 57.69 341 THR A O 1
ATOM 2709 N N . PRO A 1 342 ? 1.444 2.531 -33.024 1.00 66.56 342 PRO A N 1
ATOM 2710 C CA . PRO A 1 342 ? 2.273 1.383 -32.683 1.00 66.56 342 PRO A CA 1
ATOM 2711 C C . PRO A 1 342 ? 3.250 1.734 -31.555 1.00 66.56 342 PRO A C 1
ATOM 2713 O O . PRO A 1 342 ? 3.977 2.715 -31.666 1.00 66.56 342 PRO A O 1
ATOM 2716 N N . SER A 1 343 ? 3.261 0.932 -30.488 1.00 73.69 343 SER A N 1
ATOM 2717 C CA . SER A 1 343 ? 4.286 0.950 -29.434 1.00 73.69 343 SER A CA 1
ATOM 2718 C C . SER A 1 343 ? 5.308 -0.165 -29.657 1.00 73.69 343 SER A C 1
ATOM 2720 O O . SER A 1 343 ? 5.020 -1.136 -30.369 1.00 73.69 343 SER A O 1
ATOM 2722 N N . LEU A 1 344 ? 6.468 -0.098 -28.999 1.00 77.44 344 LEU A N 1
ATOM 2723 C CA . LEU A 1 344 ? 7.462 -1.176 -28.989 1.00 77.44 344 LEU A CA 1
ATOM 2724 C C . LEU A 1 344 ? 6.856 -2.512 -28.619 1.00 77.44 344 LEU A C 1
ATOM 2726 O O . LEU A 1 344 ? 7.169 -3.516 -29.252 1.00 77.44 344 LEU A O 1
ATOM 2730 N N . TYR A 1 345 ? 5.961 -2.515 -27.633 1.00 74.62 345 TYR A N 1
ATOM 2731 C CA . TYR A 1 345 ? 5.252 -3.717 -27.225 1.00 74.62 345 TYR A CA 1
ATOM 2732 C C . TYR A 1 345 ? 4.483 -4.340 -28.402 1.00 74.62 345 TYR A C 1
ATOM 2734 O O . TYR A 1 345 ? 4.605 -5.535 -28.663 1.00 74.62 345 TYR A O 1
ATOM 2742 N N . GLY A 1 346 ? 3.749 -3.532 -29.173 1.00 74.00 346 GLY A N 1
ATOM 2743 C CA . GLY A 1 346 ? 3.026 -4.006 -30.356 1.00 74.00 346 GLY A CA 1
ATOM 2744 C C . GLY A 1 346 ? 3.951 -4.449 -31.495 1.00 74.00 346 GLY A C 1
ATOM 2745 O O . GLY A 1 346 ? 3.729 -5.497 -32.103 1.00 74.00 346 GLY A O 1
ATOM 2746 N N . ILE A 1 347 ? 5.008 -3.679 -31.769 1.00 78.00 347 ILE A N 1
ATOM 2747 C CA . ILE A 1 347 ? 5.967 -3.965 -32.847 1.00 78.00 347 ILE A CA 1
ATOM 2748 C C . ILE A 1 347 ? 6.746 -5.250 -32.562 1.00 78.00 347 ILE A C 1
ATOM 2750 O O . ILE A 1 347 ? 6.916 -6.068 -33.469 1.00 78.00 347 ILE A O 1
ATOM 2754 N N . ARG A 1 348 ? 7.145 -5.468 -31.302 1.00 79.12 348 ARG A N 1
ATOM 2755 C CA . ARG A 1 348 ? 7.813 -6.688 -30.836 1.00 79.12 348 ARG A CA 1
ATOM 2756 C C . ARG A 1 348 ? 7.069 -7.939 -31.304 1.00 79.12 348 ARG A C 1
ATOM 2758 O O . ARG A 1 348 ? 7.679 -8.846 -31.858 1.00 79.12 348 ARG A O 1
ATOM 2765 N N . HIS A 1 349 ? 5.750 -7.967 -31.114 1.00 74.06 349 HIS A N 1
ATOM 2766 C CA . HIS A 1 349 ? 4.908 -9.105 -31.489 1.00 74.06 349 HIS A CA 1
ATOM 2767 C C . HIS A 1 349 ? 4.763 -9.288 -33.001 1.00 74.06 349 HIS A C 1
ATOM 2769 O O . HIS A 1 349 ? 4.566 -10.406 -33.469 1.00 74.06 349 HIS A O 1
ATOM 2775 N N . ILE A 1 350 ? 4.846 -8.210 -33.780 1.00 75.81 350 ILE A N 1
ATOM 2776 C CA . ILE A 1 350 ? 4.766 -8.282 -35.244 1.00 75.81 350 ILE A CA 1
ATOM 2777 C C . ILE A 1 350 ? 6.065 -8.838 -35.832 1.00 75.81 350 ILE A C 1
ATOM 2779 O O . ILE A 1 350 ? 6.017 -9.599 -36.801 1.00 75.81 350 ILE A O 1
ATOM 2783 N N . LEU A 1 351 ? 7.200 -8.458 -35.244 1.00 78.31 351 LEU A N 1
ATOM 2784 C CA . LEU A 1 351 ? 8.537 -8.876 -35.665 1.00 78.31 351 LEU A CA 1
ATOM 2785 C C . LEU A 1 351 ? 9.006 -10.188 -35.028 1.00 78.31 351 LEU A C 1
ATOM 2787 O O . LEU A 1 351 ? 10.029 -10.713 -35.449 1.00 78.31 351 LEU A O 1
ATOM 2791 N N . ASP A 1 352 ? 8.262 -10.718 -34.055 1.00 77.44 352 ASP A N 1
ATOM 2792 C CA . ASP A 1 352 ? 8.655 -11.887 -33.256 1.00 77.44 352 ASP A CA 1
ATOM 2793 C C . ASP A 1 352 ? 10.016 -11.701 -32.559 1.00 77.44 352 ASP A C 1
ATOM 2795 O O . ASP A 1 352 ? 10.832 -12.610 -32.444 1.00 77.44 352 ASP A O 1
ATOM 2799 N N . TYR A 1 353 ? 10.285 -10.473 -32.115 1.00 80.88 353 TYR A N 1
ATOM 2800 C CA . TYR A 1 353 ? 11.511 -10.138 -31.395 1.00 80.88 353 TYR A CA 1
ATOM 2801 C C . TYR A 1 353 ? 11.353 -10.415 -29.902 1.00 80.88 353 TYR A C 1
ATOM 2803 O O . TYR A 1 353 ? 10.258 -10.305 -29.347 1.00 80.88 353 TYR A O 1
ATOM 2811 N N . SER A 1 354 ? 12.447 -10.736 -29.213 1.00 80.12 354 SER A N 1
ATOM 2812 C CA . SER A 1 354 ? 12.505 -10.631 -27.755 1.00 80.12 354 SER A CA 1
ATOM 2813 C C . SER A 1 354 ? 12.749 -9.179 -27.315 1.00 80.12 354 SER A C 1
ATOM 2815 O O . SER A 1 354 ? 13.105 -8.315 -28.119 1.00 80.12 354 SER A O 1
ATOM 2817 N N . TRP A 1 355 ? 12.555 -8.878 -26.028 1.00 79.12 355 TRP A N 1
ATOM 2818 C CA . TRP A 1 355 ? 12.919 -7.566 -25.484 1.00 79.12 355 TRP A CA 1
ATOM 2819 C C . TRP A 1 355 ? 14.445 -7.367 -25.503 1.00 79.12 355 TRP A C 1
ATOM 2821 O O . TRP A 1 355 ? 14.910 -6.263 -25.773 1.00 79.12 355 TRP A O 1
ATOM 2831 N N . ASP A 1 356 ? 15.228 -8.444 -25.368 1.00 80.75 356 ASP A N 1
ATOM 2832 C CA . ASP A 1 356 ? 16.679 -8.420 -25.582 1.00 80.75 356 ASP A CA 1
ATOM 2833 C C . ASP A 1 356 ? 17.070 -8.106 -27.031 1.00 80.75 356 ASP A C 1
ATOM 2835 O O . ASP A 1 356 ? 18.034 -7.373 -27.259 1.00 80.75 356 ASP A O 1
ATOM 2839 N N . ASP A 1 357 ? 16.330 -8.620 -28.015 1.00 83.69 357 ASP A N 1
ATOM 2840 C CA . ASP A 1 357 ? 16.574 -8.290 -29.423 1.00 83.69 357 ASP A CA 1
ATOM 2841 C C . ASP A 1 357 ? 16.287 -6.812 -29.684 1.00 83.69 357 ASP A C 1
ATOM 2843 O O . ASP A 1 357 ? 17.120 -6.115 -30.265 1.00 83.69 357 ASP A O 1
ATOM 2847 N N . LEU A 1 358 ? 15.163 -6.299 -29.171 1.00 83.56 358 LEU A N 1
ATOM 2848 C CA . LEU A 1 358 ? 14.848 -4.872 -29.247 1.00 83.56 358 LEU A CA 1
ATOM 2849 C C . LEU A 1 358 ? 15.921 -4.013 -28.575 1.00 83.56 358 LEU A C 1
ATOM 2851 O O . LEU A 1 358 ? 16.349 -3.017 -29.155 1.00 83.56 358 LEU A O 1
ATOM 2855 N N . ARG A 1 359 ? 16.416 -4.420 -27.404 1.00 84.75 359 ARG A N 1
ATOM 2856 C CA . ARG A 1 359 ? 17.506 -3.735 -26.702 1.00 84.75 359 ARG A CA 1
ATOM 2857 C C . ARG A 1 359 ? 18.780 -3.683 -27.546 1.00 84.75 359 ARG A C 1
ATOM 2859 O O . ARG A 1 359 ? 19.377 -2.619 -27.686 1.00 84.75 359 ARG A O 1
ATOM 2866 N N . ARG A 1 360 ? 19.180 -4.798 -28.167 1.00 85.56 360 ARG A N 1
ATOM 2867 C CA . ARG A 1 360 ? 20.354 -4.853 -29.063 1.00 85.56 360 ARG A CA 1
ATOM 2868 C C . ARG A 1 360 ? 20.189 -4.002 -30.322 1.00 85.56 360 ARG A C 1
ATOM 2870 O O . ARG A 1 360 ? 21.188 -3.541 -30.863 1.00 85.56 360 ARG A O 1
ATOM 2877 N N . ILE A 1 361 ? 18.959 -3.807 -30.793 1.00 85.25 361 ILE A N 1
ATOM 2878 C CA . ILE A 1 361 ? 18.662 -3.015 -31.992 1.00 85.25 361 ILE A CA 1
ATOM 2879 C C . ILE A 1 361 ? 18.596 -1.518 -31.679 1.00 85.25 361 ILE A C 1
ATOM 2881 O O . ILE A 1 361 ? 19.118 -0.715 -32.450 1.00 85.25 361 ILE A O 1
ATOM 2885 N N . ILE A 1 362 ? 17.950 -1.148 -30.571 1.00 85.31 362 ILE A N 1
ATOM 2886 C CA . ILE A 1 362 ? 17.628 0.242 -30.235 1.00 85.31 362 ILE A CA 1
ATOM 2887 C C . ILE A 1 362 ? 18.783 0.912 -29.501 1.00 85.31 362 ILE A C 1
ATOM 2889 O O . ILE A 1 362 ? 19.171 2.007 -29.883 1.00 85.31 362 ILE A O 1
ATOM 2893 N N . CYS A 1 363 ? 19.372 0.280 -28.482 1.00 84.25 363 CYS A N 1
ATOM 2894 C CA . CYS A 1 363 ? 20.376 0.936 -27.637 1.00 84.25 363 CYS A CA 1
ATOM 2895 C C . CYS A 1 363 ? 21.614 1.476 -28.382 1.00 84.25 363 CYS A C 1
ATOM 2897 O O . CYS A 1 363 ? 22.085 2.536 -27.978 1.00 84.25 363 CYS A O 1
ATOM 2899 N N . PRO A 1 364 ? 22.117 0.867 -29.478 1.00 85.06 364 PRO A N 1
ATOM 2900 C CA . PRO A 1 364 ? 23.204 1.462 -30.264 1.00 85.06 364 PRO A CA 1
ATOM 2901 C C . PRO A 1 364 ? 22.883 2.844 -30.858 1.00 85.06 364 PRO A C 1
ATOM 2903 O O . PRO A 1 364 ? 23.799 3.606 -31.158 1.00 85.06 364 PRO A O 1
ATOM 2906 N N . LEU A 1 365 ? 21.600 3.210 -31.001 1.00 77.62 365 LEU A N 1
ATOM 2907 C CA . LEU A 1 365 ? 21.204 4.554 -31.441 1.00 77.62 365 LEU A CA 1
ATOM 2908 C C . LEU A 1 365 ? 21.702 5.651 -30.506 1.00 77.62 365 LEU A C 1
ATOM 2910 O O . LEU A 1 365 ? 21.927 6.772 -30.958 1.00 77.62 365 LEU A O 1
ATOM 2914 N N . HIS A 1 366 ? 21.898 5.328 -29.228 1.00 75.50 366 HIS A N 1
ATOM 2915 C CA . HIS A 1 366 ? 22.409 6.259 -28.231 1.00 75.50 366 HIS A CA 1
ATOM 2916 C C . HIS A 1 366 ? 23.755 6.873 -28.644 1.00 75.50 366 HIS A C 1
ATOM 2918 O O . HIS A 1 366 ? 23.940 8.079 -28.508 1.00 75.50 366 HIS A O 1
ATOM 2924 N N . GLU A 1 367 ? 24.652 6.086 -29.249 1.00 72.38 367 GLU A N 1
ATOM 2925 C CA . GLU A 1 367 ? 25.967 6.559 -29.711 1.00 72.38 367 GLU A CA 1
ATOM 2926 C C . GLU A 1 367 ? 25.871 7.518 -30.905 1.00 72.38 367 GLU A C 1
ATOM 2928 O O . GLU A 1 367 ? 26.761 8.337 -31.125 1.00 72.38 367 GLU A O 1
ATOM 2933 N N . THR A 1 368 ? 24.795 7.412 -31.688 1.00 67.06 368 THR A N 1
ATOM 2934 C CA . THR A 1 368 ? 24.631 8.153 -32.947 1.00 67.06 368 THR A CA 1
ATOM 2935 C C . THR A 1 368 ? 23.776 9.408 -32.780 1.00 67.06 368 THR A C 1
ATOM 2937 O O . THR A 1 368 ? 24.038 10.424 -33.417 1.00 67.06 368 THR A O 1
ATOM 2940 N N . VAL A 1 369 ? 22.744 9.335 -31.938 1.00 65.88 369 VAL A N 1
ATOM 2941 C CA . VAL A 1 369 ? 21.697 10.361 -31.798 1.00 65.88 369 VAL A CA 1
ATOM 2942 C C . VAL A 1 369 ? 21.770 11.066 -30.433 1.00 65.88 369 VAL A C 1
ATOM 2944 O O . VAL A 1 369 ? 21.196 12.137 -30.260 1.00 65.88 369 VAL A O 1
ATOM 2947 N N . GLY A 1 370 ? 22.516 10.514 -29.469 1.00 66.56 370 GLY A N 1
ATOM 2948 C CA . GLY A 1 370 ? 22.587 11.024 -28.099 1.00 66.56 370 GLY A CA 1
ATOM 2949 C C . GLY A 1 370 ? 21.349 10.678 -27.262 1.00 66.56 370 GLY A C 1
ATOM 2950 O O . GLY A 1 370 ? 20.538 9.831 -27.634 1.00 66.56 370 GLY A O 1
ATOM 2951 N N . GLN A 1 371 ? 21.207 11.323 -26.096 1.00 62.38 371 GLN A N 1
ATOM 2952 C CA . GLN A 1 371 ? 20.032 11.174 -25.211 1.00 62.38 371 GLN A CA 1
ATOM 2953 C C . GLN A 1 371 ? 18.911 12.179 -25.506 1.00 62.38 371 GLN A C 1
ATOM 2955 O O . GLN A 1 371 ? 17.896 12.184 -24.813 1.00 62.38 371 GLN A O 1
ATOM 2960 N N . GLU A 1 372 ? 19.089 13.061 -26.489 1.00 63.66 372 GLU A N 1
ATOM 2961 C CA . GLU A 1 372 ? 18.150 14.149 -26.738 1.00 63.66 372 GLU A CA 1
ATOM 2962 C C . GLU A 1 372 ? 16.903 13.642 -27.474 1.00 63.66 372 GLU A C 1
ATOM 2964 O O . GLU A 1 372 ? 16.971 13.168 -28.610 1.00 63.66 372 GLU A O 1
ATOM 2969 N N . SER A 1 373 ? 15.743 13.783 -26.825 1.00 66.12 373 SER A N 1
ATOM 2970 C CA . SER A 1 373 ? 14.433 13.410 -27.380 1.00 66.12 373 SER A CA 1
ATOM 2971 C C . SER A 1 373 ? 14.157 14.088 -28.733 1.00 66.12 373 SER A C 1
ATOM 2973 O O . SER A 1 373 ? 13.609 13.467 -29.639 1.00 66.12 373 SER A O 1
ATOM 2975 N N . GLU A 1 374 ? 14.635 15.322 -28.933 1.00 69.94 374 GLU A N 1
ATOM 2976 C CA . GLU A 1 374 ? 14.449 16.081 -30.178 1.00 69.94 374 GLU A CA 1
ATOM 2977 C C . GLU A 1 374 ? 15.163 15.443 -31.382 1.00 69.94 374 GLU A C 1
ATOM 2979 O O . GLU A 1 374 ? 14.597 15.364 -32.473 1.00 69.94 374 GLU A O 1
ATOM 2984 N N . ALA A 1 375 ? 16.373 14.912 -31.191 1.00 71.69 375 ALA A N 1
ATOM 2985 C CA . ALA A 1 375 ? 17.119 14.246 -32.256 1.00 71.69 375 ALA A CA 1
ATOM 2986 C C . ALA A 1 375 ? 16.477 12.899 -32.648 1.00 71.69 375 ALA A C 1
ATOM 2988 O O . ALA A 1 375 ? 16.429 12.553 -33.833 1.00 71.69 375 ALA A O 1
ATOM 2989 N N . LEU A 1 376 ? 15.915 12.171 -31.674 1.00 75.06 376 LEU A N 1
ATOM 2990 C CA . LEU A 1 376 ? 15.121 10.960 -31.916 1.00 75.06 376 LEU A CA 1
ATOM 2991 C C . LEU A 1 376 ? 13.801 11.282 -32.630 1.00 75.06 376 LEU A C 1
ATOM 2993 O O . LEU A 1 376 ? 13.466 10.624 -33.616 1.00 75.06 376 LEU A O 1
ATOM 2997 N N . GLU A 1 377 ? 13.080 12.321 -32.199 1.00 73.56 377 GLU A N 1
ATOM 2998 C CA . GLU A 1 377 ? 11.878 12.795 -32.891 1.00 73.56 377 GLU A CA 1
ATOM 2999 C C . GLU A 1 377 ? 12.194 13.151 -34.350 1.00 73.56 377 GLU A C 1
ATOM 3001 O O . GLU A 1 377 ? 11.505 12.683 -35.256 1.00 73.56 377 GLU A O 1
ATOM 3006 N N . LEU A 1 378 ? 13.263 13.914 -34.606 1.00 73.25 378 LEU A N 1
ATOM 3007 C CA . LEU A 1 378 ? 13.694 14.280 -35.958 1.00 73.25 378 LEU A CA 1
ATOM 3008 C C . LEU A 1 378 ? 14.077 13.062 -36.805 1.00 73.25 378 LEU A C 1
ATOM 3010 O O . LEU A 1 378 ? 13.715 13.004 -37.985 1.00 73.25 378 LEU A O 1
ATOM 3014 N N . LEU A 1 379 ? 14.761 12.071 -36.226 1.00 75.25 379 LEU A N 1
ATOM 3015 C CA . LEU A 1 379 ? 15.074 10.805 -36.892 1.00 75.25 379 LEU A CA 1
ATOM 3016 C C . LEU A 1 379 ? 13.796 10.088 -37.346 1.00 75.25 379 LEU A C 1
ATOM 3018 O O . LEU A 1 379 ? 13.670 9.718 -38.518 1.00 75.25 379 LEU A O 1
ATOM 3022 N N . PHE A 1 380 ? 12.828 9.928 -36.443 1.00 73.31 380 PHE A N 1
ATOM 3023 C CA . PHE A 1 380 ? 11.583 9.222 -36.740 1.00 73.31 380 PHE A CA 1
ATOM 3024 C C . PHE A 1 380 ? 10.674 10.006 -37.690 1.00 73.31 380 PHE A C 1
ATOM 3026 O O . PHE A 1 380 ? 10.113 9.416 -38.617 1.00 73.31 380 PHE A O 1
ATOM 3033 N N . LEU A 1 381 ? 10.593 11.331 -37.537 1.00 72.25 381 LEU A N 1
ATOM 3034 C CA . LEU A 1 381 ? 9.928 12.228 -38.485 1.00 72.25 381 LEU A CA 1
ATOM 3035 C C . LEU A 1 381 ? 10.509 12.068 -39.895 1.00 72.25 381 LEU A C 1
ATOM 3037 O O . LEU A 1 381 ? 9.764 11.958 -40.869 1.00 72.25 381 LEU A O 1
ATOM 3041 N N . SER A 1 382 ? 11.837 11.995 -40.003 1.00 73.31 382 SER A N 1
ATOM 3042 C CA . SER A 1 382 ? 12.542 11.866 -41.282 1.00 73.31 382 SER A CA 1
ATOM 3043 C C . SER A 1 382 ? 12.297 10.511 -41.950 1.00 73.31 382 SER A C 1
ATOM 3045 O O . SER A 1 382 ? 12.106 10.459 -43.167 1.00 73.31 382 SER A O 1
ATOM 3047 N N . ALA A 1 383 ? 12.259 9.427 -41.168 1.00 69.12 383 ALA A N 1
ATOM 3048 C CA . ALA A 1 383 ? 11.978 8.078 -41.659 1.00 69.12 383 ALA A CA 1
ATOM 3049 C C . ALA A 1 383 ? 10.522 7.901 -42.136 1.00 69.12 383 ALA A C 1
ATOM 3051 O O . ALA A 1 383 ? 10.267 7.168 -43.091 1.00 69.12 383 ALA A O 1
ATOM 3052 N N . CYS A 1 384 ? 9.567 8.587 -41.500 1.00 64.12 384 CYS A N 1
ATOM 3053 C CA . CYS A 1 384 ? 8.132 8.422 -41.761 1.00 64.12 384 CYS A CA 1
ATOM 3054 C C . CYS A 1 384 ? 7.549 9.451 -42.740 1.00 64.12 384 CYS A C 1
ATOM 3056 O O . CYS A 1 384 ? 6.352 9.414 -43.029 1.00 64.12 384 CYS A O 1
ATOM 3058 N N . HIS A 1 385 ? 8.359 10.380 -43.255 1.00 67.88 385 HIS A N 1
ATOM 3059 C CA . HIS A 1 385 ? 7.862 11.438 -44.129 1.00 67.88 385 HIS A CA 1
ATOM 3060 C C . HIS A 1 385 ? 7.358 10.879 -45.484 1.00 67.88 385 HIS A C 1
ATOM 3062 O O . HIS A 1 385 ? 8.089 10.133 -46.149 1.00 67.88 385 HIS A O 1
ATOM 3068 N N . PRO A 1 386 ? 6.158 11.275 -45.967 1.00 60.97 386 PRO A N 1
ATOM 3069 C CA . PRO A 1 386 ? 5.512 10.707 -47.161 1.00 60.97 386 PRO A CA 1
ATOM 3070 C C . PRO A 1 386 ? 6.379 10.641 -48.426 1.00 60.97 386 PRO A C 1
ATOM 3072 O O . PRO A 1 386 ? 6.337 9.655 -49.158 1.00 60.97 386 PRO A O 1
ATOM 3075 N N . THR A 1 387 ? 7.198 11.665 -48.683 1.00 62.47 387 THR A N 1
ATOM 3076 C CA . THR A 1 387 ? 8.072 11.731 -49.872 1.00 62.47 387 THR A CA 1
ATOM 3077 C C . THR A 1 387 ? 9.323 10.853 -49.779 1.00 62.47 387 THR A C 1
ATOM 3079 O O . THR A 1 387 ? 9.961 10.589 -50.795 1.00 62.47 387 THR A O 1
ATOM 3082 N N . ARG A 1 388 ? 9.685 10.396 -48.576 1.00 61.72 388 ARG A N 1
ATOM 3083 C CA . ARG A 1 388 ? 10.910 9.632 -48.293 1.00 61.72 388 ARG A CA 1
ATOM 3084 C C . ARG A 1 388 ? 10.638 8.138 -48.088 1.00 61.72 388 ARG A C 1
ATOM 3086 O O . ARG A 1 388 ? 11.497 7.318 -48.395 1.00 61.72 388 ARG A O 1
ATOM 3093 N N . ILE A 1 389 ? 9.410 7.759 -47.730 1.00 57.59 389 ILE A N 1
ATOM 3094 C CA . ILE A 1 389 ? 8.979 6.352 -47.610 1.00 57.59 389 ILE A CA 1
ATOM 3095 C C . ILE A 1 389 ? 9.251 5.535 -48.891 1.00 57.59 389 ILE A C 1
ATOM 3097 O O . ILE A 1 389 ? 9.684 4.389 -48.807 1.00 57.59 389 ILE A O 1
ATOM 3101 N N . GLN A 1 390 ? 9.078 6.118 -50.085 1.00 55.62 390 GLN A N 1
ATOM 3102 C CA . GLN A 1 390 ? 9.362 5.428 -51.357 1.00 55.62 390 GLN A CA 1
ATOM 3103 C C . GLN A 1 390 ? 10.852 5.101 -51.553 1.00 55.62 390 GLN A C 1
ATOM 3105 O O . GLN A 1 390 ? 11.187 4.114 -52.203 1.00 55.62 390 GLN A O 1
ATOM 3110 N N . GLN A 1 391 ? 11.751 5.901 -50.976 1.00 57.06 391 GLN A N 1
ATOM 3111 C CA . GLN A 1 391 ? 13.201 5.708 -51.081 1.00 57.06 391 GLN A CA 1
ATOM 3112 C C . GLN A 1 391 ? 13.716 4.642 -50.102 1.00 57.06 391 GLN A C 1
ATOM 3114 O O . GLN A 1 391 ? 14.695 3.964 -50.405 1.00 57.06 391 GLN A O 1
ATOM 3119 N N . LEU A 1 392 ? 13.027 4.439 -48.973 1.00 52.78 392 LEU A N 1
ATOM 3120 C CA . LEU A 1 392 ? 13.249 3.296 -48.075 1.00 52.78 392 LEU A CA 1
ATOM 3121 C C . LEU A 1 392 ? 12.735 1.976 -48.675 1.00 52.78 392 LEU A C 1
ATOM 3123 O O . LEU A 1 392 ? 13.121 0.902 -48.221 1.00 52.78 392 LEU A O 1
ATOM 3127 N N . HIS A 1 393 ? 11.874 2.040 -49.698 1.00 56.09 393 HIS A N 1
ATOM 3128 C CA . HIS A 1 393 ? 11.053 0.906 -50.107 1.00 56.09 393 HIS A CA 1
ATOM 3129 C C . HIS A 1 393 ? 10.902 0.739 -51.633 1.00 56.09 393 HIS A C 1
ATOM 3131 O O . HIS A 1 393 ? 9.806 0.904 -52.176 1.00 56.09 393 HIS A O 1
ATOM 3137 N N . PRO A 1 394 ? 11.968 0.340 -52.351 1.00 49.91 394 PRO A N 1
ATOM 3138 C CA . PRO A 1 394 ? 11.890 0.153 -53.797 1.00 49.91 394 PRO A CA 1
ATOM 3139 C C . PRO A 1 394 ? 11.138 -1.118 -54.252 1.00 49.91 394 PRO A C 1
ATOM 3141 O O . PRO A 1 394 ? 10.856 -1.217 -55.443 1.00 49.91 394 PRO A O 1
ATOM 3144 N N . ALA A 1 395 ? 10.813 -2.094 -53.376 1.00 43.12 395 ALA A N 1
ATOM 3145 C CA . ALA A 1 395 ? 10.410 -3.437 -53.845 1.00 43.12 395 ALA A CA 1
ATOM 3146 C C . ALA A 1 395 ? 9.339 -4.250 -53.073 1.00 43.12 395 ALA A C 1
ATOM 3148 O O . ALA A 1 395 ? 9.065 -5.368 -53.502 1.00 43.12 395 ALA A O 1
ATOM 3149 N N . ALA A 1 396 ? 8.690 -3.783 -51.997 1.00 39.53 396 ALA A N 1
ATOM 3150 C CA . ALA A 1 396 ? 7.621 -4.587 -51.370 1.00 39.53 396 ALA A CA 1
ATOM 3151 C C . ALA A 1 396 ? 6.213 -4.109 -51.769 1.00 39.53 396 ALA A C 1
ATOM 3153 O O . ALA A 1 396 ? 5.886 -2.924 -51.749 1.00 39.53 396 ALA A O 1
ATOM 3154 N N . THR A 1 397 ? 5.337 -5.042 -52.131 1.00 40.75 397 THR A N 1
ATOM 3155 C CA . THR A 1 397 ? 3.903 -4.769 -52.259 1.00 40.75 397 THR A CA 1
ATOM 3156 C C . THR A 1 397 ? 3.301 -4.608 -50.856 1.00 40.75 397 THR A C 1
ATOM 3158 O O . THR A 1 397 ? 3.400 -5.547 -50.060 1.00 40.75 397 THR A O 1
ATOM 3161 N N . PRO A 1 398 ? 2.623 -3.484 -50.544 1.00 42.47 398 PRO A N 1
ATOM 3162 C CA . PRO A 1 398 ? 2.033 -3.200 -49.228 1.00 42.47 398 PRO A CA 1
ATOM 3163 C C . PRO A 1 398 ? 1.096 -4.291 -48.681 1.00 42.47 398 PRO A C 1
ATOM 3165 O O . PRO A 1 398 ? 0.828 -4.336 -47.488 1.00 42.47 398 PRO A O 1
ATOM 3168 N N . GLN A 1 399 ? 0.595 -5.191 -49.531 1.00 41.69 399 GLN A N 1
ATOM 3169 C CA . GLN A 1 399 ? -0.458 -6.150 -49.196 1.00 41.69 399 GLN A CA 1
ATOM 3170 C C . GLN A 1 399 ? -0.024 -7.309 -48.283 1.00 41.69 399 GLN A C 1
ATOM 3172 O O . GLN A 1 399 ? -0.822 -7.718 -47.446 1.00 41.69 399 GLN A O 1
ATOM 3177 N N . HIS A 1 400 ? 1.204 -7.832 -48.380 1.00 40.44 400 HIS A N 1
ATOM 3178 C CA . HIS A 1 400 ? 1.563 -9.088 -47.691 1.00 40.44 400 HIS A CA 1
ATOM 3179 C C . HIS A 1 400 ? 1.908 -8.883 -46.200 1.00 40.44 400 HIS A C 1
ATOM 3181 O O . HIS A 1 400 ? 1.482 -9.656 -45.340 1.00 40.44 400 HIS A O 1
ATOM 3187 N N . LEU A 1 401 ? 2.623 -7.799 -45.870 1.00 39.94 401 LEU A N 1
ATOM 3188 C CA . LEU A 1 401 ? 2.917 -7.406 -44.484 1.00 39.94 401 LEU A CA 1
ATOM 3189 C C . LEU A 1 401 ? 1.746 -6.661 -43.834 1.00 39.94 401 LEU A C 1
ATOM 3191 O O . LEU A 1 401 ? 1.504 -6.878 -42.651 1.00 39.94 401 LEU A O 1
ATOM 3195 N N . ALA A 1 402 ? 0.958 -5.877 -44.586 1.00 41.91 402 ALA A N 1
ATOM 3196 C CA . ALA A 1 402 ? -0.284 -5.304 -44.062 1.00 41.91 402 ALA A CA 1
ATOM 3197 C C . ALA A 1 402 ? -1.310 -6.392 -43.733 1.00 41.91 402 ALA A C 1
ATOM 3199 O O . ALA A 1 402 ? -1.955 -6.293 -42.700 1.00 41.91 402 ALA A O 1
ATOM 3200 N N . GLN A 1 403 ? -1.422 -7.466 -44.530 1.00 44.19 403 GLN A N 1
ATOM 3201 C CA . GLN A 1 403 ? -2.255 -8.620 -44.172 1.00 44.19 403 GLN A CA 1
ATOM 3202 C C . GLN A 1 403 ? -1.730 -9.350 -42.933 1.00 44.19 403 GLN A C 1
ATOM 3204 O O . GLN A 1 403 ? -2.534 -9.701 -42.076 1.00 44.19 403 GLN A O 1
ATOM 3209 N N . ARG A 1 404 ? -0.411 -9.552 -42.788 1.00 42.00 404 ARG A N 1
ATOM 3210 C CA . ARG A 1 404 ? 0.174 -10.190 -41.593 1.00 42.00 404 ARG A CA 1
ATOM 3211 C C . ARG A 1 404 ? -0.007 -9.317 -40.341 1.00 42.00 404 ARG A C 1
ATOM 3213 O O . ARG A 1 404 ? -0.502 -9.808 -39.335 1.00 42.00 404 ARG A O 1
ATOM 3220 N N . GLY A 1 405 ? 0.274 -8.017 -40.436 1.00 41.38 405 GLY A N 1
ATOM 3221 C CA . GLY A 1 405 ? 0.092 -7.027 -39.371 1.00 41.38 405 GLY A CA 1
ATOM 3222 C C . GLY A 1 405 ? -1.373 -6.787 -38.991 1.00 41.38 405 GLY A C 1
ATOM 3223 O O . GLY A 1 405 ? -1.682 -6.771 -37.806 1.00 41.38 405 GLY A O 1
ATOM 3224 N N . MET A 1 406 ? -2.304 -6.692 -39.953 1.00 43.62 406 MET A N 1
ATOM 3225 C CA . MET A 1 406 ? -3.747 -6.600 -39.664 1.00 43.62 406 MET A CA 1
ATOM 3226 C C . MET A 1 406 ? -4.283 -7.878 -39.028 1.00 43.62 406 MET A C 1
ATOM 3228 O O . MET A 1 406 ? -5.091 -7.785 -38.115 1.00 43.62 406 MET A O 1
ATOM 3232 N N . ARG A 1 407 ? -3.862 -9.068 -39.473 1.00 40.25 407 ARG A N 1
ATOM 3233 C CA . ARG A 1 407 ? -4.352 -10.338 -38.910 1.00 40.25 407 ARG A CA 1
ATOM 3234 C C . ARG A 1 407 ? -3.875 -10.522 -37.464 1.00 40.25 407 ARG A C 1
ATOM 3236 O O . ARG A 1 407 ? -4.665 -10.940 -36.624 1.00 40.25 407 ARG A O 1
ATOM 3243 N N . THR A 1 408 ? -2.642 -10.116 -37.153 1.00 40.12 408 THR A N 1
ATOM 3244 C CA . THR A 1 408 ? -2.110 -10.104 -35.779 1.00 40.12 408 THR A CA 1
ATOM 3245 C C . THR A 1 408 ? -2.737 -8.993 -34.926 1.00 40.12 408 THR A C 1
ATOM 3247 O O . THR A 1 408 ? -3.153 -9.262 -33.802 1.00 40.12 408 THR A O 1
ATOM 3250 N N . MET A 1 409 ? -2.916 -7.774 -35.455 1.00 37.25 409 MET A N 1
ATOM 3251 C CA . MET A 1 409 ? -3.597 -6.681 -34.741 1.00 37.25 409 MET A CA 1
ATOM 3252 C C . MET A 1 409 ? -5.085 -6.963 -34.487 1.00 37.25 409 MET A C 1
ATOM 3254 O O . MET A 1 409 ? -5.584 -6.623 -33.419 1.00 37.25 409 MET A O 1
ATOM 3258 N N . ILE A 1 410 ? -5.804 -7.604 -35.416 1.00 42.03 410 ILE A N 1
ATOM 3259 C CA . ILE A 1 410 ? -7.205 -8.018 -35.222 1.00 42.03 410 ILE A CA 1
ATOM 3260 C C . ILE A 1 410 ? -7.293 -9.080 -34.119 1.00 42.03 410 ILE A C 1
ATOM 3262 O O . ILE A 1 410 ? -8.166 -8.981 -33.262 1.00 42.03 410 ILE A O 1
ATOM 3266 N N . ASN A 1 411 ? -6.367 -10.042 -34.064 1.00 38.53 411 ASN A N 1
ATOM 3267 C CA . ASN A 1 411 ? -6.325 -11.030 -32.979 1.00 38.53 411 ASN A CA 1
ATOM 3268 C C . ASN A 1 411 ? -6.021 -10.388 -31.611 1.00 38.53 411 ASN A C 1
ATOM 3270 O O . ASN A 1 411 ? -6.635 -10.764 -30.616 1.00 38.53 411 ASN A O 1
ATOM 3274 N N . LEU A 1 412 ? -5.140 -9.381 -31.565 1.00 37.31 412 LEU A N 1
ATOM 3275 C CA . LEU A 1 412 ? -4.800 -8.647 -30.337 1.00 37.31 412 LEU A CA 1
ATOM 3276 C C . LEU A 1 412 ? -5.909 -7.683 -29.871 1.00 37.31 412 LEU A C 1
ATOM 3278 O O . LEU A 1 412 ? -6.049 -7.445 -28.677 1.00 37.31 412 LEU A O 1
ATOM 3282 N N . THR A 1 413 ? -6.714 -7.135 -30.788 1.00 35.12 413 THR A N 1
ATOM 3283 C CA . THR A 1 413 ? -7.778 -6.158 -30.468 1.00 35.12 413 THR A CA 1
ATOM 3284 C C . THR A 1 413 ? -9.156 -6.782 -30.230 1.00 35.12 413 THR A C 1
ATOM 3286 O O . THR A 1 413 ? -10.016 -6.128 -29.646 1.00 35.12 413 THR A O 1
ATOM 3289 N N . THR A 1 414 ? -9.396 -8.033 -30.647 1.00 36.03 414 THR A N 1
ATOM 3290 C CA . THR A 1 414 ? -10.731 -8.664 -30.561 1.00 36.03 414 THR A CA 1
ATOM 3291 C C . THR A 1 414 ? -10.926 -9.649 -29.406 1.00 36.03 414 THR A C 1
ATOM 3293 O O . THR A 1 414 ? -12.036 -10.157 -29.261 1.00 36.03 414 THR A O 1
ATOM 3296 N N . ASN A 1 415 ? -9.918 -9.921 -28.564 1.00 39.53 415 ASN A N 1
ATOM 3297 C CA . ASN A 1 415 ? -10.021 -10.894 -27.456 1.00 39.53 415 ASN A CA 1
ATOM 3298 C C . ASN A 1 415 ? -10.565 -12.280 -27.886 1.00 39.53 415 ASN A C 1
ATOM 3300 O O . ASN A 1 415 ? -11.121 -13.021 -27.077 1.00 39.53 415 ASN A O 1
ATOM 3304 N N . ARG A 1 416 ? -10.440 -12.651 -29.168 1.00 32.38 416 ARG A N 1
ATOM 3305 C CA . ARG A 1 416 ? -10.857 -13.961 -29.678 1.00 32.38 416 ARG A CA 1
ATOM 3306 C C . ARG A 1 416 ? -9.619 -14.800 -29.953 1.00 32.38 416 ARG A C 1
ATOM 3308 O O . ARG A 1 416 ? -8.998 -14.680 -31.006 1.00 32.38 416 ARG A O 1
ATOM 3315 N N . LEU A 1 417 ? -9.280 -15.656 -28.991 1.00 32.16 417 LEU A N 1
ATOM 3316 C CA . LEU A 1 417 ? -8.399 -16.799 -29.218 1.00 32.16 417 LEU A CA 1
ATOM 3317 C C . LEU A 1 417 ? -8.971 -17.672 -30.359 1.00 32.16 417 LEU A C 1
ATOM 3319 O O . LEU A 1 417 ? -10.195 -17.744 -30.519 1.00 32.16 417 LEU A O 1
ATOM 3323 N N . PRO A 1 418 ? -8.120 -18.315 -31.180 1.00 27.33 418 PRO A N 1
ATOM 3324 C CA . PRO A 1 418 ? -8.583 -19.208 -32.236 1.00 27.33 418 PRO A CA 1
ATOM 3325 C C . PRO A 1 418 ? -9.382 -20.401 -31.663 1.00 27.33 418 PRO A C 1
ATOM 3327 O O . PRO A 1 418 ? -9.077 -20.854 -30.561 1.00 27.33 418 PRO A O 1
ATOM 3330 N N . PRO A 1 419 ? -10.364 -20.961 -32.402 1.00 26.59 419 PRO A N 1
ATOM 3331 C CA . PRO A 1 419 ? -11.401 -21.857 -31.858 1.00 26.59 419 PRO A CA 1
ATOM 3332 C C . PRO A 1 419 ? -10.940 -23.255 -31.415 1.00 26.59 419 PRO A C 1
ATOM 3334 O O . PRO A 1 419 ? -11.780 -24.087 -31.087 1.00 26.59 419 PRO A O 1
ATOM 3337 N N . ASN A 1 420 ? -9.637 -23.537 -31.430 1.00 27.72 420 ASN A N 1
ATOM 3338 C CA . ASN A 1 420 ? -9.099 -24.889 -31.251 1.00 27.72 420 ASN A CA 1
ATOM 3339 C C . ASN A 1 420 ? -8.337 -25.075 -29.932 1.00 27.72 420 ASN A C 1
ATOM 3341 O O . ASN A 1 420 ? -7.529 -25.990 -29.823 1.00 27.72 420 ASN A O 1
ATOM 3345 N N . PHE A 1 421 ? -8.585 -24.222 -28.944 1.00 27.98 421 PHE A N 1
ATOM 3346 C CA . PHE A 1 421 ? -8.033 -24.361 -27.600 1.00 27.98 421 PHE A CA 1
ATOM 3347 C C . PHE A 1 421 ? -9.162 -24.148 -26.586 1.00 27.98 421 PHE A C 1
ATOM 3349 O O . PHE A 1 421 ? -9.395 -23.026 -26.141 1.00 27.98 421 PHE A O 1
ATOM 3356 N N . TRP A 1 422 ? -9.900 -25.226 -26.310 1.00 33.12 422 TRP A N 1
ATOM 3357 C CA . TRP A 1 422 ? -10.778 -25.372 -25.146 1.00 33.12 422 TRP A CA 1
ATOM 3358 C C . TRP A 1 422 ? -10.117 -26.310 -24.149 1.00 33.12 422 TRP A C 1
ATOM 3360 O O . TRP A 1 422 ? -9.541 -27.319 -24.623 1.00 33.12 422 TRP A O 1
#